Protein AF-A0A929S843-F1 (afdb_monomer_lite)

Structure (mmCIF, N/CA/C/O backbone):
data_AF-A0A929S843-F1
#
_entry.id   AF-A0A929S843-F1
#
loop_
_atom_site.group_PDB
_atom_site.id
_atom_site.type_symbol
_atom_site.label_atom_id
_atom_site.label_alt_id
_atom_site.label_comp_id
_atom_site.label_asym_id
_atom_site.label_entity_id
_atom_site.label_seq_id
_atom_site.pdbx_PDB_ins_code
_atom_site.Cartn_x
_atom_site.Cartn_y
_atom_site.Cartn_z
_atom_site.occupancy
_atom_site.B_iso_or_equiv
_atom_site.auth_seq_id
_atom_site.auth_comp_id
_atom_site.auth_asym_id
_atom_site.auth_atom_id
_atom_site.pdbx_PDB_model_num
ATOM 1 N N . MET A 1 1 ? -63.699 41.564 28.492 1.00 55.41 1 MET A N 1
ATOM 2 C CA . MET A 1 1 ? -63.911 40.094 28.363 1.00 55.41 1 MET A CA 1
ATOM 3 C C . MET A 1 1 ? -62.849 39.379 27.513 1.00 55.41 1 MET A C 1
ATOM 5 O O . MET A 1 1 ? -62.461 38.278 27.888 1.00 55.41 1 MET A O 1
ATOM 9 N N . LYS A 1 2 ? -62.354 39.974 26.410 1.00 56.25 2 LYS A N 1
ATOM 10 C CA . LYS A 1 2 ? -61.275 39.401 25.572 1.00 56.25 2 LYS A CA 1
ATOM 11 C C . LYS A 1 2 ? -59.943 39.210 26.320 1.00 56.25 2 LYS A C 1
ATOM 13 O O . LYS A 1 2 ? -59.377 38.127 26.249 1.00 56.25 2 LYS A O 1
ATOM 18 N N . GLU A 1 3 ? -59.507 40.190 27.110 1.00 57.53 3 GLU A N 1
ATOM 19 C CA . GLU A 1 3 ? -58.229 40.128 27.850 1.00 57.53 3 GLU A CA 1
ATOM 20 C C . GLU A 1 3 ? -58.178 39.000 28.894 1.00 57.53 3 GLU A C 1
ATOM 22 O O . GLU A 1 3 ? -57.205 38.253 28.947 1.00 57.53 3 GLU A O 1
ATOM 27 N N . LYS A 1 4 ? -59.267 38.773 29.647 1.00 64.38 4 LYS A N 1
ATOM 28 C CA . LYS A 1 4 ? -59.368 37.639 30.590 1.00 64.38 4 LYS A CA 1
ATOM 29 C C . LYS A 1 4 ? -59.303 36.272 29.891 1.00 64.38 4 LYS A C 1
ATOM 31 O O . LYS A 1 4 ? -58.783 35.323 30.469 1.00 64.38 4 LYS A O 1
ATOM 36 N N . LYS A 1 5 ? -59.810 36.154 28.654 1.00 70.44 5 LYS A N 1
ATOM 37 C CA . LYS A 1 5 ? -59.710 34.921 27.845 1.00 70.44 5 LYS A CA 1
ATOM 38 C C . LYS A 1 5 ? -58.282 34.682 27.345 1.00 70.44 5 LYS A C 1
ATOM 40 O O . LYS A 1 5 ? -57.834 33.540 27.356 1.00 70.44 5 LYS A O 1
ATOM 45 N N . ILE A 1 6 ? -57.576 35.743 26.950 1.00 77.06 6 ILE A N 1
ATOM 46 C CA . ILE A 1 6 ? -56.177 35.671 26.506 1.00 77.06 6 ILE A CA 1
ATOM 47 C C . ILE A 1 6 ? -55.273 35.264 27.677 1.00 77.06 6 ILE A C 1
ATOM 49 O O . ILE A 1 6 ? -54.521 34.301 27.554 1.00 77.06 6 ILE A O 1
ATOM 53 N N . LEU A 1 7 ? -55.425 35.905 28.842 1.00 78.25 7 LEU A N 1
ATOM 54 C CA . LEU A 1 7 ? -54.649 35.581 30.045 1.00 78.25 7 LEU A CA 1
ATOM 55 C C . LEU A 1 7 ? -54.875 34.130 30.510 1.00 78.25 7 LEU A C 1
ATOM 57 O O . LEU A 1 7 ? -53.926 33.429 30.856 1.00 78.25 7 LEU A O 1
ATOM 61 N N . ARG A 1 8 ? -56.124 33.645 30.451 1.00 83.00 8 ARG A N 1
ATOM 62 C CA . ARG A 1 8 ? -56.467 32.252 30.774 1.00 83.00 8 ARG A CA 1
ATOM 63 C C . ARG A 1 8 ? -55.794 31.255 29.829 1.00 83.00 8 ARG A C 1
ATOM 65 O O . ARG A 1 8 ? -55.295 30.235 30.288 1.00 83.00 8 ARG A O 1
ATOM 72 N N . ASN A 1 9 ? -55.766 31.542 28.528 1.00 82.38 9 ASN A N 1
ATOM 73 C CA . ASN A 1 9 ? -55.123 30.662 27.552 1.00 82.38 9 ASN A CA 1
ATOM 74 C C . ASN A 1 9 ? -53.597 30.634 27.731 1.00 82.38 9 ASN A C 1
ATOM 76 O O . ASN A 1 9 ? -53.007 29.561 27.642 1.00 82.38 9 ASN A O 1
ATOM 80 N N . ILE A 1 10 ? -52.970 31.771 28.057 1.00 85.00 10 ILE A N 1
ATOM 81 C CA . ILE A 1 10 ? -51.534 31.834 28.376 1.00 85.00 10 ILE A CA 1
ATOM 82 C C . ILE A 1 10 ? -51.217 30.982 29.612 1.00 85.00 10 ILE A C 1
ATOM 84 O O . ILE A 1 10 ? -50.285 30.184 29.572 1.00 85.00 10 ILE A O 1
ATOM 88 N N . LEU A 1 11 ? -52.020 31.084 30.678 1.00 86.56 11 LEU A N 1
ATOM 89 C CA . LEU A 1 11 ? -51.853 30.284 31.900 1.00 86.56 11 LEU A CA 1
ATOM 90 C C . LEU A 1 11 ? -51.987 28.776 31.650 1.00 86.56 11 LEU A C 1
ATOM 92 O O . LEU A 1 11 ? -51.218 27.999 32.208 1.00 86.56 11 LEU A O 1
ATOM 96 N N . ILE A 1 12 ? -52.922 28.361 30.790 1.00 88.38 12 ILE A N 1
ATOM 97 C CA . ILE A 1 12 ? -53.083 26.948 30.414 1.00 88.38 12 ILE A CA 1
ATOM 98 C C . ILE A 1 12 ? -51.849 26.451 29.653 1.00 88.38 12 ILE A C 1
ATOM 100 O O . ILE A 1 12 ? -51.331 25.384 29.970 1.00 88.38 12 ILE A O 1
ATOM 104 N N . VAL A 1 13 ? -51.335 27.227 28.694 1.00 88.19 13 VAL A N 1
ATOM 105 C CA . VAL A 1 13 ? -50.118 26.864 27.947 1.00 88.19 13 VAL A CA 1
ATOM 106 C C . VAL A 1 13 ? -48.908 26.775 28.881 1.00 88.19 13 VAL A C 1
ATOM 108 O O . VAL A 1 13 ? -48.147 25.813 28.804 1.00 88.19 13 VAL A O 1
ATOM 111 N N . LEU A 1 14 ? -48.759 27.719 29.814 1.00 89.62 14 LEU A N 1
ATOM 112 C CA . LEU A 1 14 ? -47.690 27.701 30.817 1.00 89.62 14 LEU A CA 1
ATOM 113 C C . LEU A 1 14 ? -47.786 26.479 31.739 1.00 89.62 14 LEU A C 1
ATOM 115 O O . LEU A 1 14 ? -46.777 25.825 31.989 1.00 89.62 14 LEU A O 1
ATOM 119 N N . ALA A 1 15 ? -48.993 26.126 32.187 1.00 88.19 15 ALA A N 1
ATOM 120 C CA . ALA A 1 15 ? -49.224 24.930 32.990 1.00 88.19 15 ALA A CA 1
ATOM 121 C C . ALA A 1 15 ? -48.860 23.650 32.221 1.00 88.19 15 ALA A C 1
ATOM 123 O O . ALA A 1 15 ? -48.203 22.773 32.775 1.00 88.19 15 ALA A O 1
ATOM 124 N N . VAL A 1 16 ? -49.208 23.558 30.932 1.00 88.81 16 VAL A N 1
ATOM 125 C CA . VAL A 1 16 ? -48.831 22.418 30.078 1.00 88.81 16 VAL A CA 1
ATOM 126 C C . VAL A 1 16 ? -47.312 22.331 29.903 1.00 88.81 16 VAL A C 1
ATOM 128 O O . VAL A 1 16 ? -46.754 21.241 30.013 1.00 88.81 16 VAL A O 1
ATOM 131 N N . ILE A 1 17 ? -46.618 23.457 29.700 1.00 88.75 17 ILE A N 1
ATOM 132 C CA . ILE A 1 17 ? -45.147 23.489 29.614 1.00 88.75 17 ILE A CA 1
ATOM 133 C C . ILE A 1 17 ? -44.518 23.015 30.931 1.00 88.75 17 ILE A C 1
ATOM 135 O O . ILE A 1 17 ? -43.616 22.180 30.909 1.00 88.75 17 ILE A O 1
ATOM 139 N N . ILE A 1 18 ? -45.016 23.490 32.076 1.00 85.69 18 ILE A N 1
ATOM 140 C CA . ILE A 1 18 ? -44.535 23.075 33.402 1.00 85.69 18 ILE A CA 1
ATOM 141 C C . ILE A 1 18 ? -44.759 21.574 33.611 1.00 85.69 18 ILE A C 1
ATOM 143 O O . ILE A 1 18 ? -43.838 20.872 34.025 1.00 85.69 18 ILE A O 1
ATOM 147 N N . VAL A 1 19 ? -45.940 21.055 33.264 1.00 84.62 19 VAL A N 1
ATOM 148 C CA . VAL A 1 19 ? -46.247 19.620 33.351 1.00 84.62 19 VAL A CA 1
ATOM 149 C C . VAL A 1 19 ? -45.314 18.805 32.452 1.00 84.62 19 VAL A C 1
ATOM 151 O O . VAL A 1 19 ? -44.785 17.793 32.901 1.00 84.62 19 VAL A O 1
ATOM 154 N N . LEU A 1 20 ? -45.020 19.255 31.229 1.00 79.56 20 LEU A N 1
ATOM 155 C CA . LEU A 1 20 ? -44.067 18.583 30.335 1.00 79.56 20 LEU A CA 1
ATOM 156 C C . LEU A 1 20 ? -42.633 18.580 30.888 1.00 79.56 20 LEU A C 1
ATOM 158 O O . LEU A 1 20 ? -41.930 17.577 30.754 1.00 79.56 20 LEU A O 1
ATOM 162 N N . VAL A 1 21 ? -42.199 19.666 31.536 1.00 78.12 21 VAL A N 1
ATOM 163 C CA . VAL A 1 21 ? -40.889 19.750 32.207 1.00 78.12 21 VAL A CA 1
ATOM 164 C C . VAL A 1 21 ? -40.828 18.809 33.415 1.00 78.12 21 VAL A C 1
ATOM 166 O O . VAL A 1 21 ? -39.839 18.091 33.575 1.00 78.12 21 VAL A O 1
ATOM 169 N N . ILE A 1 22 ? -41.891 18.747 34.223 1.00 74.50 22 ILE A N 1
ATOM 170 C CA . ILE A 1 22 ? -41.996 17.847 35.382 1.00 74.50 22 ILE A CA 1
ATOM 171 C C . ILE A 1 22 ? -42.026 16.383 34.933 1.00 74.50 22 ILE A C 1
ATOM 173 O O . ILE A 1 22 ? -41.296 15.563 35.482 1.00 74.50 22 ILE A O 1
ATOM 177 N N . ILE A 1 23 ? -42.798 16.047 33.897 1.00 69.81 23 ILE A N 1
ATOM 178 C CA . ILE A 1 23 ? -42.840 14.697 33.322 1.00 69.81 23 ILE A CA 1
ATOM 179 C C . ILE A 1 23 ? -41.455 14.306 32.782 1.00 69.81 23 ILE A C 1
ATOM 181 O O . ILE A 1 23 ? -40.970 13.221 33.090 1.00 69.81 23 ILE A O 1
ATOM 185 N N . ARG A 1 24 ? -40.753 15.199 32.068 1.00 62.84 24 ARG A N 1
ATOM 186 C CA . ARG A 1 24 ? -39.351 14.968 31.656 1.00 62.84 24 ARG A CA 1
ATOM 187 C C . ARG A 1 24 ? -38.411 14.739 32.840 1.00 62.84 24 ARG A C 1
ATOM 189 O O . ARG A 1 24 ? -37.504 13.920 32.739 1.00 62.84 24 ARG A O 1
ATOM 196 N N . SER A 1 25 ? -38.608 15.468 33.935 1.00 60.31 25 SER A N 1
ATOM 197 C CA . SER A 1 25 ? -37.824 15.320 35.164 1.00 60.31 25 SER A CA 1
ATOM 198 C C . SER A 1 25 ? -38.092 13.984 35.867 1.00 60.31 25 SER A C 1
ATOM 200 O O . SER A 1 25 ? -37.160 13.372 36.381 1.00 60.31 25 SER A O 1
ATOM 202 N N . LEU A 1 26 ? -39.348 13.529 35.887 1.00 53.44 26 LEU A N 1
ATOM 203 C CA . LEU A 1 26 ? -39.776 12.279 36.526 1.00 53.44 26 LEU A CA 1
ATOM 204 C C . LEU A 1 26 ? -39.413 11.035 35.699 1.00 53.44 26 LEU A C 1
ATOM 206 O O . LEU A 1 26 ? -39.142 9.989 36.276 1.00 53.44 26 LEU A O 1
ATOM 210 N N . ILE A 1 27 ? -39.329 11.152 34.369 1.00 56.59 27 ILE A N 1
ATOM 211 C CA . ILE A 1 27 ? -38.862 10.086 33.459 1.00 56.59 27 ILE A CA 1
ATOM 212 C C . ILE A 1 27 ? -37.329 10.146 33.281 1.00 56.59 27 ILE A C 1
ATOM 214 O O . ILE A 1 27 ? -36.782 9.719 32.266 1.00 56.59 27 ILE A O 1
ATOM 218 N N . LYS A 1 28 ? -36.573 10.675 34.255 1.00 56.84 28 LYS A N 1
ATOM 219 C CA . LYS A 1 28 ? -35.123 10.439 34.272 1.00 56.84 28 LYS A CA 1
ATOM 220 C C . LYS A 1 28 ? -34.894 8.952 34.524 1.00 56.84 28 LYS A C 1
ATOM 222 O O . LYS A 1 28 ? -34.967 8.493 35.662 1.00 56.84 28 LYS A O 1
ATOM 227 N N . GLU A 1 29 ? -34.626 8.203 33.457 1.00 62.59 29 GLU A N 1
ATOM 228 C CA . GLU A 1 29 ? -34.202 6.811 33.565 1.00 62.59 29 GLU A CA 1
ATOM 229 C C . GLU A 1 29 ? -33.021 6.718 34.533 1.00 62.59 29 GLU A C 1
ATOM 231 O O . GLU A 1 29 ? -31.964 7.324 34.326 1.00 62.59 29 GLU A O 1
ATOM 236 N N . ASN A 1 30 ? -33.192 5.944 35.605 1.00 71.31 30 ASN A N 1
ATOM 237 C CA . ASN A 1 30 ? -32.087 5.625 36.489 1.00 71.31 30 ASN A CA 1
ATOM 238 C C . ASN A 1 30 ? -31.184 4.592 35.807 1.00 71.31 30 ASN A C 1
ATOM 240 O O . ASN A 1 30 ? -31.279 3.389 36.037 1.00 71.31 30 ASN A O 1
ATOM 244 N N . ILE A 1 31 ? -30.262 5.084 34.986 1.00 82.69 31 ILE A N 1
ATOM 245 C CA . ILE A 1 31 ? -29.228 4.278 34.328 1.00 82.69 31 ILE A CA 1
ATOM 246 C C . ILE A 1 31 ? -28.157 3.765 35.307 1.00 82.69 31 ILE A C 1
ATOM 248 O O . ILE A 1 31 ? -27.249 3.020 34.925 1.00 82.69 31 ILE A O 1
ATOM 252 N N . GLY A 1 32 ? -28.257 4.124 36.594 1.00 83.06 32 GLY A N 1
ATOM 253 C CA . GLY A 1 32 ? -27.423 3.634 37.689 1.00 83.06 32 GLY A CA 1
ATOM 254 C C . GLY A 1 32 ? -25.948 4.020 37.574 1.00 83.06 32 GLY A C 1
ATOM 255 O O . GLY A 1 32 ? -25.092 3.205 37.929 1.00 83.06 32 GLY A O 1
ATOM 256 N N . ILE A 1 33 ? -25.665 5.209 37.036 1.00 88.38 33 ILE A N 1
ATOM 257 C CA . ILE A 1 33 ? -24.346 5.859 36.984 1.00 88.38 33 ILE A CA 1
ATOM 258 C C . ILE A 1 33 ? -24.485 7.344 37.353 1.00 88.38 33 ILE A C 1
ATOM 260 O O . ILE A 1 33 ? -25.564 7.918 37.207 1.00 88.38 33 ILE A O 1
ATOM 264 N N . ASN A 1 34 ? -23.404 7.967 37.824 1.00 92.06 34 ASN A N 1
ATOM 265 C CA . ASN A 1 34 ? -23.382 9.396 38.131 1.00 92.06 34 ASN A CA 1
ATOM 266 C C . ASN A 1 34 ? -23.103 10.209 36.854 1.00 92.06 34 ASN A C 1
ATOM 268 O O . ASN A 1 34 ? -21.963 10.302 36.404 1.00 92.06 34 ASN A O 1
ATOM 272 N N . VAL A 1 35 ? -24.154 10.773 36.252 1.00 91.25 35 VAL A N 1
ATOM 273 C CA . VAL A 1 35 ? -24.066 11.503 34.972 1.00 91.25 35 VAL A CA 1
ATOM 274 C C . VAL A 1 35 ? -23.272 12.807 35.099 1.00 91.25 35 VAL A C 1
ATOM 276 O O . VAL A 1 35 ? -22.552 13.174 34.174 1.00 91.25 35 VAL A O 1
ATOM 279 N N . GLU A 1 36 ? -23.363 13.497 36.236 1.00 93.25 36 GLU A N 1
ATOM 280 C CA . GLU A 1 36 ? -22.634 14.751 36.452 1.00 93.25 36 GLU A CA 1
ATOM 281 C C . GLU A 1 36 ? -21.124 14.500 36.567 1.00 93.25 36 GLU A C 1
ATOM 283 O O . GLU A 1 36 ? -20.318 15.179 35.930 1.00 93.25 36 GLU A O 1
ATOM 288 N N . GLU A 1 37 ? -20.743 13.470 37.322 1.00 95.69 37 GLU A N 1
ATOM 289 C CA . GLU A 1 37 ? -19.354 13.019 37.437 1.00 95.69 37 GLU A CA 1
ATOM 290 C C . GLU A 1 37 ? -18.808 12.501 36.100 1.00 95.69 37 GLU A C 1
ATOM 292 O O . GLU A 1 37 ? -17.666 12.806 35.747 1.00 95.69 37 GLU A O 1
ATOM 297 N N . LEU A 1 38 ? -19.631 11.788 35.317 1.00 95.50 38 LEU A N 1
ATOM 298 C CA . LEU A 1 38 ? -19.285 11.370 33.956 1.00 95.50 38 LEU A CA 1
ATOM 299 C C . LEU A 1 38 ? -18.987 12.582 33.067 1.00 95.50 38 LEU A C 1
ATOM 301 O O . LEU A 1 38 ? -17.951 12.608 32.407 1.00 95.50 38 LEU A O 1
ATOM 305 N N . SER A 1 39 ? -19.858 13.595 33.082 1.00 96.94 39 SER A N 1
ATOM 306 C CA . SER A 1 39 ? -19.676 14.823 32.301 1.00 96.94 39 SER A CA 1
ATOM 307 C C . SER A 1 39 ? -18.379 15.545 32.673 1.00 96.94 39 SER A C 1
ATOM 309 O O . SER A 1 39 ? -17.582 15.862 31.793 1.00 96.94 39 SER A O 1
ATOM 311 N N . LYS A 1 40 ? -18.133 15.758 33.974 1.00 97.12 40 LYS A N 1
ATOM 312 C CA . LYS A 1 40 ? -16.905 16.399 34.481 1.00 97.12 40 LYS A CA 1
ATOM 313 C C . LYS A 1 40 ? -15.646 15.605 34.122 1.00 97.12 40 LYS A C 1
ATOM 315 O O . LYS A 1 40 ? -14.602 16.187 33.851 1.00 97.12 40 LYS A O 1
ATOM 320 N N . THR A 1 41 ? -15.729 14.275 34.121 1.00 96.19 41 THR A N 1
ATOM 321 C CA . THR A 1 41 ? -14.594 13.402 33.792 1.00 96.19 41 THR A CA 1
ATOM 322 C C . THR A 1 41 ? -14.272 13.417 32.303 1.00 96.19 41 THR A C 1
ATOM 324 O O . THR A 1 41 ? -13.102 13.524 31.949 1.00 96.19 41 THR A O 1
ATOM 327 N N . LEU A 1 42 ? -15.286 13.372 31.435 1.00 97.12 42 LEU A N 1
ATOM 328 C CA . LEU A 1 42 ? -15.107 13.451 29.981 1.00 97.12 42 LEU A CA 1
ATOM 329 C C . LEU A 1 42 ? -14.487 14.790 29.547 1.00 97.12 42 LEU A C 1
ATOM 331 O O . LEU A 1 42 ? -13.574 14.797 28.718 1.00 97.12 42 LEU A O 1
ATOM 335 N N . GLN A 1 43 ? -14.885 15.899 30.182 1.00 96.50 43 GLN A N 1
ATOM 336 C CA . GLN A 1 43 ? -14.339 17.236 29.908 1.00 96.50 43 GLN A CA 1
ATOM 337 C C . GLN A 1 43 ? -12.815 17.335 30.092 1.00 96.50 43 GLN A C 1
ATOM 339 O O . GLN A 1 43 ? -12.186 18.144 29.420 1.00 96.50 43 GLN A O 1
ATOM 344 N N . LYS A 1 44 ? -12.193 16.483 30.925 1.00 96.38 44 LYS A N 1
ATOM 345 C CA . LYS A 1 44 ? -10.724 16.433 31.099 1.00 96.38 44 LYS A CA 1
ATOM 346 C C . LYS A 1 44 ? -9.963 16.034 29.829 1.00 96.38 44 LYS A C 1
ATOM 348 O O . LYS A 1 44 ? -8.755 16.208 29.768 1.00 96.38 44 LYS A O 1
ATOM 353 N N . THR A 1 45 ? -10.665 15.460 28.856 1.00 95.50 45 THR A N 1
ATOM 354 C CA . THR A 1 45 ? -10.136 15.016 27.553 1.00 95.50 45 THR A CA 1
ATOM 355 C C . THR A 1 45 ? -10.782 15.770 26.396 1.00 95.50 45 THR A C 1
ATOM 357 O O . THR A 1 45 ? -10.834 15.261 25.278 1.00 95.50 45 THR A O 1
ATOM 360 N N . GLU A 1 46 ? -11.396 16.920 26.698 1.00 97.12 46 GLU A N 1
ATOM 361 C CA . GLU A 1 46 ? -12.173 17.725 25.748 1.00 97.12 46 GLU A CA 1
ATOM 362 C C . GLU A 1 46 ? -13.369 16.968 25.132 1.00 97.12 46 GLU A C 1
ATOM 364 O O . GLU A 1 46 ? -14.028 17.444 24.210 1.00 97.12 46 GLU A O 1
ATOM 369 N N . THR A 1 47 ? -13.720 15.799 25.682 1.00 97.69 47 THR A N 1
ATOM 370 C CA . THR A 1 47 ? -14.909 15.051 25.278 1.00 97.69 47 THR A CA 1
ATOM 371 C C . THR A 1 47 ? -16.142 15.661 25.936 1.00 97.69 47 THR A C 1
ATOM 373 O O . THR A 1 47 ? -16.236 15.763 27.160 1.00 97.69 47 THR A O 1
ATOM 376 N N . THR A 1 48 ? -17.136 16.024 25.129 1.00 97.75 48 THR A N 1
ATOM 377 C CA . THR A 1 48 ? -18.400 16.584 25.620 1.00 97.75 48 THR A CA 1
ATOM 378 C C . THR A 1 48 ? -19.458 15.494 25.739 1.00 97.75 48 THR A C 1
ATOM 380 O O . THR A 1 48 ? -19.749 14.797 24.767 1.00 97.75 48 THR A O 1
ATOM 383 N N . LEU A 1 49 ? -20.079 15.362 26.914 1.00 97.69 49 LEU A N 1
ATOM 384 C CA . LEU A 1 49 ? -21.245 14.500 27.104 1.00 97.69 49 LEU A CA 1
ATOM 385 C C . LEU A 1 49 ? -22.498 15.167 26.522 1.00 97.69 49 LEU A C 1
ATOM 387 O O . LEU A 1 49 ? -22.851 16.273 26.920 1.00 97.69 49 LEU A O 1
ATOM 391 N N . LEU A 1 50 ? -23.201 14.473 25.627 1.00 95.81 50 LEU A N 1
ATOM 392 C CA . LEU A 1 50 ? -24.481 14.931 25.078 1.00 95.81 50 LEU A CA 1
ATOM 393 C C . LEU A 1 50 ? -25.661 14.342 25.851 1.00 95.81 50 LEU A C 1
ATOM 395 O O . LEU A 1 50 ? -26.590 15.054 26.224 1.00 95.81 50 LEU A O 1
ATOM 399 N N . LYS A 1 51 ? -25.636 13.024 26.074 1.00 94.81 51 LYS A N 1
ATOM 400 C CA . LYS A 1 51 ? -26.636 12.301 26.870 1.00 94.81 51 LYS A CA 1
ATOM 401 C C . LYS A 1 51 ? -26.136 10.908 27.248 1.00 94.81 51 LYS A C 1
ATOM 403 O O . LYS A 1 51 ? -25.296 10.343 26.555 1.00 94.81 51 LYS A O 1
ATOM 408 N N . ALA A 1 52 ? -26.705 10.335 28.303 1.00 93.44 52 ALA A N 1
ATOM 409 C CA . ALA A 1 52 ? -26.539 8.930 28.654 1.00 93.44 52 ALA A CA 1
ATOM 410 C C . ALA A 1 52 ? -27.917 8.304 28.904 1.00 93.44 52 ALA A C 1
ATOM 412 O O . ALA A 1 52 ? -28.764 8.929 29.540 1.00 93.44 52 ALA A O 1
ATOM 413 N N . GLU A 1 53 ? -28.145 7.101 28.387 1.00 93.69 53 GLU A N 1
ATOM 414 C CA . GLU A 1 53 ? -29.428 6.391 28.472 1.00 93.69 53 GLU A CA 1
ATOM 415 C C . GLU A 1 53 ? -29.221 4.875 28.592 1.00 93.69 53 GLU A C 1
ATOM 417 O O . GLU A 1 53 ? -28.105 4.365 28.428 1.00 93.69 53 GLU A O 1
ATOM 422 N N . SER A 1 54 ? -30.295 4.152 28.915 1.00 90.31 54 SER A N 1
ATOM 423 C CA . SER A 1 54 ? -30.306 2.689 28.895 1.00 90.31 54 SER A CA 1
ATOM 424 C C . SER A 1 54 ? -29.864 2.165 27.525 1.00 90.31 54 SER A C 1
ATOM 426 O O . SER A 1 54 ? -30.274 2.681 26.485 1.00 90.31 54 SER A O 1
ATOM 428 N N . GLY A 1 55 ? -29.008 1.142 27.519 1.00 88.88 55 GLY A N 1
ATOM 429 C CA . GLY A 1 55 ? -28.453 0.598 26.282 1.00 88.88 55 GLY A CA 1
ATOM 430 C C . GLY A 1 55 ? -29.528 0.004 25.369 1.00 88.88 55 GLY A C 1
ATOM 431 O O . GLY A 1 55 ? -30.337 -0.816 25.803 1.00 88.88 55 GLY A O 1
ATOM 432 N N . LYS A 1 56 ? -29.521 0.405 24.092 1.00 88.12 56 LYS A N 1
ATOM 433 C CA . LYS A 1 56 ? -30.486 -0.075 23.082 1.00 88.12 56 LYS A CA 1
ATOM 434 C C . LYS A 1 56 ? -30.056 -1.347 22.354 1.00 88.12 56 LYS A C 1
ATOM 436 O O . LYS A 1 56 ? -30.883 -2.008 21.737 1.00 88.12 56 LYS A O 1
ATOM 441 N N . GLU A 1 57 ? -28.766 -1.674 22.373 1.00 89.00 57 GLU A N 1
ATOM 442 C CA . GLU A 1 57 ? -28.221 -2.861 21.706 1.00 89.00 57 GLU A CA 1
ATOM 443 C C . GLU A 1 57 ? -28.109 -4.030 22.683 1.00 89.00 57 GLU A C 1
ATOM 445 O O . GLU A 1 57 ? -27.689 -3.869 23.832 1.00 89.00 57 GLU A O 1
ATOM 450 N N . GLN A 1 58 ? -28.455 -5.229 22.210 1.00 84.88 58 GLN A N 1
ATOM 451 C CA . GLN A 1 58 ? -28.355 -6.446 23.005 1.00 84.88 58 GLN A CA 1
ATOM 452 C C . GLN A 1 58 ? -26.930 -6.596 23.561 1.00 84.88 58 GLN A C 1
ATOM 454 O O . GLN A 1 58 ? -25.945 -6.451 22.841 1.00 84.88 58 GLN A O 1
ATOM 459 N N . ASN A 1 59 ? -26.824 -6.918 24.853 1.00 87.19 59 ASN A N 1
ATOM 460 C CA . ASN A 1 59 ? -25.569 -7.068 25.607 1.00 87.19 59 ASN A CA 1
ATOM 461 C C . ASN A 1 59 ? -24.847 -5.768 26.012 1.00 87.19 59 ASN A C 1
ATOM 463 O O . ASN A 1 59 ? -23.820 -5.852 26.696 1.00 87.19 59 ASN A O 1
ATOM 467 N N . TYR A 1 60 ? -25.382 -4.588 25.690 1.00 90.62 60 TYR A N 1
ATOM 468 C CA . TYR A 1 60 ? -24.862 -3.298 26.154 1.00 90.62 60 TYR A CA 1
ATOM 469 C C . TYR A 1 60 ? -25.859 -2.634 27.100 1.00 90.62 60 TYR A C 1
ATOM 471 O O . TYR A 1 60 ? -27.038 -2.515 26.791 1.00 90.62 60 TYR A O 1
ATOM 479 N N . LYS A 1 61 ? -25.404 -2.260 28.298 1.00 91.81 61 LYS A N 1
ATOM 480 C CA . LYS A 1 61 ? -26.274 -1.743 29.364 1.00 91.81 61 LYS A CA 1
ATOM 481 C C . LYS A 1 61 ? -26.445 -0.230 29.323 1.00 91.81 61 LYS A C 1
ATOM 483 O O . LYS A 1 61 ? -27.448 0.254 29.835 1.00 91.81 61 LYS A O 1
ATOM 488 N N . ILE A 1 62 ? -25.485 0.501 28.759 1.00 93.25 62 ILE A N 1
ATOM 489 C CA . ILE A 1 62 ? -25.498 1.968 28.721 1.00 93.25 62 ILE A CA 1
ATOM 490 C C . ILE A 1 62 ? -25.104 2.454 27.330 1.00 93.25 62 ILE A C 1
ATOM 492 O O . ILE A 1 62 ? -24.085 2.021 26.791 1.00 93.25 62 ILE A O 1
ATOM 496 N N . ASP A 1 63 ? -25.865 3.409 26.808 1.00 96.12 63 ASP A N 1
ATOM 497 C CA . ASP A 1 63 ? -25.473 4.224 25.664 1.00 96.12 63 ASP A CA 1
ATOM 498 C C . ASP A 1 63 ? -25.058 5.613 26.144 1.00 96.12 63 ASP A C 1
ATOM 500 O O . ASP A 1 63 ? -25.803 6.287 26.853 1.00 96.12 63 ASP A O 1
ATOM 504 N N . ILE A 1 64 ? -23.863 6.044 25.754 1.00 96.12 64 ILE A N 1
ATOM 505 C CA . ILE A 1 64 ? -23.273 7.326 26.126 1.00 96.12 64 ILE A CA 1
ATOM 506 C C . ILE A 1 64 ? -22.978 8.069 24.831 1.00 96.12 64 ILE A C 1
ATOM 508 O O . ILE A 1 64 ? -22.092 7.700 24.064 1.00 96.12 64 ILE A O 1
ATOM 512 N N . TYR A 1 65 ? -23.747 9.113 24.574 1.00 97.81 65 TYR A N 1
ATOM 513 C CA . TYR A 1 65 ? -23.597 9.941 23.392 1.00 97.81 65 TYR A CA 1
ATOM 514 C C . TYR A 1 65 ? -22.647 11.079 23.715 1.00 97.81 65 TYR A C 1
ATOM 516 O O . TYR A 1 65 ? -22.871 11.823 24.675 1.00 97.81 65 TYR A O 1
ATOM 524 N N . VAL A 1 66 ? -21.599 11.207 22.914 1.00 98.19 66 VAL A N 1
ATOM 525 C CA . VAL A 1 66 ? -20.507 12.146 23.148 1.00 98.19 66 VAL A CA 1
ATOM 526 C C . VAL A 1 66 ? -20.138 12.881 21.868 1.00 98.19 66 VAL A C 1
ATOM 528 O O . VAL A 1 66 ? -20.503 12.460 20.772 1.00 98.19 66 VAL A O 1
ATOM 531 N N . LYS A 1 67 ? -19.391 13.968 22.031 1.00 98.00 67 LYS A N 1
ATOM 532 C CA . LYS A 1 67 ? -18.498 14.503 21.005 1.00 98.00 67 LYS A CA 1
ATOM 533 C C . LYS A 1 67 ? -17.078 14.304 21.502 1.00 98.00 67 LYS A C 1
ATOM 535 O O . LYS A 1 67 ? -16.720 14.919 22.506 1.00 98.00 67 LYS A O 1
ATOM 540 N N . PHE A 1 68 ? -16.310 13.427 20.866 1.00 97.88 68 PHE A N 1
ATOM 541 C CA . PHE A 1 68 ? -14.903 13.249 21.226 1.00 97.88 68 PHE A CA 1
ATOM 542 C C . PHE A 1 68 ? -14.114 14.518 20.899 1.00 97.88 68 PHE A C 1
ATOM 544 O O . PHE A 1 68 ? -14.369 15.142 19.868 1.00 97.88 68 PHE A O 1
ATOM 551 N N . GLY A 1 69 ? -13.163 14.876 21.758 1.00 96.31 69 GLY A N 1
ATOM 552 C CA . GLY A 1 69 ? -12.260 16.011 21.541 1.00 96.31 69 GLY A CA 1
ATOM 553 C C . GLY A 1 69 ? -11.297 15.788 20.373 1.00 96.31 69 GLY A C 1
ATOM 554 O O . GLY A 1 69 ? -10.993 16.722 19.645 1.00 96.31 69 GLY A O 1
ATOM 555 N N . GLU A 1 70 ? -10.903 14.539 20.121 1.00 95.56 70 GLU A N 1
ATOM 556 C CA . GLU A 1 70 ? -9.947 14.186 19.065 1.00 95.56 70 GLU A CA 1
ATOM 557 C C . GLU A 1 70 ? -10.558 13.256 18.000 1.00 95.56 70 GLU A C 1
ATOM 559 O O . GLU A 1 70 ? -11.582 12.597 18.230 1.00 95.56 70 GLU A O 1
ATOM 564 N N . TYR A 1 71 ? -9.923 13.204 16.824 1.00 93.94 71 TYR A N 1
ATOM 565 C CA . TYR A 1 71 ? -10.263 12.295 15.721 1.00 93.94 71 TYR A CA 1
ATOM 566 C C . TYR A 1 71 ? -9.493 10.963 15.806 1.00 93.94 71 TYR A C 1
ATOM 568 O O . TYR A 1 71 ? -8.453 10.905 16.467 1.00 93.94 71 TYR A O 1
ATOM 576 N N . PRO A 1 72 ? -9.996 9.882 15.168 1.00 91.81 72 PRO A N 1
ATOM 577 C CA . PRO A 1 72 ? -9.317 8.583 15.095 1.00 91.81 72 PRO A CA 1
ATOM 578 C C . PRO A 1 72 ? -7.943 8.605 14.429 1.00 91.81 72 PRO A C 1
ATOM 580 O O . PRO A 1 72 ? -7.101 7.784 14.792 1.00 91.81 72 PRO A O 1
ATOM 583 N N . VAL A 1 73 ? -7.735 9.529 13.491 1.00 89.69 73 VAL A N 1
ATOM 584 C CA . VAL A 1 73 ? -6.471 9.774 12.793 1.00 89.69 73 VAL A CA 1
ATOM 585 C C . VAL A 1 73 ? -6.000 11.187 13.122 1.00 89.69 73 VAL A C 1
ATOM 587 O O . VAL A 1 73 ? -6.804 12.122 13.166 1.00 89.69 73 VAL A O 1
ATOM 590 N N . LYS A 1 74 ? -4.704 11.329 13.403 1.00 85.81 74 LYS A N 1
ATOM 591 C CA . LYS A 1 74 ? -4.039 12.602 13.698 1.00 85.81 74 LYS A CA 1
ATOM 592 C C . LYS A 1 74 ? -2.626 12.562 13.131 1.00 85.81 74 LYS A C 1
ATOM 594 O O . LYS A 1 74 ? -1.906 11.602 13.396 1.00 85.81 74 LYS A O 1
ATOM 599 N N . ASP A 1 75 ? -2.250 13.582 12.363 1.00 79.56 75 ASP A N 1
ATOM 600 C CA . ASP A 1 75 ? -0.928 13.685 11.727 1.00 79.56 75 ASP A CA 1
ATOM 601 C C . ASP A 1 75 ? -0.543 12.392 10.968 1.00 79.56 75 ASP A C 1
ATOM 603 O O . ASP A 1 75 ? 0.523 11.824 11.188 1.00 79.56 75 ASP A O 1
ATOM 607 N N . ASP A 1 76 ? -1.472 11.868 10.154 1.00 73.38 76 ASP A N 1
ATOM 608 C CA . ASP A 1 76 ? -1.349 10.613 9.384 1.00 73.38 76 ASP A CA 1
ATOM 609 C C . ASP A 1 76 ? -1.076 9.343 10.217 1.00 73.38 76 ASP A C 1
ATOM 611 O O . ASP A 1 76 ? -0.668 8.301 9.703 1.00 73.38 76 ASP A O 1
ATOM 615 N N . SER A 1 77 ? -1.341 9.404 11.523 1.00 82.69 77 SER A N 1
ATOM 616 C CA . SER A 1 77 ? -1.128 8.307 12.465 1.00 82.69 77 SER A CA 1
ATOM 617 C C . SER A 1 77 ? -2.401 7.948 13.234 1.00 82.69 77 SER A C 1
ATOM 619 O O . SER A 1 77 ? -3.322 8.755 13.391 1.00 82.69 77 SER A O 1
ATOM 621 N N . GLU A 1 78 ? -2.475 6.707 13.724 1.00 88.62 78 GLU A N 1
ATOM 622 C CA . GLU A 1 78 ? -3.598 6.273 14.553 1.00 88.62 78 GLU A CA 1
ATOM 623 C C . GLU A 1 78 ? -3.590 6.975 15.920 1.00 88.62 78 GLU A C 1
ATOM 625 O O . GLU A 1 78 ? -2.618 6.929 16.670 1.00 88.62 78 GLU A O 1
ATOM 630 N N . ASN A 1 79 ? -4.717 7.557 16.323 1.00 91.94 79 ASN A N 1
ATOM 631 C CA . ASN A 1 79 ? -4.853 8.235 17.614 1.00 91.94 79 ASN A CA 1
ATOM 632 C C . ASN A 1 79 ? -5.511 7.340 18.680 1.00 91.94 79 ASN A C 1
ATOM 634 O O . ASN A 1 79 ? -6.345 7.760 19.485 1.00 91.94 79 ASN A O 1
ATOM 638 N N . LYS A 1 80 ? -5.159 6.053 18.682 1.00 92.81 80 LYS A N 1
ATOM 639 C CA . LYS A 1 80 ? -5.756 5.028 19.552 1.00 92.81 80 LYS A CA 1
ATOM 640 C C . LYS A 1 80 ? -5.651 5.364 21.044 1.00 92.81 80 LYS A C 1
ATOM 642 O O . LYS A 1 80 ? -6.598 5.135 21.802 1.00 92.81 80 LYS A O 1
ATOM 647 N N . GLN A 1 81 ? -4.508 5.913 21.460 1.00 92.19 81 GLN A N 1
ATOM 648 C CA . GLN A 1 81 ? -4.196 6.185 22.866 1.00 92.19 81 GLN A CA 1
ATOM 649 C C . GLN A 1 81 ? -5.202 7.144 23.508 1.00 92.19 81 GLN A C 1
ATOM 651 O O . GLN A 1 81 ? -5.619 6.919 24.646 1.00 92.19 81 GLN A O 1
ATOM 656 N N . TYR A 1 82 ? -5.648 8.163 22.769 1.00 95.06 82 TYR A N 1
ATOM 657 C CA . TYR A 1 82 ? -6.674 9.089 23.232 1.00 95.06 82 TYR A CA 1
ATOM 658 C C . TYR A 1 82 ? -7.963 8.353 23.630 1.00 95.06 82 TYR A C 1
ATOM 660 O O . TYR A 1 82 ? -8.458 8.500 24.750 1.00 95.06 82 TYR A O 1
ATOM 668 N N . PHE A 1 83 ? -8.489 7.501 22.747 1.00 94.56 83 PHE A N 1
ATOM 669 C CA . PHE A 1 83 ? -9.753 6.798 22.990 1.00 94.56 83 PHE A CA 1
ATOM 670 C C . PHE A 1 83 ? -9.637 5.768 24.115 1.00 94.56 83 PHE A C 1
ATOM 672 O O . PHE A 1 83 ? -10.560 5.619 24.921 1.00 94.56 83 PHE A O 1
ATOM 679 N N . GLU A 1 84 ? -8.499 5.078 24.215 1.00 92.25 84 GLU A N 1
ATOM 680 C CA . GLU A 1 84 ? -8.222 4.157 25.322 1.00 92.25 84 GLU A CA 1
ATOM 681 C C . GLU A 1 84 ? -8.119 4.881 26.666 1.00 92.25 84 GLU A C 1
ATOM 683 O O . GLU A 1 84 ? -8.636 4.390 27.678 1.00 92.25 84 GLU A O 1
ATOM 688 N N . TYR A 1 85 ? -7.537 6.080 26.674 1.00 92.56 85 TYR A N 1
ATOM 689 C CA . TYR A 1 85 ? -7.488 6.929 27.855 1.00 92.56 85 TYR A CA 1
ATOM 690 C C . TYR A 1 85 ? -8.888 7.390 28.282 1.00 92.56 85 TYR A C 1
ATOM 692 O O . TYR A 1 85 ? -9.252 7.219 29.448 1.00 92.56 85 TYR A O 1
ATOM 700 N N . VAL A 1 86 ? -9.724 7.855 27.343 1.00 93.88 86 VAL A N 1
ATOM 701 C CA . VAL A 1 86 ? -11.131 8.215 27.614 1.00 93.88 86 VAL A CA 1
ATOM 702 C C . VAL A 1 86 ? -11.891 7.040 28.236 1.00 93.88 86 VAL A C 1
ATOM 704 O O . VAL A 1 86 ? -12.543 7.198 29.270 1.00 93.88 86 VAL A O 1
ATOM 707 N N . MET A 1 87 ? -11.782 5.840 27.654 1.00 91.69 87 MET A N 1
ATOM 708 C CA . MET A 1 87 ? -12.435 4.637 28.188 1.00 91.69 87 MET A CA 1
ATOM 709 C C . MET A 1 87 ? -11.939 4.271 29.593 1.00 91.69 87 MET A C 1
ATOM 711 O O . MET A 1 87 ? -12.731 3.848 30.440 1.00 91.69 87 MET A O 1
ATOM 715 N N . THR A 1 88 ? -10.642 4.439 29.851 1.00 89.44 88 THR A N 1
ATOM 716 C CA . THR A 1 88 ? -10.031 4.165 31.157 1.00 89.44 88 THR A CA 1
ATOM 717 C C . THR A 1 88 ? -10.539 5.134 32.221 1.00 89.44 88 THR A C 1
ATOM 719 O O . THR A 1 88 ? -10.897 4.701 33.317 1.00 89.44 88 THR A O 1
ATOM 722 N N . LEU A 1 89 ? -10.645 6.423 31.886 1.00 90.44 89 LEU A N 1
ATOM 723 C CA . LEU A 1 89 ? -11.121 7.466 32.794 1.00 90.44 89 LEU A CA 1
ATOM 724 C C . LEU A 1 89 ? -12.572 7.266 33.234 1.00 90.44 89 LEU A C 1
ATOM 726 O O . LEU A 1 89 ? -12.889 7.464 34.405 1.00 90.44 89 LEU A O 1
ATOM 730 N N . ILE A 1 90 ? -13.462 6.869 32.320 1.00 91.00 90 ILE A N 1
ATOM 731 C CA . ILE A 1 90 ? -14.889 6.719 32.644 1.00 91.00 90 ILE A CA 1
ATOM 732 C C . ILE A 1 90 ? -15.222 5.383 33.317 1.00 91.00 90 ILE A C 1
ATOM 734 O O . ILE A 1 90 ? -16.267 5.265 33.956 1.00 91.00 90 ILE A O 1
ATOM 738 N N . ASN A 1 91 ? -14.354 4.373 33.207 1.00 88.19 91 ASN A N 1
ATOM 739 C CA . ASN A 1 91 ? -14.599 3.022 33.720 1.00 88.19 91 ASN A CA 1
ATOM 740 C C . ASN A 1 91 ? -15.067 2.972 35.197 1.00 88.19 91 ASN A C 1
ATOM 742 O O . ASN A 1 91 ? -16.074 2.304 35.466 1.00 88.19 91 ASN A O 1
ATOM 746 N N . PRO A 1 92 ? -14.440 3.689 36.157 1.00 88.50 92 PRO A N 1
ATOM 747 C CA . PRO A 1 92 ? -14.888 3.678 37.553 1.00 88.50 92 PRO A CA 1
ATOM 748 C C . PRO A 1 92 ? -16.343 4.144 37.719 1.00 88.50 92 PRO A C 1
ATOM 750 O O . PRO A 1 92 ? -17.101 3.566 38.499 1.00 88.50 92 PRO A O 1
ATOM 753 N N . ILE A 1 93 ? -16.759 5.131 36.921 1.00 91.06 93 ILE A N 1
ATOM 754 C CA . ILE A 1 93 ? -18.098 5.735 36.956 1.00 91.06 93 ILE A CA 1
ATOM 755 C C . ILE A 1 93 ? -19.138 4.776 36.371 1.00 91.06 93 ILE A C 1
ATOM 757 O O . ILE A 1 93 ? -20.264 4.683 36.866 1.00 91.06 93 ILE A O 1
ATOM 761 N N . LEU A 1 94 ? -18.749 4.015 35.344 1.00 89.25 94 LEU A N 1
ATOM 762 C CA . LEU A 1 94 ? -19.610 3.025 34.697 1.00 89.25 94 LEU A CA 1
ATOM 763 C C . LEU A 1 94 ? -19.839 1.770 35.545 1.00 89.25 94 LEU A C 1
ATOM 765 O O . LEU A 1 94 ? -20.685 0.947 35.188 1.00 89.25 94 LEU A O 1
ATOM 769 N N . LYS A 1 95 ? -19.120 1.605 36.667 1.00 86.50 95 LYS A N 1
ATOM 770 C CA . LYS A 1 95 ? -19.270 0.473 37.598 1.00 86.50 95 LYS A CA 1
ATOM 771 C C . LYS A 1 95 ? -19.252 -0.882 36.872 1.00 86.50 95 LYS A C 1
ATOM 773 O O . LYS A 1 95 ? -20.059 -1.762 37.170 1.00 86.50 95 LYS A O 1
ATOM 778 N N . LYS A 1 96 ? -18.346 -1.041 35.896 1.00 79.50 96 LYS A N 1
ATOM 779 C CA . LYS A 1 96 ? -18.162 -2.257 35.073 1.00 79.50 96 LYS A CA 1
ATOM 780 C C . LYS A 1 96 ? -19.341 -2.624 34.153 1.00 79.50 96 LYS A C 1
ATOM 782 O O . LYS A 1 96 ? -19.372 -3.730 33.614 1.00 79.50 96 LYS A O 1
ATOM 787 N N . LYS A 1 97 ? -20.308 -1.728 33.930 1.00 87.12 97 LYS A N 1
ATOM 788 C CA . LYS A 1 97 ? -21.394 -1.958 32.963 1.00 87.12 97 LYS A CA 1
ATOM 789 C C . LYS A 1 97 ? -20.852 -1.968 31.532 1.00 87.12 97 LYS A C 1
ATOM 791 O O . LYS A 1 97 ? -19.997 -1.160 31.179 1.00 87.12 97 LYS A O 1
ATOM 796 N N . THR A 1 98 ? -21.367 -2.870 30.697 1.00 91.19 98 THR A N 1
ATOM 797 C CA . THR A 1 98 ? -21.085 -2.853 29.255 1.00 91.19 98 THR A CA 1
ATOM 798 C C . THR A 1 98 ? -21.693 -1.600 28.636 1.00 91.19 98 THR A C 1
ATOM 800 O O . THR A 1 98 ? -22.824 -1.233 28.964 1.00 91.19 98 THR A O 1
ATOM 803 N N . PHE A 1 99 ? -20.952 -0.933 27.758 1.00 93.06 99 PHE A N 1
ATOM 804 C CA . PHE A 1 99 ? -21.317 0.402 27.289 1.00 93.06 99 PHE A CA 1
ATOM 805 C C . PHE A 1 99 ? -21.058 0.588 25.798 1.00 93.06 99 PHE A C 1
ATOM 807 O O . PHE A 1 99 ? -20.252 -0.129 25.195 1.00 93.06 99 PHE A O 1
ATOM 814 N N . ARG A 1 100 ? -21.722 1.592 25.228 1.00 95.94 100 ARG A N 1
ATOM 815 C CA . ARG A 1 100 ? -21.410 2.146 23.914 1.00 95.94 100 ARG A CA 1
ATOM 816 C C . ARG A 1 100 ? -21.120 3.636 24.053 1.00 95.94 100 ARG A C 1
ATOM 818 O O . ARG A 1 100 ? -21.969 4.360 24.563 1.00 95.94 100 ARG A O 1
ATOM 825 N N . LEU A 1 101 ? -19.949 4.087 23.609 1.00 96.44 101 LEU A N 1
ATOM 826 C CA . LEU A 1 101 ? -19.701 5.503 23.334 1.00 96.44 101 LEU A CA 1
ATOM 827 C C . LEU A 1 101 ? -20.079 5.767 21.880 1.00 96.44 101 LEU A C 1
ATOM 829 O O . LEU A 1 101 ? -19.612 5.055 20.993 1.00 96.44 101 LEU A O 1
ATOM 833 N N . ILE A 1 102 ? -20.945 6.746 21.651 1.00 98.00 102 ILE A N 1
ATOM 834 C CA . ILE A 1 102 ? -21.532 7.032 20.343 1.00 98.00 102 ILE A CA 1
ATOM 835 C C . ILE A 1 102 ? -21.248 8.490 19.999 1.00 98.00 102 ILE A C 1
ATOM 837 O O . ILE A 1 102 ? -21.828 9.392 20.606 1.00 98.00 102 ILE A O 1
ATOM 841 N N . ASP A 1 103 ? -20.407 8.702 18.995 1.00 97.81 103 ASP A N 1
ATOM 842 C CA . ASP A 1 103 ? -20.178 10.001 18.372 1.00 97.81 103 ASP A CA 1
ATOM 843 C C . ASP A 1 103 ? -20.761 9.966 16.959 1.00 97.81 103 ASP A C 1
ATOM 845 O O . ASP A 1 103 ? -20.277 9.261 16.074 1.00 97.81 103 ASP A O 1
ATOM 849 N N . LYS A 1 104 ? -21.863 10.693 16.764 1.00 94.94 104 LYS A N 1
ATOM 850 C CA . LYS A 1 104 ? -22.548 10.738 15.470 1.00 94.94 104 LYS A CA 1
ATOM 851 C C . LYS A 1 104 ? -21.815 11.601 14.451 1.00 94.94 104 LYS A C 1
ATOM 853 O O . LYS A 1 104 ? -21.948 11.332 13.265 1.00 94.94 104 LYS A O 1
ATOM 858 N N . GLU A 1 105 ? -21.090 12.624 14.900 1.00 93.19 105 GLU A N 1
ATOM 859 C CA . GLU A 1 105 ? -20.378 13.544 14.006 1.00 93.19 105 GLU A CA 1
ATOM 860 C C . GLU A 1 105 ? -19.175 12.837 13.387 1.00 93.19 105 GLU A C 1
ATOM 862 O O . GLU A 1 105 ? -18.954 12.942 12.187 1.00 93.19 105 GLU A O 1
ATOM 867 N N . LYS A 1 106 ? -18.475 12.021 14.181 1.00 92.50 106 LYS A N 1
ATOM 868 C CA . LYS A 1 106 ? -17.358 11.187 13.713 1.00 92.50 106 LYS A CA 1
ATOM 869 C C . LYS A 1 106 ? -17.782 9.812 13.181 1.00 92.50 106 LYS A C 1
ATOM 871 O O . LYS A 1 106 ? -16.926 8.964 12.962 1.00 92.50 106 LYS A O 1
ATOM 876 N N . ASN A 1 107 ? -19.089 9.557 13.037 1.00 91.81 107 ASN A N 1
ATOM 877 C CA . ASN A 1 107 ? -19.656 8.254 12.661 1.00 91.81 107 ASN A CA 1
ATOM 878 C C . ASN A 1 107 ? -18.998 7.066 13.403 1.00 91.81 107 ASN A C 1
ATOM 880 O O . ASN A 1 107 ? -18.607 6.060 12.807 1.00 91.81 107 ASN A O 1
ATOM 884 N N . MET A 1 108 ? -18.834 7.196 14.721 1.00 94.56 108 MET A N 1
ATOM 885 C CA . MET A 1 108 ? -18.029 6.282 15.523 1.00 94.56 108 MET A CA 1
ATOM 886 C C . MET A 1 108 ? -18.809 5.717 16.708 1.00 94.56 108 MET A C 1
ATOM 888 O O . MET A 1 108 ? -19.387 6.443 17.520 1.00 94.56 108 MET A O 1
ATOM 892 N N . ILE A 1 109 ? -18.782 4.390 16.838 1.00 96.25 109 ILE A N 1
ATOM 893 C CA . ILE A 1 109 ? -19.379 3.654 17.952 1.00 96.25 109 ILE A CA 1
ATOM 894 C C . ILE A 1 109 ? -18.322 2.759 18.592 1.00 96.25 109 ILE A C 1
ATOM 896 O O . ILE A 1 109 ? -17.974 1.710 18.043 1.00 96.25 109 ILE A O 1
ATOM 900 N N . ILE A 1 110 ? -17.873 3.132 19.790 1.00 95.62 110 ILE A N 1
ATOM 901 C CA . ILE A 1 110 ? -16.986 2.309 20.614 1.00 95.62 110 ILE A CA 1
ATOM 902 C C . ILE A 1 110 ? -17.837 1.445 21.535 1.00 95.62 110 ILE A C 1
ATOM 904 O O . ILE A 1 110 ? -18.554 1.947 22.397 1.00 95.62 110 ILE A O 1
ATOM 908 N N . ARG A 1 111 ? -17.743 0.129 21.379 1.00 94.69 111 ARG A N 1
ATOM 909 C CA . ARG A 1 111 ? -18.436 -0.860 22.205 1.00 94.69 111 ARG A CA 1
ATOM 910 C C . ARG A 1 111 ? -17.459 -1.465 23.198 1.00 94.69 111 ARG A C 1
ATOM 912 O O . ARG A 1 111 ? -16.576 -2.205 22.777 1.00 94.69 111 ARG A O 1
ATOM 919 N N . GLY A 1 112 ? -17.626 -1.211 24.493 1.00 91.38 112 GLY A N 1
ATOM 920 C CA . GLY A 1 112 ? -16.698 -1.681 25.526 1.00 91.38 112 GLY A CA 1
ATOM 921 C C . GLY A 1 112 ? -17.304 -2.682 26.513 1.00 91.38 112 GLY A C 1
ATOM 922 O O . GLY A 1 112 ? -18.480 -2.599 26.885 1.00 91.38 112 GLY A O 1
ATOM 923 N N . LYS A 1 113 ? -16.477 -3.642 26.952 1.00 86.94 113 LYS A N 1
ATOM 924 C CA . LYS A 1 113 ? -16.792 -4.616 28.012 1.00 86.94 113 LYS A CA 1
ATOM 925 C C . LYS A 1 113 ? -15.671 -4.654 29.062 1.00 86.94 113 LYS A C 1
ATOM 927 O O . LYS A 1 113 ? -14.491 -4.726 28.711 1.00 86.94 113 LYS A O 1
ATOM 932 N N . PHE A 1 114 ? -16.046 -4.661 30.343 1.00 75.19 114 PHE A N 1
ATOM 933 C CA . PHE A 1 114 ? -15.130 -4.672 31.494 1.00 75.19 114 PHE A CA 1
ATOM 934 C C . PHE A 1 114 ? -15.173 -6.010 32.260 1.00 75.19 114 PHE A C 1
ATOM 936 O O . PHE A 1 114 ? -16.208 -6.676 32.266 1.00 75.19 114 PHE A O 1
ATOM 943 N N . ASN A 1 115 ? -14.077 -6.395 32.932 1.00 64.44 115 ASN A N 1
ATOM 944 C CA . ASN A 1 115 ? -14.061 -7.438 33.975 1.00 64.44 115 ASN A CA 1
ATOM 945 C C . ASN A 1 115 ? -13.719 -6.833 35.346 1.00 64.44 115 ASN A C 1
ATOM 947 O O . ASN A 1 115 ? -13.636 -5.618 35.528 1.00 64.44 115 ASN A O 1
ATOM 951 N N . SER A 1 116 ? -13.508 -7.702 36.339 1.00 57.12 116 SER A N 1
ATOM 952 C CA . SER A 1 116 ? -13.117 -7.329 37.696 1.00 57.12 116 SER A CA 1
ATOM 953 C C . SER A 1 116 ? -11.811 -6.526 37.790 1.00 57.12 116 SER A C 1
ATOM 955 O O . SER A 1 116 ? -11.658 -5.831 38.793 1.00 57.12 116 SER A O 1
ATOM 957 N N . LYS A 1 117 ? -10.941 -6.568 36.766 1.00 59.34 117 LYS A N 1
ATOM 958 C CA . LYS A 1 117 ? -9.600 -5.957 36.717 1.00 59.34 117 LYS A CA 1
ATOM 959 C C . LYS A 1 117 ? -9.464 -4.742 35.772 1.00 59.34 117 LYS A C 1
ATOM 961 O O . LYS A 1 117 ? -8.423 -4.101 35.812 1.00 59.34 117 LYS A O 1
ATOM 966 N N . GLY A 1 118 ? -10.460 -4.407 34.940 1.00 61.81 118 GLY A N 1
ATOM 967 C CA . GLY A 1 118 ? -10.377 -3.287 33.979 1.00 61.81 118 GLY A CA 1
ATOM 968 C C . GLY A 1 118 ? -11.098 -3.541 32.645 1.00 61.81 118 GLY A C 1
ATOM 969 O O . GLY A 1 118 ? -12.017 -4.362 32.581 1.00 61.81 118 GLY A O 1
ATOM 970 N N . ILE A 1 119 ? -10.702 -2.824 31.581 1.00 61.78 119 ILE A N 1
ATOM 971 C CA . ILE A 1 119 ? -11.174 -3.052 30.196 1.00 61.78 119 ILE A CA 1
ATOM 972 C C . ILE A 1 119 ? -10.710 -4.440 29.745 1.00 61.78 119 ILE A C 1
ATOM 974 O O . ILE A 1 119 ? -9.531 -4.756 29.852 1.00 61.78 119 ILE A O 1
ATOM 978 N N . ILE A 1 120 ? -11.620 -5.271 29.224 1.00 64.00 120 ILE A N 1
ATOM 979 C CA . ILE A 1 120 ? -11.233 -6.562 28.624 1.00 64.00 120 ILE A CA 1
ATOM 980 C C . ILE A 1 120 ? -11.037 -6.403 27.124 1.00 64.00 120 ILE A C 1
ATOM 982 O O . ILE A 1 120 ? -10.065 -6.895 26.562 1.00 64.00 120 ILE A O 1
ATOM 986 N N . LYS A 1 121 ? -12.041 -5.812 26.467 1.00 81.19 121 LYS A N 1
ATOM 987 C CA . LYS A 1 121 ? -12.187 -5.781 25.012 1.00 81.19 121 LYS A CA 1
ATOM 988 C C . LYS A 1 121 ? -13.063 -4.602 24.623 1.00 81.19 121 LYS A C 1
ATOM 990 O O . LYS A 1 121 ? -14.097 -4.364 25.259 1.00 81.19 121 LYS A O 1
ATOM 995 N N . TYR A 1 122 ? -12.689 -3.937 23.543 1.00 91.06 122 TYR A N 1
ATOM 996 C CA . TYR A 1 122 ? -13.566 -3.022 22.837 1.00 91.06 122 TYR A CA 1
ATOM 997 C C . TYR A 1 122 ? -13.508 -3.287 21.333 1.00 91.06 122 TYR A C 1
ATOM 999 O O . TYR A 1 122 ? -12.583 -3.923 20.834 1.00 91.06 122 TYR A O 1
ATOM 1007 N N . THR A 1 123 ? -14.530 -2.821 20.630 1.00 92.25 123 THR A N 1
ATOM 1008 C CA . THR A 1 123 ? -14.559 -2.748 19.165 1.00 92.25 123 THR A CA 1
ATOM 1009 C C . THR A 1 123 ? -15.049 -1.372 18.774 1.00 92.25 123 THR A C 1
ATOM 1011 O O . THR A 1 123 ? -15.978 -0.869 19.412 1.00 92.25 123 THR A O 1
ATOM 1014 N N . VAL A 1 124 ? -14.507 -0.805 17.708 1.00 93.75 124 VAL A N 1
ATOM 1015 C CA . VAL A 1 124 ? -14.988 0.459 17.148 1.00 93.75 124 VAL A CA 1
ATOM 1016 C C . VAL A 1 124 ? -15.631 0.148 15.806 1.00 93.75 124 VAL A C 1
ATOM 1018 O O . VAL A 1 124 ? -15.047 -0.572 15.009 1.00 93.75 124 VAL A O 1
ATOM 1021 N N . ASN A 1 125 ? -16.878 0.567 15.589 1.00 92.50 125 ASN A N 1
ATOM 1022 C CA . ASN A 1 125 ? -17.622 0.280 14.350 1.00 92.50 125 ASN A CA 1
ATOM 1023 C C . ASN A 1 125 ? -17.642 -1.215 13.951 1.00 92.50 125 ASN A C 1
ATOM 1025 O O . ASN A 1 125 ? -17.654 -1.574 12.778 1.00 92.50 125 ASN A O 1
ATOM 1029 N N . ASN A 1 126 ? -17.690 -2.110 14.949 1.00 89.69 126 ASN A N 1
ATOM 1030 C CA . ASN A 1 126 ? -17.620 -3.572 14.777 1.00 89.69 126 ASN A CA 1
ATOM 1031 C C . ASN A 1 126 ? -16.306 -4.071 14.144 1.00 89.69 126 ASN A C 1
ATOM 1033 O O . ASN A 1 126 ? -16.270 -5.150 13.543 1.00 89.69 126 ASN A O 1
ATOM 1037 N N . ASP A 1 127 ? -15.236 -3.296 14.288 1.00 90.56 127 ASP A N 1
ATOM 1038 C CA . ASP A 1 127 ? -13.868 -3.652 13.948 1.00 90.56 127 ASP A CA 1
ATOM 1039 C C . ASP A 1 127 ? -13.005 -3.660 15.225 1.00 90.56 127 ASP A C 1
ATOM 1041 O O . ASP A 1 127 ? -13.005 -2.725 16.031 1.00 90.56 127 ASP A O 1
ATOM 1045 N N . THR A 1 128 ? -12.307 -4.771 15.452 1.00 90.25 128 THR A N 1
ATOM 1046 C CA . THR A 1 128 ? -11.349 -4.939 16.555 1.00 90.25 128 THR A CA 1
ATOM 1047 C C . THR A 1 128 ? -10.010 -4.263 16.275 1.00 90.25 128 THR A C 1
ATOM 1049 O O . THR A 1 128 ? -9.257 -4.009 17.209 1.00 90.25 128 THR A O 1
ATOM 1052 N N . ASN A 1 129 ? -9.712 -3.993 15.006 1.00 90.75 129 ASN A N 1
ATOM 1053 C CA . ASN A 1 129 ? -8.468 -3.411 14.514 1.00 90.75 129 ASN A CA 1
ATOM 1054 C C . ASN A 1 129 ? -8.676 -1.985 13.975 1.00 90.75 129 ASN A C 1
ATOM 1056 O O . ASN A 1 129 ? -7.787 -1.455 13.323 1.00 90.75 129 ASN A O 1
ATOM 1060 N N . TYR A 1 130 ? -9.822 -1.362 14.274 1.00 92.75 130 TYR A N 1
ATOM 1061 C CA . TYR A 1 130 ? -10.266 -0.090 13.696 1.00 92.75 130 TYR A CA 1
ATOM 1062 C C . TYR A 1 130 ? -9.172 0.972 13.597 1.00 92.75 130 TYR A C 1
ATOM 1064 O O . TYR A 1 130 ? -8.934 1.487 12.516 1.00 92.75 130 TYR A O 1
ATOM 1072 N N . PHE A 1 131 ? -8.483 1.273 14.701 1.00 91.06 131 PHE A N 1
ATOM 1073 C CA . PHE A 1 131 ? -7.463 2.324 14.717 1.00 91.06 131 PHE A CA 1
ATOM 1074 C C . PHE A 1 131 ? -6.280 2.018 13.790 1.00 91.06 131 PHE A C 1
ATOM 1076 O O . PHE A 1 131 ? -5.827 2.908 13.081 1.00 91.06 131 PHE A O 1
ATOM 1083 N N . ALA A 1 132 ? -5.876 0.750 13.695 1.00 87.81 132 ALA A N 1
ATOM 1084 C CA . ALA A 1 132 ? -4.793 0.347 12.806 1.00 87.81 132 ALA A CA 1
ATOM 1085 C C . ALA A 1 132 ? -5.210 0.394 11.327 1.00 87.81 132 ALA A C 1
ATOM 1087 O O . ALA A 1 132 ? -4.360 0.511 10.450 1.00 87.81 132 ALA A O 1
ATOM 1088 N N . ASN A 1 133 ? -6.512 0.283 11.055 1.00 90.88 133 ASN A N 1
ATOM 1089 C CA . ASN A 1 133 ? -7.065 0.171 9.709 1.00 90.88 133 ASN A CA 1
ATOM 1090 C C . ASN A 1 133 ? -7.572 1.502 9.148 1.00 90.88 133 ASN A C 1
ATOM 1092 O O . ASN A 1 133 ? -7.547 1.694 7.936 1.00 90.88 133 ASN A O 1
ATOM 1096 N N . ILE A 1 134 ? -8.073 2.394 10.009 1.00 89.81 134 ILE A N 1
ATOM 1097 C CA . ILE A 1 134 ? -8.741 3.632 9.594 1.00 89.81 134 ILE A CA 1
ATOM 1098 C C . ILE A 1 134 ? -7.781 4.568 8.863 1.00 89.81 134 ILE A C 1
ATOM 1100 O O . ILE A 1 134 ? -8.182 5.165 7.873 1.00 89.81 134 ILE A O 1
ATOM 1104 N N . VAL A 1 135 ? -6.503 4.590 9.264 1.00 87.69 135 VAL A N 1
ATOM 1105 C CA . VAL A 1 135 ? -5.443 5.327 8.560 1.00 87.69 135 VAL A CA 1
ATOM 1106 C C . VAL A 1 135 ? -5.394 4.903 7.089 1.00 87.69 135 VAL A C 1
ATOM 1108 O O . VAL A 1 135 ? -5.525 5.738 6.204 1.00 87.69 135 VAL A O 1
ATOM 1111 N N . SER A 1 136 ? -5.317 3.594 6.817 1.00 87.94 136 SER A N 1
ATOM 1112 C CA . SER A 1 136 ? -5.279 3.070 5.445 1.00 87.94 136 SER A CA 1
ATOM 1113 C C . SER A 1 136 ? -6.534 3.380 4.626 1.00 87.94 136 SER A C 1
ATOM 1115 O O . SER A 1 136 ? -6.439 3.507 3.410 1.00 87.94 136 SER A O 1
ATOM 1117 N N . LEU A 1 137 ? -7.710 3.460 5.252 1.00 88.44 137 LEU A N 1
ATOM 1118 C CA . LEU A 1 137 ? -8.964 3.749 4.548 1.00 88.44 137 LEU A CA 1
ATOM 1119 C C . LEU A 1 137 ? -9.095 5.243 4.222 1.00 88.44 137 LEU A C 1
ATOM 1121 O O . LEU A 1 137 ? -9.366 5.590 3.074 1.00 88.44 137 LEU A O 1
ATOM 1125 N N . GLU A 1 138 ? -8.832 6.124 5.191 1.00 84.00 138 GLU A N 1
ATOM 1126 C CA . GLU A 1 138 ? -8.907 7.579 4.996 1.00 84.00 138 GLU A CA 1
ATOM 1127 C C . GLU A 1 138 ? -7.912 8.069 3.930 1.00 84.00 138 GLU A C 1
ATOM 1129 O O . GLU A 1 138 ? -8.246 8.947 3.130 1.00 84.00 138 GLU A O 1
ATOM 1134 N N . SER A 1 139 ? -6.723 7.459 3.841 1.00 78.19 139 SER A N 1
ATOM 1135 C CA . SER A 1 139 ? -5.740 7.802 2.806 1.00 78.19 139 SER A CA 1
ATOM 1136 C C . SER A 1 139 ? -6.263 7.571 1.381 1.00 78.19 139 SER A C 1
ATOM 1138 O O . SER A 1 139 ? -5.940 8.355 0.491 1.00 78.19 139 SER A O 1
ATOM 1140 N N . PHE A 1 140 ? -7.098 6.553 1.141 1.00 80.12 140 PHE A N 1
ATOM 1141 C CA . PHE A 1 140 ? -7.689 6.308 -0.184 1.00 80.12 140 PHE A CA 1
ATOM 1142 C C . PHE A 1 140 ? -8.807 7.292 -0.539 1.00 80.12 140 PHE A C 1
ATOM 1144 O O . PHE A 1 140 ? -8.870 7.736 -1.684 1.00 80.12 140 PHE A O 1
ATOM 1151 N N . ASP A 1 141 ? -9.655 7.665 0.422 1.00 68.31 141 ASP A N 1
ATOM 1152 C CA . ASP A 1 141 ? -10.768 8.601 0.193 1.00 68.31 141 ASP A CA 1
ATOM 1153 C C . ASP A 1 141 ? -10.279 10.022 -0.156 1.00 68.31 141 ASP A C 1
ATOM 1155 O O . ASP A 1 141 ? -11.014 10.815 -0.749 1.00 68.31 141 ASP A O 1
ATOM 1159 N N . SER A 1 142 ? -9.025 10.342 0.179 1.00 64.00 142 SER A N 1
ATOM 1160 C CA . SER A 1 142 ? -8.407 11.646 -0.085 1.00 64.00 142 SER A CA 1
ATOM 1161 C C . SER A 1 142 ? -7.914 11.857 -1.527 1.00 64.00 142 SER A C 1
ATOM 1163 O O . SER A 1 142 ? -7.615 12.995 -1.898 1.00 64.00 142 SER A O 1
ATOM 1165 N N . ILE A 1 143 ? -7.838 10.806 -2.359 1.00 62.41 143 ILE A N 1
ATOM 1166 C CA . ILE A 1 143 ? -7.288 10.907 -3.722 1.00 62.41 143 ILE A CA 1
ATOM 1167 C C . ILE A 1 143 ? -8.399 11.153 -4.758 1.00 62.41 143 ILE A C 1
ATOM 1169 O O . ILE A 1 143 ? -9.353 10.374 -4.838 1.00 62.41 143 ILE A O 1
ATOM 1173 N N . PRO A 1 144 ? -8.282 12.196 -5.608 1.00 54.53 144 PRO A N 1
ATOM 1174 C CA . PRO A 1 144 ? -9.192 12.401 -6.729 1.00 54.53 144 PRO A CA 1
ATOM 1175 C C . PRO A 1 144 ? -9.204 11.188 -7.669 1.00 54.53 144 PRO A C 1
ATOM 1177 O O . PRO A 1 144 ? -8.177 10.795 -8.220 1.00 54.53 144 PRO A O 1
ATOM 1180 N N . ASN A 1 145 ? -10.385 10.608 -7.882 1.00 52.12 145 ASN A N 1
ATOM 1181 C CA . ASN A 1 145 ? -10.599 9.528 -8.845 1.00 52.12 145 ASN A CA 1
ATOM 1182 C C . ASN A 1 145 ? -10.591 10.075 -10.283 1.00 52.12 145 ASN A C 1
ATOM 1184 O O . ASN A 1 145 ? -11.648 10.256 -10.878 1.00 52.12 145 ASN A O 1
ATOM 1188 N N . ASP A 1 146 ? -9.410 10.292 -10.858 1.00 52.84 146 ASP A N 1
ATOM 1189 C CA . ASP A 1 146 ? -9.246 10.580 -12.291 1.00 52.84 146 ASP A CA 1
ATOM 1190 C C . ASP A 1 146 ? -8.441 9.465 -12.982 1.00 52.84 146 ASP A C 1
ATOM 1192 O O . ASP A 1 146 ? -7.379 9.673 -13.567 1.00 52.84 146 ASP A O 1
ATOM 1196 N N . ASN A 1 147 ? -8.978 8.240 -12.949 1.00 57.66 147 ASN A N 1
ATOM 1197 C CA . ASN A 1 147 ? -8.410 7.056 -13.613 1.00 57.66 147 ASN A CA 1
ATOM 1198 C C . ASN A 1 147 ? -8.640 7.050 -15.138 1.00 57.66 147 ASN A C 1
ATOM 1200 O O . ASN A 1 147 ? -9.071 6.051 -15.719 1.00 57.66 147 ASN A O 1
ATOM 1204 N N . ASN A 1 148 ? -8.356 8.163 -15.810 1.00 69.88 148 ASN A N 1
ATOM 1205 C CA . ASN A 1 148 ? -8.428 8.228 -17.264 1.00 69.88 148 ASN A CA 1
ATOM 1206 C C . ASN A 1 148 ? -7.111 7.730 -17.864 1.00 69.88 148 ASN A C 1
ATOM 1208 O O . ASN A 1 148 ? -6.050 8.311 -17.628 1.00 69.88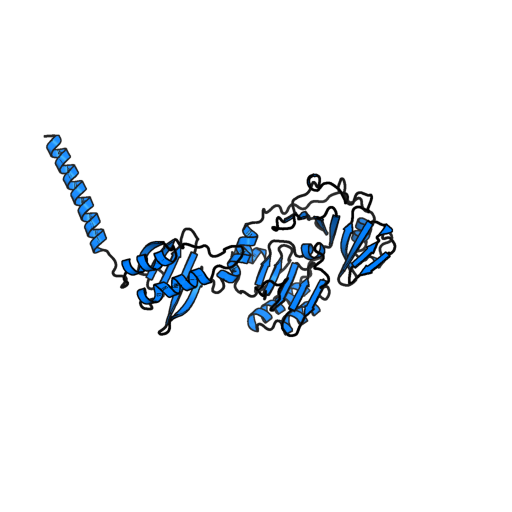 148 ASN A O 1
ATOM 1212 N N . LEU A 1 149 ? -7.184 6.648 -18.643 1.00 81.38 149 LEU A N 1
ATOM 1213 C CA . LEU A 1 149 ? -6.054 6.187 -19.446 1.00 81.38 149 LEU A CA 1
ATOM 1214 C C . LEU A 1 149 ? -5.744 7.215 -20.537 1.00 81.38 149 LEU A C 1
ATOM 1216 O O . LEU A 1 149 ? -6.645 7.775 -21.162 1.00 81.38 149 LEU A O 1
ATOM 1220 N N . VAL A 1 150 ? -4.457 7.425 -20.784 1.00 86.44 150 VAL A N 1
ATOM 1221 C CA . VAL A 1 150 ? -3.944 8.311 -21.828 1.00 86.44 150 VAL A CA 1
ATOM 1222 C C . VAL A 1 150 ? -3.110 7.476 -22.789 1.00 86.44 150 VAL A C 1
ATOM 1224 O O . VAL A 1 150 ? -2.302 6.661 -22.364 1.00 86.44 150 VAL A O 1
ATOM 1227 N N . GLU A 1 151 ? -3.261 7.695 -24.090 1.00 86.88 151 GLU A N 1
ATOM 1228 C CA . GLU A 1 151 ? -2.489 6.983 -25.117 1.00 86.88 151 GLU A CA 1
ATOM 1229 C C . GLU A 1 151 ? -1.779 8.006 -26.019 1.00 86.88 151 GLU A C 1
ATOM 1231 O O . GLU A 1 151 ? -2.273 8.341 -27.099 1.00 86.88 151 GLU A O 1
ATOM 1236 N N . PRO A 1 152 ? -0.650 8.593 -25.572 1.00 92.12 152 PRO A N 1
ATOM 1237 C CA . PRO A 1 152 ? 0.086 9.554 -26.381 1.00 92.12 152 PRO A CA 1
ATOM 1238 C C . PRO A 1 152 ? 0.920 8.849 -27.455 1.00 92.12 152 PRO A C 1
ATOM 1240 O O . PRO A 1 152 ? 1.394 7.727 -27.272 1.00 92.12 152 PRO A O 1
ATOM 1243 N N . VAL A 1 153 ? 1.188 9.545 -28.562 1.00 95.81 153 VAL A N 1
ATOM 1244 C CA . VAL A 1 153 ? 2.090 9.039 -29.604 1.00 95.81 153 VAL A CA 1
ATOM 1245 C C . VAL A 1 153 ? 3.514 8.939 -29.050 1.00 95.81 153 VAL A C 1
ATOM 1247 O O . VAL A 1 153 ? 4.113 9.945 -28.665 1.00 95.81 153 VAL A O 1
ATOM 1250 N N . ILE A 1 154 ? 4.069 7.725 -29.038 1.00 97.50 154 ILE A N 1
ATOM 1251 C CA . ILE A 1 154 ? 5.451 7.463 -28.621 1.00 97.50 154 ILE A CA 1
ATOM 1252 C C . ILE A 1 154 ? 6.415 7.938 -29.714 1.00 97.50 154 ILE A C 1
ATOM 1254 O O . ILE A 1 154 ? 6.243 7.607 -30.887 1.00 97.50 154 ILE A O 1
ATOM 1258 N N . LYS A 1 155 ? 7.441 8.703 -29.330 1.00 98.06 155 LYS A N 1
ATOM 1259 C CA . LYS A 1 155 ? 8.473 9.233 -30.240 1.00 98.06 155 LYS A CA 1
ATOM 1260 C C . LYS A 1 155 ? 9.849 8.597 -30.003 1.00 98.06 155 LYS A C 1
ATOM 1262 O O . LYS A 1 155 ? 10.644 8.508 -30.940 1.00 98.06 155 LYS A O 1
ATOM 1267 N N . SER A 1 156 ? 10.118 8.094 -28.793 1.00 97.88 156 SER A N 1
ATOM 1268 C CA . SER A 1 156 ? 11.355 7.364 -28.483 1.00 97.88 156 SER A CA 1
ATOM 1269 C C . SER A 1 156 ? 11.401 6.009 -29.196 1.00 97.88 156 SER A C 1
ATOM 1271 O O . SER A 1 156 ? 10.546 5.146 -28.991 1.00 97.88 156 SER A O 1
ATOM 1273 N N . LYS A 1 157 ? 12.448 5.795 -30.002 1.00 97.44 157 LYS A N 1
ATOM 1274 C CA . LYS A 1 157 ? 12.695 4.510 -30.677 1.00 97.44 157 LYS A CA 1
ATOM 1275 C C . LYS A 1 157 ? 13.043 3.412 -29.676 1.00 97.44 157 LYS A C 1
ATOM 1277 O O . LYS A 1 157 ? 12.601 2.283 -29.846 1.00 97.44 157 LYS A O 1
ATOM 1282 N N . GLU A 1 158 ? 13.790 3.771 -28.637 1.00 97.44 158 GLU A N 1
ATOM 1283 C CA . GLU A 1 158 ? 14.211 2.884 -27.556 1.00 97.44 158 GLU A CA 1
ATOM 1284 C C . GLU A 1 158 ? 12.998 2.333 -26.801 1.00 97.44 158 GLU A C 1
ATOM 1286 O O . GLU A 1 158 ? 12.902 1.129 -26.569 1.00 97.44 158 GLU A O 1
ATOM 1291 N N . LEU A 1 159 ? 12.024 3.192 -26.485 1.00 97.62 159 LEU A N 1
ATOM 1292 C CA . LEU A 1 159 ? 10.789 2.765 -25.833 1.00 97.62 159 LEU A CA 1
ATOM 1293 C C . LEU A 1 159 ? 9.916 1.896 -26.749 1.00 97.62 159 LEU A C 1
ATOM 1295 O O . LEU A 1 159 ? 9.419 0.864 -26.306 1.00 97.62 159 LEU A O 1
ATOM 1299 N N . ILE A 1 160 ? 9.743 2.277 -28.020 1.00 97.50 160 ILE A N 1
ATOM 1300 C CA . ILE A 1 160 ? 8.973 1.478 -28.992 1.00 97.50 160 ILE A CA 1
ATOM 1301 C C . ILE A 1 160 ? 9.561 0.069 -29.118 1.00 97.50 160 ILE A C 1
ATOM 1303 O O . ILE A 1 160 ? 8.834 -0.921 -29.075 1.00 97.50 160 ILE A O 1
ATOM 1307 N N . ASP A 1 161 ? 10.880 -0.031 -29.256 1.00 97.19 161 ASP A N 1
ATOM 1308 C CA . ASP A 1 161 ? 11.576 -1.305 -29.408 1.00 97.19 161 ASP A CA 1
ATOM 1309 C C . ASP A 1 161 ? 11.507 -2.153 -28.128 1.00 97.19 161 ASP A C 1
ATOM 1311 O O . ASP A 1 161 ? 11.287 -3.361 -28.202 1.00 97.19 161 ASP A O 1
ATOM 1315 N N . LEU A 1 162 ? 11.609 -1.537 -26.943 1.00 97.12 162 LEU A N 1
ATOM 1316 C CA . LEU A 1 162 ? 11.379 -2.231 -25.672 1.00 97.12 162 LEU A CA 1
ATOM 1317 C C . LEU A 1 162 ? 9.954 -2.784 -25.571 1.00 97.12 162 LEU A C 1
ATOM 1319 O O . LEU A 1 162 ? 9.783 -3.943 -25.199 1.00 97.12 162 LEU A O 1
ATOM 1323 N N . LEU A 1 163 ? 8.938 -1.994 -25.929 1.00 95.56 163 LEU A N 1
ATOM 1324 C CA . LEU A 1 163 ? 7.540 -2.434 -25.912 1.00 95.56 163 LEU A CA 1
ATOM 1325 C C . LEU A 1 163 ? 7.290 -3.588 -26.891 1.00 95.56 163 LEU A C 1
ATOM 1327 O O . LEU A 1 163 ? 6.583 -4.535 -26.550 1.00 95.56 163 LEU A O 1
ATOM 1331 N N . ASN A 1 164 ? 7.892 -3.534 -28.081 1.00 96.19 164 ASN A N 1
ATOM 1332 C CA . ASN A 1 164 ? 7.765 -4.584 -29.094 1.00 96.19 164 ASN A CA 1
ATOM 1333 C C . ASN A 1 164 ? 8.470 -5.890 -28.700 1.00 96.19 164 ASN A C 1
ATOM 1335 O O . ASN A 1 164 ? 8.055 -6.959 -29.140 1.00 96.19 164 ASN A O 1
ATOM 1339 N N . ASN A 1 165 ? 9.505 -5.815 -27.861 1.00 95.12 165 ASN A N 1
ATOM 1340 C CA . ASN A 1 165 ? 10.282 -6.968 -27.405 1.00 95.12 165 ASN A CA 1
ATOM 1341 C C . ASN A 1 165 ? 9.923 -7.415 -25.975 1.00 95.12 165 ASN A C 1
ATOM 1343 O O . ASN A 1 165 ? 10.764 -7.994 -25.289 1.00 95.12 165 ASN A O 1
ATOM 1347 N N . ASP A 1 166 ? 8.710 -7.123 -25.492 1.00 93.94 166 ASP A N 1
ATOM 1348 C CA . ASP A 1 166 ? 8.249 -7.487 -24.139 1.00 93.94 166 ASP A CA 1
ATOM 1349 C C . ASP A 1 166 ? 9.246 -7.088 -23.031 1.00 93.94 166 ASP A C 1
ATOM 1351 O O . ASP A 1 166 ? 9.573 -7.846 -22.111 1.00 93.94 166 ASP A O 1
ATOM 1355 N N . TRP A 1 167 ? 9.786 -5.872 -23.148 1.00 96.06 167 TRP A N 1
ATOM 1356 C CA . TRP A 1 167 ? 10.749 -5.298 -22.209 1.00 96.06 167 TRP A CA 1
ATOM 1357 C C . TRP A 1 167 ? 12.047 -6.107 -22.066 1.00 96.06 167 TRP A C 1
ATOM 1359 O O . TRP A 1 167 ? 12.792 -5.941 -21.094 1.00 96.06 167 TRP A O 1
ATOM 1369 N N . ASN A 1 168 ? 12.348 -6.978 -23.032 1.00 94.50 168 ASN A N 1
ATOM 1370 C CA . ASN A 1 168 ? 13.602 -7.706 -23.103 1.00 94.50 168 ASN A CA 1
ATOM 1371 C C . ASN A 1 168 ? 14.661 -6.864 -23.820 1.00 94.50 168 ASN A C 1
ATOM 1373 O O . ASN A 1 168 ? 14.752 -6.842 -25.048 1.00 94.50 168 ASN A O 1
ATOM 1377 N N . ARG A 1 169 ? 15.515 -6.203 -23.037 1.00 92.69 169 ARG A N 1
ATOM 1378 C CA . ARG A 1 169 ? 16.606 -5.375 -23.571 1.00 92.69 169 ARG A CA 1
ATOM 1379 C C . ARG A 1 169 ? 17.570 -6.139 -24.480 1.00 92.69 169 ARG A C 1
ATOM 1381 O O . ARG A 1 169 ? 18.126 -5.541 -25.388 1.00 92.69 169 ARG A O 1
ATOM 1388 N N . ASN A 1 170 ? 17.768 -7.442 -24.255 1.00 91.94 170 ASN A N 1
ATOM 1389 C CA . ASN A 1 170 ? 18.738 -8.233 -25.018 1.00 91.94 170 ASN A CA 1
ATOM 1390 C C . ASN A 1 170 ? 18.256 -8.483 -26.456 1.00 91.94 170 ASN A C 1
ATOM 1392 O O . ASN A 1 170 ? 19.045 -8.865 -27.313 1.00 91.94 170 ASN A O 1
ATOM 1396 N N . MET A 1 171 ? 16.963 -8.270 -26.718 1.00 92.88 171 MET A N 1
ATOM 1397 C CA . MET A 1 171 ? 16.363 -8.320 -28.052 1.00 92.88 171 MET A CA 1
ATOM 1398 C C . MET A 1 171 ? 16.273 -6.938 -28.711 1.00 92.88 171 MET A C 1
ATOM 1400 O O . MET A 1 171 ? 15.944 -6.848 -29.895 1.00 92.88 171 MET A O 1
ATOM 1404 N N . SER A 1 172 ? 16.573 -5.867 -27.970 1.00 91.19 172 SER A N 1
ATOM 1405 C CA . SER A 1 172 ? 16.524 -4.510 -28.498 1.00 91.19 172 SER A CA 1
ATOM 1406 C C . SER A 1 172 ? 17.674 -4.252 -29.468 1.00 91.19 172 SER A C 1
ATOM 1408 O O . SER A 1 172 ? 18.830 -4.578 -29.204 1.00 91.19 172 SER A O 1
ATOM 1410 N N . LYS A 1 173 ? 17.346 -3.613 -30.589 1.00 93.06 173 LYS A N 1
ATOM 1411 C CA . LYS A 1 173 ? 18.300 -3.159 -31.610 1.00 93.06 173 LYS A CA 1
ATOM 1412 C C . LYS A 1 173 ? 18.583 -1.661 -31.521 1.00 93.06 173 LYS A C 1
ATOM 1414 O O . LYS A 1 173 ? 19.464 -1.163 -32.217 1.00 93.06 173 LYS A O 1
ATOM 1419 N N . THR A 1 174 ? 17.792 -0.939 -30.733 1.00 94.56 17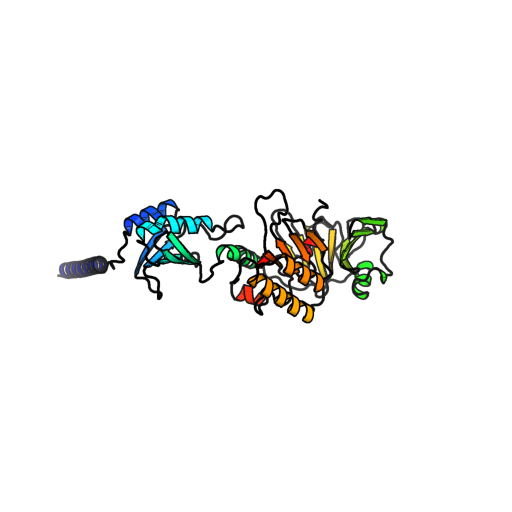4 THR A N 1
ATOM 1420 C CA . THR A 1 174 ? 17.837 0.527 -30.635 1.00 94.56 174 THR A CA 1
ATOM 1421 C C . THR A 1 174 ? 18.518 1.022 -29.367 1.00 94.56 174 THR A C 1
ATOM 1423 O O . THR A 1 174 ? 18.990 2.158 -29.354 1.00 94.56 174 THR A O 1
ATOM 1426 N N . LEU A 1 175 ? 18.622 0.185 -28.328 1.00 94.50 175 LEU A N 1
ATOM 1427 C CA . LEU A 1 175 ? 19.401 0.524 -27.145 1.00 94.50 175 LEU A CA 1
ATOM 1428 C C . LEU A 1 175 ? 20.889 0.677 -27.494 1.00 94.50 175 LEU A C 1
ATOM 1430 O O . LEU A 1 175 ? 21.477 -0.138 -28.205 1.00 94.50 175 LEU A O 1
ATOM 1434 N N . GLY A 1 176 ? 21.496 1.741 -26.971 1.00 92.00 176 GLY A N 1
ATOM 1435 C CA . GLY A 1 176 ? 22.929 1.989 -27.031 1.00 92.00 176 GLY A CA 1
ATOM 1436 C C . GLY A 1 176 ? 23.753 0.981 -26.228 1.00 92.00 176 GLY A C 1
ATOM 1437 O O . GLY A 1 176 ? 23.256 -0.014 -25.704 1.00 92.00 176 GLY A O 1
ATOM 1438 N N . LYS A 1 177 ? 25.051 1.257 -26.104 1.00 93.25 177 LYS A N 1
ATOM 1439 C CA . LYS A 1 177 ? 25.945 0.444 -25.273 1.00 93.25 177 LYS A CA 1
ATOM 1440 C C . LYS A 1 177 ? 25.829 0.870 -23.815 1.00 93.25 177 LYS A C 1
ATOM 1442 O O . LYS A 1 177 ? 25.827 2.065 -23.527 1.00 93.25 177 LYS A O 1
ATOM 1447 N N . ILE A 1 178 ? 25.796 -0.110 -22.917 1.00 94.94 178 ILE A N 1
ATOM 1448 C CA . ILE A 1 178 ? 25.894 0.131 -21.476 1.00 94.94 178 ILE A CA 1
ATOM 1449 C C . ILE A 1 178 ? 27.241 0.813 -21.203 1.00 94.94 178 ILE A C 1
ATOM 1451 O O . ILE A 1 178 ? 28.290 0.285 -21.574 1.00 94.94 178 ILE A O 1
ATOM 1455 N N . THR A 1 179 ? 27.208 1.992 -20.585 1.00 95.94 179 THR A N 1
ATOM 1456 C CA . THR A 1 179 ? 28.404 2.738 -20.166 1.00 95.94 179 THR A CA 1
ATOM 1457 C C . THR A 1 179 ? 28.898 2.262 -18.806 1.00 95.94 179 THR A C 1
ATOM 1459 O O . THR A 1 179 ? 30.104 2.154 -18.596 1.00 95.94 179 THR A O 1
ATOM 1462 N N . ARG A 1 180 ? 27.974 1.944 -17.893 1.00 94.44 180 ARG A N 1
ATOM 1463 C CA . ARG A 1 180 ? 28.247 1.354 -16.574 1.00 94.44 180 ARG A CA 1
ATOM 1464 C C . ARG A 1 180 ? 27.002 0.669 -16.006 1.00 94.44 180 ARG A C 1
ATOM 1466 O O . ARG A 1 180 ? 25.884 1.004 -16.392 1.00 94.44 180 ARG A O 1
ATOM 1473 N N . SER A 1 181 ? 27.206 -0.208 -15.028 1.00 92.44 181 SER A N 1
ATOM 1474 C CA . SER A 1 181 ? 26.153 -0.883 -14.259 1.00 92.44 181 SER A CA 1
ATOM 1475 C C . SER A 1 181 ? 26.394 -0.673 -12.766 1.00 92.44 181 SER A C 1
ATOM 1477 O O . SER A 1 181 ? 27.529 -0.798 -12.310 1.00 92.44 181 SER A O 1
ATOM 1479 N N . VAL A 1 182 ? 25.347 -0.351 -12.007 1.00 88.44 182 VAL A N 1
ATOM 1480 C CA . VAL A 1 182 ? 25.382 -0.243 -10.539 1.00 88.44 182 VAL A CA 1
ATOM 1481 C C . VAL A 1 182 ? 24.152 -0.953 -9.982 1.00 88.44 182 VAL A C 1
ATOM 1483 O O . VAL A 1 182 ? 23.024 -0.586 -10.309 1.00 88.44 182 VAL A O 1
ATOM 1486 N N . GLY A 1 183 ? 24.360 -2.001 -9.183 1.00 86.50 183 GLY A N 1
ATOM 1487 C CA . GLY A 1 183 ? 23.267 -2.844 -8.698 1.00 86.50 183 GLY A CA 1
ATOM 1488 C C . GLY A 1 183 ? 22.445 -3.419 -9.856 1.00 86.50 183 GLY A C 1
ATOM 1489 O O . GLY A 1 183 ? 22.975 -4.103 -10.728 1.00 86.50 183 GLY A O 1
ATOM 1490 N N . ASN A 1 184 ? 21.146 -3.124 -9.871 1.00 88.00 184 ASN A N 1
ATOM 1491 C CA . ASN A 1 184 ? 20.220 -3.513 -10.935 1.00 88.00 184 ASN A CA 1
ATOM 1492 C C . ASN A 1 184 ? 19.939 -2.391 -11.949 1.00 88.00 184 ASN A C 1
ATOM 1494 O O . ASN A 1 184 ? 18.935 -2.444 -12.664 1.00 88.00 184 ASN A O 1
ATOM 1498 N N . VAL A 1 185 ? 20.797 -1.373 -12.005 1.00 91.69 185 VAL A N 1
ATOM 1499 C CA . VAL A 1 185 ? 20.656 -0.223 -12.898 1.00 91.69 185 VAL A CA 1
ATOM 1500 C C . VAL A 1 185 ? 21.776 -0.221 -13.927 1.00 91.69 185 VAL A C 1
ATOM 1502 O O . VAL A 1 185 ? 22.954 -0.172 -13.576 1.00 91.69 185 VAL A O 1
ATOM 1505 N N . ASP A 1 186 ? 21.395 -0.202 -15.200 1.00 94.00 186 ASP A N 1
ATOM 1506 C CA . ASP A 1 186 ? 22.313 -0.011 -16.317 1.00 94.00 186 ASP A CA 1
ATOM 1507 C C . ASP A 1 186 ? 22.177 1.399 -16.870 1.00 94.00 186 ASP A C 1
ATOM 1509 O O . ASP A 1 186 ? 21.077 1.893 -17.131 1.00 94.00 186 ASP A O 1
ATOM 1513 N N . TYR A 1 187 ? 23.317 2.038 -17.078 1.00 95.31 187 TYR A N 1
ATOM 1514 C CA . TYR A 1 187 ? 23.409 3.400 -17.565 1.00 95.31 187 TYR A CA 1
ATOM 1515 C C . TYR A 1 187 ? 23.860 3.399 -19.018 1.00 95.31 187 TYR A C 1
ATOM 1517 O O . TYR A 1 187 ? 24.731 2.626 -19.417 1.00 95.31 187 TYR A O 1
ATOM 1525 N N . TYR A 1 188 ? 23.249 4.280 -19.801 1.00 95.56 188 TYR A N 1
ATOM 1526 C CA . TYR A 1 188 ? 23.554 4.524 -21.202 1.00 95.56 188 TYR A CA 1
ATOM 1527 C C . TYR A 1 188 ? 23.854 6.018 -21.319 1.00 95.56 188 TYR A C 1
ATOM 1529 O O . TYR A 1 188 ? 23.139 6.760 -21.990 1.00 95.56 188 TYR A O 1
ATOM 1537 N N . ASP A 1 189 ? 24.878 6.476 -20.590 1.00 89.88 189 ASP A N 1
ATOM 1538 C CA . ASP A 1 189 ? 25.124 7.907 -20.346 1.00 89.88 189 ASP A CA 1
ATOM 1539 C C . ASP A 1 189 ? 25.288 8.689 -21.666 1.00 89.88 189 ASP A C 1
ATOM 1541 O O . ASP A 1 189 ? 24.762 9.789 -21.817 1.00 89.88 189 ASP A O 1
ATOM 1545 N N . ASN A 1 190 ? 25.917 8.072 -22.673 1.00 90.69 190 ASN A N 1
ATOM 1546 C CA . ASN A 1 190 ? 26.094 8.647 -24.016 1.00 90.69 190 ASN A CA 1
ATOM 1547 C C . ASN A 1 190 ? 24.782 8.810 -24.802 1.00 90.69 190 ASN A C 1
ATOM 1549 O O . ASN A 1 190 ? 24.749 9.498 -25.821 1.00 90.69 190 ASN A O 1
ATOM 1553 N N . ASN A 1 191 ? 23.719 8.142 -24.365 1.00 94.56 191 ASN A N 1
ATOM 1554 C CA . ASN A 1 191 ? 22.406 8.154 -24.989 1.00 94.56 191 ASN A CA 1
ATOM 1555 C C . ASN A 1 191 ? 21.366 8.913 -24.147 1.00 94.56 191 ASN A C 1
ATOM 1557 O O . ASN A 1 191 ? 20.257 9.111 -24.630 1.00 94.56 191 ASN A O 1
ATOM 1561 N N . GLY A 1 192 ? 21.706 9.342 -22.925 1.00 96.06 192 GLY A N 1
ATOM 1562 C CA . GLY A 1 192 ? 20.840 10.148 -22.059 1.00 96.06 192 GLY A CA 1
ATOM 1563 C C . GLY A 1 192 ? 19.725 9.386 -21.343 1.00 96.06 192 GLY A C 1
ATOM 1564 O O . GLY A 1 192 ? 18.690 9.960 -21.005 1.00 96.06 192 GLY A O 1
ATOM 1565 N N . TYR A 1 193 ? 19.897 8.084 -21.119 1.00 97.31 193 TYR A N 1
ATOM 1566 C CA . TYR A 1 193 ? 18.936 7.311 -20.339 1.00 97.31 193 TYR A CA 1
ATOM 1567 C C . TYR A 1 193 ? 19.602 6.234 -19.479 1.00 97.31 193 TYR A C 1
ATOM 1569 O O . TYR A 1 193 ? 20.751 5.837 -19.678 1.00 97.31 193 TYR A O 1
ATOM 1577 N N . SER A 1 194 ? 18.845 5.734 -18.508 1.00 96.69 194 SER A N 1
ATOM 1578 C CA . SER A 1 194 ? 19.197 4.572 -17.693 1.00 96.69 194 SER A CA 1
ATOM 1579 C C . SER A 1 194 ? 18.022 3.608 -17.612 1.00 96.69 194 SER A C 1
ATOM 1581 O O . SER A 1 194 ? 16.880 3.965 -17.902 1.00 96.69 194 SER A O 1
ATOM 1583 N N . ILE A 1 195 ? 18.302 2.361 -17.261 1.00 95.88 195 ILE A N 1
ATOM 1584 C CA . ILE A 1 195 ? 17.318 1.289 -17.206 1.00 95.88 195 ILE A CA 1
ATOM 1585 C C . ILE A 1 195 ? 17.481 0.560 -15.880 1.00 95.88 195 ILE A C 1
ATOM 1587 O O . ILE A 1 195 ? 18.562 0.050 -15.593 1.00 95.88 195 ILE A O 1
ATOM 1591 N N . LYS A 1 196 ? 16.403 0.460 -15.096 1.00 94.44 196 LYS A N 1
ATOM 1592 C CA . LYS A 1 196 ? 16.371 -0.427 -13.926 1.00 94.44 196 LYS A CA 1
ATOM 1593 C C . LYS A 1 196 ? 15.772 -1.772 -14.320 1.00 94.44 196 LYS A C 1
ATOM 1595 O O . LYS A 1 196 ? 14.741 -1.837 -14.999 1.00 94.44 196 LYS A O 1
ATOM 1600 N N . MET A 1 197 ? 16.418 -2.837 -13.875 1.00 92.31 197 MET A N 1
ATOM 1601 C CA . MET A 1 197 ? 16.081 -4.216 -14.201 1.00 92.31 197 MET A CA 1
ATOM 1602 C C . MET A 1 197 ? 15.437 -4.928 -13.021 1.00 92.31 197 MET A C 1
ATOM 1604 O O . MET A 1 197 ? 15.832 -4.744 -11.869 1.00 92.31 197 MET A O 1
ATOM 1608 N N . ILE A 1 198 ? 14.487 -5.802 -13.334 1.00 92.06 198 ILE A N 1
ATOM 1609 C CA . ILE A 1 198 ? 13.936 -6.787 -12.408 1.00 92.06 198 ILE A CA 1
ATOM 1610 C C . ILE A 1 198 ? 13.787 -8.097 -13.181 1.00 92.06 198 ILE A C 1
ATOM 1612 O O . ILE A 1 198 ? 13.180 -8.112 -14.254 1.00 92.06 198 ILE A O 1
ATOM 1616 N N . ASP A 1 199 ? 14.362 -9.176 -12.643 1.00 86.06 199 ASP A N 1
ATOM 1617 C CA . ASP A 1 199 ? 14.272 -10.532 -13.207 1.00 86.06 199 ASP A CA 1
ATOM 1618 C C . ASP A 1 199 ? 14.605 -10.587 -14.709 1.00 86.06 199 ASP A C 1
ATOM 1620 O O . ASP A 1 199 ? 13.828 -11.022 -15.558 1.00 86.06 199 ASP A O 1
ATOM 1624 N N . GLY A 1 200 ? 15.754 -10.007 -15.070 1.00 86.75 200 GLY A N 1
ATOM 1625 C CA . GLY A 1 200 ? 16.258 -10.008 -16.446 1.00 86.75 200 GLY A CA 1
ATOM 1626 C C . GLY A 1 200 ? 15.462 -9.160 -17.448 1.00 86.75 200 GLY A C 1
ATOM 1627 O O . GLY A 1 200 ? 15.873 -9.061 -18.604 1.00 86.75 200 GLY A O 1
ATOM 1628 N N . LYS A 1 201 ? 14.378 -8.494 -17.032 1.00 93.50 201 LYS A N 1
ATOM 1629 C CA . LYS A 1 201 ? 13.581 -7.596 -17.878 1.00 93.50 201 LYS A CA 1
ATOM 1630 C C . LYS A 1 201 ? 13.651 -6.148 -17.398 1.00 93.50 201 LYS A C 1
ATOM 1632 O O . LYS A 1 201 ? 13.901 -5.865 -16.226 1.00 93.50 201 LYS A O 1
ATOM 1637 N N . VAL A 1 202 ? 13.417 -5.221 -18.322 1.00 95.56 202 VAL A N 1
ATOM 1638 C CA . VAL A 1 202 ? 13.326 -3.796 -17.996 1.00 95.56 202 VAL A CA 1
ATOM 1639 C C . VAL A 1 202 ? 12.084 -3.551 -17.143 1.00 95.56 202 VAL A C 1
ATOM 1641 O O . VAL A 1 202 ? 10.966 -3.858 -17.557 1.00 95.56 202 VAL A O 1
ATOM 1644 N N . ALA A 1 203 ? 12.283 -2.997 -15.949 1.00 95.06 203 ALA A N 1
ATOM 1645 C CA . ALA A 1 203 ? 11.203 -2.557 -15.072 1.00 95.06 203 ALA A CA 1
ATOM 1646 C C . ALA A 1 203 ? 10.878 -1.077 -15.281 1.00 95.06 203 ALA A C 1
ATOM 1648 O O . ALA A 1 203 ? 9.709 -0.697 -15.276 1.00 95.06 203 ALA A O 1
ATOM 1649 N N . VAL A 1 204 ? 11.905 -0.253 -15.501 1.00 95.94 204 VAL A N 1
ATOM 1650 C CA . VAL A 1 204 ? 11.750 1.157 -15.861 1.00 95.94 204 VAL A CA 1
ATOM 1651 C C . VAL A 1 204 ? 12.880 1.600 -16.780 1.00 95.94 204 VAL A C 1
ATOM 1653 O O . VAL A 1 204 ? 14.035 1.220 -16.582 1.00 95.94 204 VAL A O 1
ATOM 1656 N N . ILE A 1 205 ? 12.543 2.421 -17.771 1.00 97.75 205 ILE A N 1
ATOM 1657 C CA . ILE A 1 205 ? 13.498 3.245 -18.514 1.00 97.75 205 ILE A CA 1
ATOM 1658 C C . ILE A 1 205 ? 13.339 4.700 -18.065 1.00 97.75 205 ILE A C 1
ATOM 1660 O O . ILE A 1 205 ? 12.221 5.197 -17.925 1.00 97.75 205 ILE A O 1
ATOM 1664 N N . ILE A 1 206 ? 14.460 5.356 -17.785 1.00 97.31 206 ILE A N 1
ATOM 1665 C CA . ILE A 1 206 ? 14.531 6.700 -17.213 1.00 97.31 206 ILE A CA 1
ATOM 1666 C C . ILE A 1 206 ? 15.300 7.575 -18.190 1.00 97.31 206 ILE A C 1
ATOM 1668 O O . ILE A 1 206 ? 16.511 7.414 -18.338 1.00 97.31 206 ILE A O 1
ATOM 1672 N N . PHE A 1 207 ? 14.599 8.496 -18.839 1.00 98.00 207 PHE A N 1
ATOM 1673 C CA . PHE A 1 207 ? 15.189 9.467 -19.750 1.00 98.00 207 PHE A CA 1
ATOM 1674 C C . PHE A 1 207 ? 15.542 10.741 -18.982 1.00 98.00 207 PHE A C 1
ATOM 1676 O O . PHE A 1 207 ? 14.690 11.313 -18.293 1.00 98.00 207 PHE A O 1
ATOM 1683 N N . ASP A 1 208 ? 16.793 11.181 -19.095 1.00 95.50 208 ASP A N 1
ATOM 1684 C CA . ASP A 1 208 ? 17.288 12.404 -18.470 1.00 95.50 208 ASP A CA 1
ATOM 1685 C C . ASP A 1 208 ? 17.494 13.525 -19.497 1.00 95.50 208 ASP A C 1
ATOM 1687 O O . ASP A 1 208 ? 17.296 13.343 -20.696 1.00 95.50 208 ASP A O 1
ATOM 1691 N N . LYS A 1 209 ? 17.889 14.708 -19.019 1.00 94.69 209 LYS A N 1
ATOM 1692 C CA . LYS A 1 209 ? 18.092 15.912 -19.843 1.00 94.69 209 LYS A CA 1
ATOM 1693 C C . LYS A 1 209 ? 19.084 15.746 -21.006 1.00 94.69 209 LYS A C 1
ATOM 1695 O O . LYS A 1 209 ? 19.099 16.590 -21.896 1.00 94.69 209 LYS A O 1
ATOM 1700 N N . ASN A 1 210 ? 19.942 14.726 -20.987 1.00 95.06 210 ASN A N 1
ATOM 1701 C CA . ASN A 1 210 ? 20.881 14.440 -22.068 1.00 95.06 210 ASN A CA 1
ATOM 1702 C C . ASN A 1 210 ? 20.203 13.667 -23.216 1.00 95.06 210 ASN A C 1
ATOM 1704 O O . ASN A 1 210 ? 20.752 13.612 -24.317 1.00 95.06 210 ASN A O 1
ATOM 1708 N N . TYR A 1 211 ? 19.004 13.106 -23.004 1.00 97.19 211 TYR A N 1
ATOM 1709 C CA . TYR A 1 211 ? 18.166 12.578 -24.079 1.00 97.19 211 TYR A CA 1
ATOM 1710 C C . TYR A 1 211 ? 17.531 13.743 -24.845 1.00 97.19 211 TYR A C 1
ATOM 1712 O O . TYR A 1 211 ? 16.496 14.289 -24.475 1.00 97.19 211 TYR A O 1
ATOM 1720 N N . ASN A 1 212 ? 18.174 14.136 -25.939 1.00 92.19 212 ASN A N 1
ATOM 1721 C CA . ASN A 1 212 ? 17.848 15.329 -26.724 1.00 92.19 212 ASN A CA 1
ATOM 1722 C C . ASN A 1 212 ? 16.655 15.166 -27.689 1.00 92.19 212 ASN A C 1
ATOM 1724 O O . ASN A 1 212 ? 16.600 15.830 -28.726 1.00 92.19 212 ASN A O 1
ATOM 1728 N N . LYS A 1 213 ? 15.722 14.260 -27.385 1.00 95.62 213 LYS A N 1
ATOM 1729 C CA . LYS A 1 213 ? 14.554 13.948 -28.217 1.00 95.62 213 LYS A CA 1
ATOM 1730 C C . LYS A 1 213 ? 13.296 13.893 -27.361 1.00 95.62 213 LYS A C 1
ATOM 1732 O O . LYS A 1 213 ? 13.345 13.728 -26.145 1.00 95.62 213 LYS A O 1
ATOM 1737 N N . GLU A 1 214 ? 12.155 13.962 -28.028 1.00 97.50 214 GLU A N 1
ATOM 1738 C CA . GLU A 1 214 ? 10.874 13.646 -27.410 1.00 97.50 214 GLU A CA 1
ATOM 1739 C C . GLU A 1 214 ? 10.778 12.155 -27.061 1.00 97.50 214 GLU A C 1
ATOM 1741 O O . GLU A 1 214 ? 11.129 11.286 -27.864 1.00 97.50 214 GLU A O 1
ATOM 1746 N N . VAL A 1 215 ? 10.256 11.858 -25.870 1.00 97.94 215 VAL A N 1
ATOM 1747 C CA . VAL A 1 215 ? 9.881 10.490 -25.476 1.00 97.94 215 VAL A CA 1
ATOM 1748 C C . VAL A 1 215 ? 8.470 10.193 -25.977 1.00 97.94 215 VAL A C 1
ATOM 1750 O O . VAL A 1 215 ? 8.232 9.158 -26.605 1.00 97.94 215 VAL A O 1
ATOM 1753 N N . PHE A 1 216 ? 7.564 11.150 -25.779 1.00 97.38 216 PHE A N 1
ATOM 1754 C CA . PHE A 1 216 ? 6.210 11.178 -26.331 1.00 97.38 216 PHE A CA 1
ATOM 1755 C C . PHE A 1 216 ? 5.980 12.527 -27.007 1.00 97.38 216 PHE A C 1
ATOM 1757 O O . PHE A 1 216 ? 6.689 13.485 -26.724 1.00 97.38 216 PHE A O 1
ATOM 1764 N N . GLU A 1 217 ? 4.971 12.625 -27.864 1.00 95.56 217 GLU A N 1
ATOM 1765 C CA . GLU A 1 217 ? 4.631 13.880 -28.540 1.00 95.56 217 GLU A CA 1
ATOM 1766 C C . GLU A 1 217 ? 4.444 15.050 -27.562 1.00 95.56 217 GLU A C 1
ATOM 1768 O O . GLU A 1 217 ? 3.533 15.028 -26.722 1.00 95.56 217 GLU A O 1
ATOM 1773 N N . GLY A 1 218 ? 5.304 16.068 -27.676 1.00 94.06 218 GLY A N 1
ATOM 1774 C CA . GLY A 1 218 ? 5.327 17.235 -26.793 1.00 94.06 218 GLY A CA 1
ATOM 1775 C C . GLY A 1 218 ? 5.836 16.964 -25.372 1.00 94.06 218 GLY A C 1
ATOM 1776 O O . GLY A 1 218 ? 5.610 17.789 -24.492 1.00 94.06 218 GLY A O 1
ATOM 1777 N N . ILE A 1 219 ? 6.471 15.814 -25.115 1.00 95.75 219 ILE A N 1
ATOM 1778 C CA . ILE A 1 219 ? 7.042 15.445 -23.811 1.00 95.75 219 ILE A CA 1
ATOM 1779 C C . ILE A 1 219 ? 8.500 15.035 -23.997 1.00 95.75 219 ILE A C 1
ATOM 1781 O O . ILE A 1 219 ? 8.813 14.018 -24.625 1.00 95.75 219 ILE A O 1
ATOM 1785 N N . TYR A 1 220 ? 9.394 15.798 -23.378 1.00 96.50 220 TYR A N 1
ATOM 1786 C CA . TYR A 1 220 ? 10.833 15.567 -23.406 1.00 96.50 220 TYR A CA 1
ATOM 1787 C C . TYR A 1 220 ? 11.446 15.795 -22.015 1.00 96.50 220 TYR A C 1
ATOM 1789 O O . TYR A 1 220 ? 10.952 16.625 -21.246 1.00 96.50 220 TYR A O 1
ATOM 1797 N N . PRO A 1 221 ? 12.521 15.075 -21.657 1.00 95.81 221 PRO A N 1
ATOM 1798 C CA . PRO A 1 221 ? 13.229 15.311 -20.405 1.00 95.81 221 PRO A CA 1
ATOM 1799 C C . PRO A 1 221 ? 13.811 16.725 -20.357 1.00 95.81 221 PRO A C 1
ATOM 1801 O O . PRO A 1 221 ? 14.285 17.252 -21.360 1.00 95.81 221 PRO A O 1
ATOM 1804 N N . GLY A 1 222 ? 13.809 17.345 -19.181 1.00 94.50 222 GLY A N 1
ATOM 1805 C CA . GLY A 1 222 ? 14.284 18.717 -19.006 1.00 94.50 222 GLY A CA 1
ATOM 1806 C C . GLY A 1 222 ? 13.219 19.802 -19.189 1.00 94.50 222 GLY A C 1
ATOM 1807 O O . GLY A 1 222 ? 13.516 20.953 -18.862 1.00 94.50 222 GLY A O 1
ATOM 1808 N N . MET A 1 223 ? 12.006 19.475 -19.658 1.00 94.12 223 MET A N 1
ATOM 1809 C CA . MET A 1 223 ? 10.927 20.460 -19.809 1.00 94.12 223 MET A CA 1
ATOM 1810 C C . MET A 1 223 ? 10.524 21.103 -18.461 1.00 94.12 223 MET A C 1
ATOM 1812 O O . MET A 1 223 ? 10.693 20.497 -17.397 1.00 94.12 223 MET A O 1
ATOM 1816 N N . PRO A 1 224 ? 10.008 22.339 -18.434 1.00 91.25 224 PRO A N 1
ATOM 1817 C CA . PRO A 1 224 ? 9.453 22.903 -17.205 1.00 91.25 224 PRO A CA 1
ATOM 1818 C C . PRO A 1 224 ? 8.313 22.028 -16.662 1.00 91.25 224 PRO A C 1
ATOM 1820 O O . PRO A 1 224 ? 7.487 21.534 -17.423 1.00 91.25 224 PRO A O 1
ATOM 1823 N N . GLU A 1 225 ? 8.248 21.829 -15.342 1.00 85.44 225 GLU A N 1
ATOM 1824 C CA . GLU A 1 225 ? 7.224 20.971 -14.717 1.00 85.44 225 GLU A CA 1
ATOM 1825 C C . GLU A 1 225 ? 5.802 21.438 -15.035 1.00 85.44 225 GLU A C 1
ATOM 1827 O O . GLU A 1 225 ? 4.928 20.620 -15.315 1.00 85.44 225 GLU A O 1
ATOM 1832 N N . ASN A 1 226 ? 5.585 22.754 -15.088 1.00 86.12 226 ASN A N 1
ATOM 1833 C CA . ASN A 1 226 ? 4.284 23.325 -15.425 1.00 86.12 226 ASN A CA 1
ATOM 1834 C C . ASN A 1 226 ? 3.820 23.003 -16.852 1.00 86.12 226 ASN A C 1
ATOM 1836 O O . ASN A 1 226 ? 2.613 22.978 -17.087 1.00 86.12 226 ASN A O 1
ATOM 1840 N N . ASP A 1 227 ? 4.748 22.692 -17.758 1.00 89.56 227 ASP A N 1
ATOM 1841 C CA . ASP A 1 227 ? 4.460 22.435 -19.171 1.00 89.56 227 ASP A CA 1
ATOM 1842 C C . ASP A 1 227 ? 4.092 20.965 -19.434 1.00 89.56 227 ASP A C 1
ATOM 1844 O O . ASP A 1 227 ? 3.643 20.612 -20.526 1.00 89.56 227 ASP A O 1
ATOM 1848 N N . PHE A 1 228 ? 4.268 20.077 -18.450 1.00 88.69 228 PHE A N 1
ATOM 1849 C CA . PHE A 1 228 ? 3.861 18.683 -18.591 1.00 88.69 228 PHE A CA 1
ATOM 1850 C C . PHE A 1 228 ? 2.328 18.582 -18.588 1.00 88.69 228 PHE A C 1
ATOM 1852 O O . PHE A 1 228 ? 1.645 18.895 -17.608 1.00 88.69 228 PHE A O 1
ATOM 1859 N N . LYS A 1 229 ? 1.786 18.132 -19.719 1.00 84.56 229 LYS A N 1
ATOM 1860 C CA . LYS A 1 229 ? 0.349 18.197 -20.022 1.00 84.56 229 LYS A CA 1
ATOM 1861 C C . LYS A 1 229 ? -0.534 17.178 -19.298 1.00 84.56 229 LYS A C 1
ATOM 1863 O O . LYS A 1 229 ? -1.742 17.384 -19.247 1.00 84.56 229 LYS A O 1
ATOM 1868 N N . TYR A 1 230 ? 0.018 16.081 -18.776 1.00 84.50 230 TYR A N 1
ATOM 1869 C CA . TYR A 1 230 ? -0.785 15.021 -18.159 1.00 84.50 230 TYR A CA 1
ATOM 1870 C C . TYR A 1 230 ? -0.608 14.981 -16.643 1.00 84.50 230 TYR A C 1
ATOM 1872 O O . TYR A 1 230 ? 0.509 14.982 -16.143 1.00 84.50 230 TYR A O 1
ATOM 1880 N N . ARG A 1 231 ? -1.719 14.973 -15.905 1.00 76.62 231 ARG A N 1
ATOM 1881 C CA . ARG A 1 231 ? -1.723 15.052 -14.434 1.00 76.62 231 ARG A CA 1
ATOM 1882 C C . ARG A 1 231 ? -2.730 14.092 -13.793 1.00 76.62 231 ARG A C 1
ATOM 1884 O O . ARG A 1 231 ? -3.165 14.322 -12.674 1.00 76.62 231 ARG A O 1
ATOM 1891 N N . ASN A 1 232 ? -3.120 13.039 -14.514 1.00 77.06 232 ASN A N 1
ATOM 1892 C CA . ASN A 1 232 ? -4.002 11.978 -14.007 1.00 77.06 232 ASN A CA 1
ATOM 1893 C C . ASN A 1 232 ? -3.317 11.120 -12.937 1.00 77.06 232 ASN A C 1
ATOM 1895 O O . ASN A 1 232 ? -3.991 10.525 -12.107 1.00 77.06 232 ASN A O 1
ATOM 1899 N N . ILE A 1 233 ? -1.986 11.091 -12.919 1.00 76.44 233 ILE A N 1
ATOM 1900 C CA . ILE A 1 233 ? -1.225 10.695 -11.738 1.00 76.44 233 ILE A CA 1
ATOM 1901 C C . ILE A 1 233 ? -0.673 11.981 -11.143 1.00 76.44 233 ILE A C 1
ATOM 1903 O O . ILE A 1 233 ? 0.099 12.674 -11.805 1.00 76.44 233 ILE A O 1
ATOM 1907 N N . ASN A 1 234 ? -1.082 12.315 -9.925 1.00 62.59 234 ASN A N 1
ATOM 1908 C CA . ASN A 1 234 ? -0.493 13.409 -9.170 1.00 62.59 234 ASN A CA 1
ATOM 1909 C C . ASN A 1 234 ? -0.382 12.987 -7.706 1.00 62.59 234 ASN A C 1
ATOM 1911 O O . ASN A 1 234 ? -1.400 12.873 -7.023 1.00 62.59 234 ASN A O 1
ATOM 1915 N N . SER A 1 235 ? 0.837 12.729 -7.236 1.00 61.88 235 SER A N 1
ATOM 1916 C CA . SER A 1 235 ? 1.094 12.554 -5.809 1.00 61.88 235 SER A CA 1
ATOM 1917 C C . SER A 1 235 ? 1.682 13.850 -5.256 1.00 61.88 235 SER A C 1
ATOM 1919 O O . SER A 1 235 ? 2.790 14.258 -5.600 1.00 61.88 235 SER A O 1
ATOM 1921 N N . ASN A 1 236 ? 0.908 14.511 -4.392 1.00 50.06 236 ASN A N 1
ATOM 1922 C CA . ASN A 1 236 ? 1.400 15.567 -3.512 1.00 50.06 236 ASN A CA 1
ATOM 1923 C C . ASN A 1 236 ? 1.795 14.918 -2.182 1.00 50.06 236 ASN A C 1
ATOM 1925 O O . ASN A 1 236 ? 1.185 15.182 -1.147 1.00 50.06 236 ASN A O 1
ATOM 1929 N N . SER A 1 237 ? 2.787 14.026 -2.205 1.00 50.97 237 SER A N 1
ATOM 1930 C CA . SER A 1 237 ? 3.480 13.712 -0.953 1.00 50.97 237 SER A CA 1
ATOM 1931 C C . SER A 1 237 ? 4.237 14.970 -0.513 1.00 50.97 237 SER A C 1
ATOM 1933 O O . SER A 1 237 ? 4.704 15.730 -1.365 1.00 50.97 237 SER A O 1
ATOM 1935 N N . SER A 1 238 ? 4.330 15.218 0.794 1.00 43.12 238 SER A N 1
ATOM 1936 C CA . SER A 1 238 ? 4.810 16.481 1.383 1.00 43.12 238 SER A CA 1
ATOM 1937 C C . SER A 1 238 ? 6.197 16.950 0.921 1.00 43.12 238 SER A C 1
ATOM 1939 O O . SER A 1 238 ? 6.523 18.113 1.133 1.00 43.12 238 SER A O 1
ATOM 1941 N N . ASP A 1 239 ? 6.980 16.100 0.250 1.00 42.47 239 ASP A N 1
ATOM 1942 C CA . ASP A 1 239 ? 8.340 16.417 -0.193 1.00 42.47 239 ASP A CA 1
ATOM 1943 C C . ASP A 1 239 ? 8.582 16.267 -1.709 1.00 42.47 239 ASP A C 1
ATOM 1945 O O . ASP A 1 239 ? 9.637 16.681 -2.196 1.00 42.47 239 ASP A O 1
ATOM 1949 N N . LEU A 1 240 ? 7.656 15.683 -2.482 1.00 54.97 240 LEU A N 1
ATOM 1950 C CA . LEU A 1 240 ? 7.907 15.300 -3.879 1.00 54.97 240 LEU A CA 1
ATOM 1951 C C . LEU A 1 240 ? 6.629 15.396 -4.720 1.00 54.97 240 LEU A C 1
ATOM 1953 O O . LEU A 1 240 ? 5.738 14.558 -4.592 1.00 54.97 240 LEU A O 1
ATOM 1957 N N . SER A 1 241 ? 6.566 16.386 -5.617 1.00 63.47 241 SER A N 1
ATOM 1958 C CA . SER A 1 241 ? 5.532 16.452 -6.651 1.00 63.47 241 SER A CA 1
ATOM 1959 C C . SER A 1 241 ? 5.899 15.509 -7.793 1.00 63.47 241 SER A C 1
ATOM 1961 O O . SER A 1 241 ? 6.829 15.774 -8.566 1.00 63.47 241 SER A O 1
ATOM 1963 N N . THR A 1 242 ? 5.175 14.401 -7.900 1.00 76.94 242 THR A N 1
ATOM 1964 C CA . THR A 1 242 ? 5.263 13.509 -9.057 1.00 76.94 242 THR A CA 1
ATOM 1965 C C . THR A 1 242 ? 3.979 13.622 -9.857 1.00 76.94 242 THR A C 1
ATOM 1967 O O . THR A 1 242 ? 2.900 13.297 -9.371 1.00 76.94 242 THR A O 1
ATOM 1970 N N . GLN A 1 243 ? 4.111 14.058 -11.107 1.00 86.19 243 GLN A N 1
ATOM 1971 C CA . GLN A 1 243 ? 3.008 14.103 -12.062 1.00 86.19 243 GLN A CA 1
ATOM 1972 C C . GLN A 1 243 ? 3.217 13.052 -13.146 1.00 86.19 243 GLN A C 1
ATOM 1974 O O . GLN A 1 243 ? 4.345 12.653 -13.428 1.00 86.19 243 GLN A O 1
ATOM 1979 N N . GLY A 1 244 ? 2.152 12.575 -13.766 1.00 89.06 244 GLY A N 1
ATOM 1980 C CA . GLY A 1 244 ? 2.271 11.467 -14.694 1.00 89.06 244 GLY A CA 1
ATOM 1981 C C . GLY A 1 244 ? 0.958 11.077 -15.331 1.00 89.06 244 GLY A C 1
ATOM 1982 O O . GLY A 1 244 ? -0.067 11.737 -15.147 1.00 89.06 244 GLY A O 1
ATOM 1983 N N . PHE A 1 245 ? 1.016 9.981 -16.076 1.00 89.06 245 PHE A N 1
ATOM 1984 C CA . PHE A 1 245 ? -0.150 9.386 -16.694 1.00 89.06 245 PHE A CA 1
ATOM 1985 C C . PHE A 1 245 ? -0.054 7.883 -16.812 1.00 89.06 245 PHE A C 1
ATOM 1987 O O . PHE A 1 245 ? 1.026 7.306 -16.953 1.00 89.06 245 PHE A O 1
ATOM 1994 N N . ASP A 1 246 ? -1.229 7.271 -16.806 1.00 88.12 246 ASP A N 1
ATOM 1995 C CA . ASP A 1 246 ? -1.370 5.842 -16.944 1.00 88.12 246 ASP A CA 1
ATOM 1996 C C . ASP A 1 246 ? -1.829 5.426 -18.348 1.00 88.12 246 ASP A C 1
ATOM 1998 O O . ASP A 1 246 ? -2.645 6.106 -18.972 1.00 88.12 246 ASP A O 1
ATOM 2002 N N . THR A 1 247 ? -1.312 4.300 -18.842 1.00 89.69 247 THR A N 1
ATOM 2003 C CA . THR A 1 247 ? -1.699 3.694 -20.134 1.00 89.69 247 THR A CA 1
ATOM 2004 C C . THR A 1 247 ? -2.083 2.229 -19.934 1.00 89.69 247 THR A C 1
ATOM 2006 O O . THR A 1 247 ? -1.884 1.660 -18.856 1.00 89.69 247 THR A O 1
ATOM 2009 N N . ALA A 1 248 ? -2.580 1.551 -20.970 1.00 87.56 248 ALA A N 1
ATOM 2010 C CA . ALA A 1 248 ? -2.849 0.117 -20.855 1.00 87.56 248 ALA A CA 1
ATOM 2011 C C . ALA A 1 248 ? -1.578 -0.728 -20.597 1.00 87.56 248 ALA A C 1
ATOM 2013 O O . ALA A 1 248 ? -1.655 -1.773 -19.945 1.00 87.56 248 ALA A O 1
ATOM 2014 N N . LYS A 1 249 ? -0.407 -0.295 -21.093 1.00 90.50 249 LYS A N 1
ATOM 2015 C CA . LYS A 1 249 ? 0.822 -1.118 -21.160 1.00 90.50 249 LYS A CA 1
ATOM 2016 C C . LYS A 1 249 ? 1.953 -0.662 -20.234 1.00 90.50 249 LYS A C 1
ATOM 2018 O O . LYS A 1 249 ? 2.832 -1.456 -19.896 1.00 90.50 249 LYS A O 1
ATOM 2023 N N . TYR A 1 250 ? 1.958 0.603 -19.846 1.00 93.44 250 TYR A N 1
ATOM 2024 C CA . TYR A 1 250 ? 3.005 1.225 -19.037 1.00 93.44 250 TYR A CA 1
ATOM 2025 C C . TYR A 1 250 ? 2.460 2.416 -18.254 1.00 93.44 250 TYR A C 1
ATOM 2027 O O . TYR A 1 250 ? 1.417 2.966 -18.600 1.00 93.44 250 TYR A O 1
ATOM 2035 N N . THR A 1 251 ? 3.202 2.836 -17.240 1.00 92.69 251 THR A N 1
ATOM 2036 C CA . THR A 1 251 ? 2.894 4.034 -16.454 1.00 92.69 251 THR A CA 1
ATOM 2037 C C . THR A 1 251 ? 4.030 5.031 -16.621 1.00 92.69 251 THR A C 1
ATOM 2039 O O . THR A 1 251 ? 5.201 4.644 -16.526 1.00 92.69 251 THR A O 1
ATOM 2042 N N . VAL A 1 252 ? 3.703 6.296 -16.878 1.00 93.88 252 VAL A N 1
ATOM 2043 C CA . VAL A 1 252 ? 4.686 7.368 -17.052 1.00 93.88 252 VAL A CA 1
ATOM 2044 C C . VAL A 1 252 ? 4.657 8.299 -15.860 1.00 93.88 252 VAL A C 1
ATOM 2046 O O . VAL A 1 252 ? 3.600 8.800 -15.488 1.00 93.88 252 VAL A O 1
ATOM 2049 N N . TYR A 1 253 ? 5.837 8.586 -15.328 1.00 92.38 253 TYR A N 1
ATOM 2050 C CA . TYR A 1 253 ? 6.037 9.585 -14.294 1.00 92.38 253 TYR A CA 1
ATOM 2051 C C . TYR A 1 253 ? 7.008 10.658 -14.771 1.00 92.38 253 TYR A C 1
ATOM 2053 O O . TYR A 1 253 ? 7.937 10.396 -15.541 1.00 92.38 253 TYR A O 1
ATOM 2061 N N . TYR A 1 254 ? 6.794 11.867 -14.278 1.00 91.62 254 TYR A N 1
ATOM 2062 C CA . TYR A 1 254 ? 7.632 13.028 -14.477 1.00 91.62 254 TYR A CA 1
ATOM 2063 C C . TYR A 1 254 ? 8.011 13.606 -13.122 1.00 91.62 254 TYR A C 1
ATOM 2065 O O . TYR A 1 254 ? 7.160 14.074 -12.363 1.00 91.62 254 TYR A O 1
ATOM 2073 N N . ASN A 1 255 ? 9.301 13.547 -12.823 1.00 88.94 255 ASN A N 1
ATOM 2074 C CA . ASN A 1 255 ? 9.860 13.995 -11.556 1.00 88.94 255 ASN A CA 1
ATOM 2075 C C . ASN A 1 255 ? 11.324 14.402 -11.771 1.00 88.94 255 ASN A C 1
ATOM 2077 O O . ASN A 1 255 ? 12.005 13.818 -12.615 1.00 88.94 255 ASN A O 1
ATOM 2081 N N . GLU A 1 256 ? 11.803 15.436 -11.075 1.00 89.00 256 GLU A N 1
ATOM 2082 C CA . GLU A 1 256 ? 13.171 15.971 -11.237 1.00 89.00 256 GLU A CA 1
ATOM 2083 C C . GLU A 1 256 ? 13.571 16.236 -12.705 1.00 89.00 256 GLU A C 1
ATOM 2085 O O . GLU A 1 256 ? 14.714 16.025 -13.124 1.00 89.00 256 GLU A O 1
ATOM 2090 N N . ARG A 1 257 ? 12.606 16.667 -13.521 1.00 91.56 257 ARG A N 1
ATOM 2091 C CA . ARG A 1 257 ? 12.753 16.847 -14.972 1.00 91.56 257 ARG A CA 1
ATOM 2092 C C . ARG A 1 257 ? 13.199 15.606 -15.762 1.00 91.56 257 ARG A C 1
ATOM 2094 O O . ARG A 1 257 ? 13.753 15.733 -16.856 1.00 91.56 257 ARG A O 1
ATOM 2101 N N . LYS A 1 258 ? 12.967 14.408 -15.232 1.00 94.38 258 LYS A N 1
ATOM 2102 C CA . LYS A 1 258 ? 13.193 13.121 -15.901 1.00 94.38 258 LYS A CA 1
ATOM 2103 C C . LYS A 1 258 ? 11.855 12.498 -16.278 1.00 94.38 258 LYS A C 1
ATOM 2105 O O . LYS A 1 258 ? 10.860 12.681 -15.580 1.00 94.38 258 LYS A O 1
ATOM 2110 N N . VAL A 1 259 ? 11.854 11.726 -17.361 1.00 96.12 259 VAL A N 1
ATOM 2111 C CA . VAL A 1 259 ? 10.695 10.929 -17.785 1.00 96.12 259 VAL A CA 1
ATOM 2112 C C . VAL A 1 259 ? 10.963 9.473 -17.425 1.00 96.12 259 VAL A C 1
ATOM 2114 O O . VAL A 1 259 ? 11.885 8.858 -17.960 1.00 96.12 259 VAL A O 1
ATOM 2117 N N . PHE A 1 260 ? 10.155 8.917 -16.529 1.00 96.00 260 PHE A N 1
ATOM 2118 C CA . PHE A 1 260 ? 10.227 7.525 -16.099 1.00 96.00 260 PHE A CA 1
ATOM 2119 C C . PHE A 1 260 ? 9.101 6.759 -16.775 1.00 96.00 260 PHE A C 1
ATOM 2121 O O . PHE A 1 260 ? 7.937 7.115 -16.618 1.00 96.00 260 PHE A O 1
ATOM 2128 N N . VAL A 1 261 ? 9.427 5.695 -17.500 1.00 96.94 261 VAL A N 1
ATOM 2129 C CA . VAL A 1 261 ? 8.424 4.825 -18.119 1.00 96.94 261 VAL A CA 1
ATOM 2130 C C . VAL A 1 261 ? 8.544 3.445 -17.501 1.00 96.94 261 VAL A C 1
ATOM 2132 O O . VAL A 1 261 ? 9.509 2.720 -17.747 1.00 96.94 261 VAL A O 1
ATOM 2135 N N . THR A 1 262 ? 7.576 3.112 -16.654 1.00 95.31 262 THR A N 1
ATOM 2136 C CA . THR A 1 262 ? 7.543 1.867 -15.886 1.00 95.31 262 THR A CA 1
ATOM 2137 C C . THR A 1 262 ? 6.690 0.827 -16.596 1.00 95.31 262 THR A C 1
ATOM 2139 O O . THR A 1 262 ? 5.607 1.109 -17.116 1.00 95.31 262 THR A O 1
ATOM 2142 N N . ARG A 1 263 ? 7.181 -0.407 -16.623 1.00 93.62 263 ARG A N 1
ATOM 2143 C CA . ARG A 1 263 ? 6.461 -1.538 -17.194 1.00 93.62 263 ARG A CA 1
ATOM 2144 C C . ARG A 1 263 ? 5.260 -1.902 -16.328 1.00 93.62 263 ARG A C 1
ATOM 2146 O O . ARG A 1 263 ? 5.390 -2.003 -15.111 1.00 93.62 263 ARG A O 1
ATOM 2153 N N . LYS A 1 264 ? 4.131 -2.242 -16.953 1.00 91.00 264 LYS A N 1
ATOM 2154 C CA . LYS A 1 264 ? 3.055 -2.987 -16.286 1.00 91.00 264 LYS A CA 1
ATOM 2155 C C . LYS A 1 264 ? 3.197 -4.477 -16.544 1.00 91.00 264 LYS A C 1
ATOM 2157 O O . LYS A 1 264 ? 3.398 -4.891 -17.684 1.00 91.00 264 LYS A O 1
ATOM 2162 N N . LYS A 1 265 ? 3.068 -5.288 -15.494 1.00 88.31 265 LYS A N 1
ATOM 2163 C CA . LYS A 1 265 ? 2.962 -6.738 -15.658 1.00 88.31 265 LYS A CA 1
ATOM 2164 C C . LYS A 1 265 ? 1.530 -7.123 -16.008 1.00 88.31 265 LYS A C 1
ATOM 2166 O O . LYS A 1 265 ? 0.558 -6.536 -15.522 1.00 88.31 265 LYS A O 1
ATOM 2171 N N . THR A 1 266 ? 1.421 -8.122 -16.871 1.00 88.00 266 THR A N 1
ATOM 2172 C CA . THR A 1 266 ? 0.163 -8.822 -17.112 1.00 88.00 266 THR A CA 1
ATOM 2173 C C . THR A 1 266 ? -0.223 -9.570 -15.843 1.00 88.00 266 THR A C 1
ATOM 2175 O O . THR A 1 266 ? 0.626 -10.196 -15.214 1.00 88.00 266 THR A O 1
ATOM 2178 N N . TYR A 1 267 ? -1.498 -9.490 -15.470 1.00 90.19 267 TYR A N 1
ATOM 2179 C CA . TYR A 1 267 ? -2.027 -10.218 -14.322 1.00 90.19 267 TYR A CA 1
ATOM 2180 C C . TYR A 1 267 ? -1.898 -11.733 -14.533 1.00 90.19 267 TYR A C 1
ATOM 2182 O O . TYR A 1 267 ? -2.257 -12.242 -15.596 1.00 90.19 267 TYR A O 1
ATOM 2190 N N . ASP A 1 268 ? -1.414 -12.437 -13.511 1.00 94.94 268 ASP A N 1
ATOM 2191 C CA . ASP A 1 268 ? -1.308 -13.895 -13.478 1.00 94.94 268 ASP A CA 1
ATOM 2192 C C . ASP A 1 268 ? -2.221 -14.448 -12.376 1.00 94.94 268 ASP A C 1
ATOM 2194 O O . ASP A 1 268 ? -1.939 -14.331 -11.179 1.00 94.94 268 ASP A O 1
ATOM 2198 N N . GLU A 1 269 ? -3.337 -15.047 -12.791 1.00 95.56 269 GLU A N 1
ATOM 2199 C CA . GLU A 1 269 ? -4.352 -15.583 -11.882 1.00 95.56 269 GLU A CA 1
ATOM 2200 C C . GLU A 1 269 ? -3.814 -16.724 -11.011 1.00 95.56 269 GLU A C 1
ATOM 2202 O O . GLU A 1 269 ? -4.125 -16.790 -9.821 1.00 95.56 269 GLU A O 1
ATOM 2207 N N . LYS A 1 270 ? -2.968 -17.602 -11.566 1.00 97.06 270 LYS A N 1
ATOM 2208 C CA . LYS A 1 270 ? -2.438 -18.756 -10.825 1.00 97.06 270 LYS A CA 1
ATOM 2209 C C . LYS A 1 270 ? -1.538 -18.289 -9.690 1.00 97.06 270 LYS A C 1
ATOM 2211 O O . LYS A 1 270 ? -1.712 -18.726 -8.554 1.00 97.06 270 LYS A O 1
ATOM 2216 N N . LYS A 1 271 ? -0.639 -17.345 -9.982 1.00 97.44 271 LYS A N 1
ATOM 2217 C CA . LYS A 1 271 ? 0.220 -16.732 -8.962 1.00 97.44 271 LYS A CA 1
ATOM 2218 C C . LYS A 1 271 ? -0.589 -15.989 -7.905 1.00 97.44 271 LYS A C 1
ATOM 2220 O O . LYS A 1 271 ? -0.304 -16.121 -6.718 1.00 97.44 271 LYS A O 1
ATOM 2225 N N . ASN A 1 272 ? -1.629 -15.255 -8.306 1.00 97.50 272 ASN A N 1
ATOM 2226 C CA . ASN A 1 272 ? -2.469 -14.532 -7.353 1.00 97.50 272 ASN A CA 1
ATOM 2227 C C . ASN A 1 272 ? -3.230 -15.471 -6.397 1.00 97.50 272 ASN A C 1
ATOM 2229 O O . ASN A 1 272 ? -3.322 -15.166 -5.211 1.00 97.50 272 ASN A O 1
ATOM 2233 N N . ILE A 1 273 ? -3.712 -16.628 -6.869 1.00 97.56 273 ILE A N 1
ATOM 2234 C CA . ILE A 1 273 ? -4.331 -17.652 -6.006 1.00 97.56 273 ILE A CA 1
ATOM 2235 C C . ILE A 1 273 ? -3.333 -18.161 -4.954 1.00 97.56 273 ILE A C 1
ATOM 2237 O O . ILE A 1 273 ? -3.678 -18.303 -3.777 1.00 97.56 273 ILE A O 1
ATOM 2241 N N . GLU A 1 274 ? -2.089 -18.427 -5.354 1.00 98.25 274 GLU A N 1
ATOM 2242 C CA . GLU A 1 274 ? -1.037 -18.863 -4.429 1.00 98.25 274 GLU A CA 1
ATOM 2243 C C . GLU A 1 274 ? -0.654 -17.765 -3.432 1.00 98.25 274 GLU A C 1
ATOM 2245 O O . GLU A 1 274 ? -0.487 -18.044 -2.241 1.00 98.25 274 GLU A O 1
ATOM 2250 N N . PHE A 1 275 ? -0.585 -16.513 -3.888 1.00 98.25 275 PHE A N 1
ATOM 2251 C CA . PHE A 1 275 ? -0.326 -15.359 -3.03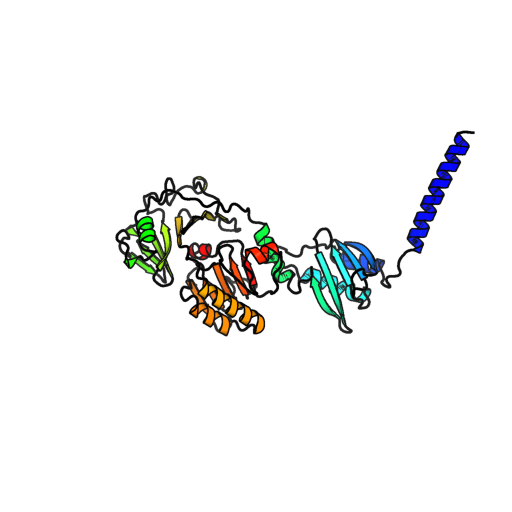3 1.00 98.25 275 PHE A CA 1
ATOM 2252 C C . PHE A 1 275 ? -1.422 -15.189 -1.984 1.00 98.25 275 PHE A C 1
ATOM 2254 O O . PHE A 1 275 ? -1.122 -15.129 -0.794 1.00 98.25 275 PHE A O 1
ATOM 2261 N N . GLU A 1 276 ? -2.691 -15.195 -2.393 1.00 98.06 276 GLU A N 1
ATOM 2262 C CA . GLU A 1 276 ? -3.824 -15.073 -1.477 1.00 98.06 276 GLU A CA 1
ATOM 2263 C C . GLU A 1 276 ? -3.806 -16.193 -0.423 1.00 98.06 276 GLU A C 1
ATOM 2265 O O . GLU A 1 276 ? -4.051 -15.963 0.765 1.00 98.06 276 GLU A O 1
ATOM 2270 N N . LYS A 1 277 ? -3.460 -17.422 -0.829 1.00 98.19 277 LYS A N 1
ATOM 2271 C CA . LYS A 1 277 ? -3.278 -18.543 0.098 1.00 98.19 277 LYS A CA 1
ATOM 2272 C C . LYS A 1 277 ? -2.156 -18.266 1.101 1.00 98.19 277 LYS A C 1
ATOM 2274 O O . LYS A 1 277 ? -2.365 -18.475 2.296 1.00 98.19 277 LYS A O 1
ATOM 2279 N N . ALA A 1 278 ? -1.006 -17.771 0.644 1.00 98.25 278 ALA A N 1
ATOM 2280 C CA . ALA A 1 278 ? 0.108 -17.408 1.515 1.00 98.25 278 ALA A CA 1
ATOM 2281 C C . ALA A 1 278 ? -0.279 -16.295 2.506 1.00 98.25 278 ALA A C 1
ATOM 2283 O O . ALA A 1 278 ? 0.038 -16.401 3.691 1.00 98.25 278 ALA A O 1
ATOM 2284 N N . VAL A 1 279 ? -1.028 -15.278 2.064 1.00 98.06 279 VAL A N 1
ATOM 2285 C CA . VAL A 1 279 ? -1.550 -14.218 2.942 1.00 98.06 279 VAL A CA 1
ATOM 2286 C C . VAL A 1 279 ? -2.505 -14.804 3.979 1.00 98.06 279 VAL A C 1
ATOM 2288 O O . VAL A 1 279 ? -2.338 -14.576 5.173 1.00 98.06 279 VAL A O 1
ATOM 2291 N N . ASN A 1 280 ? -3.479 -15.615 3.564 1.00 97.81 280 ASN A N 1
ATOM 2292 C CA . ASN A 1 280 ? -4.434 -16.241 4.482 1.00 97.81 280 ASN A CA 1
ATOM 2293 C C . ASN A 1 280 ? -3.749 -17.155 5.522 1.00 97.81 280 ASN A C 1
ATOM 2295 O O . ASN A 1 280 ? -4.253 -17.302 6.638 1.00 97.81 280 ASN A O 1
ATOM 2299 N N . GLU A 1 281 ? -2.618 -17.777 5.183 1.00 97.62 281 GLU A N 1
ATOM 2300 C CA . GLU A 1 281 ? -1.790 -18.531 6.129 1.00 97.62 281 GLU A CA 1
ATOM 2301 C C . GLU A 1 281 ? -1.042 -17.610 7.102 1.00 97.62 281 GLU A C 1
ATOM 2303 O O . GLU A 1 281 ? -1.127 -17.845 8.311 1.00 97.62 281 GLU A O 1
ATOM 2308 N N . LEU A 1 282 ? -0.416 -16.528 6.611 1.00 96.81 282 LEU A N 1
ATOM 2309 C CA . LEU A 1 282 ? 0.205 -15.493 7.449 1.00 96.81 282 LEU A CA 1
ATOM 2310 C C . LEU A 1 282 ? -0.793 -14.944 8.474 1.00 96.81 282 LEU A C 1
ATOM 2312 O O . LEU A 1 282 ? -0.484 -14.838 9.659 1.00 96.81 282 LEU A O 1
ATOM 2316 N N . LEU A 1 283 ? -2.022 -14.645 8.049 1.00 95.19 283 LEU A N 1
ATOM 2317 C CA . LEU A 1 283 ? -3.054 -14.117 8.942 1.00 95.19 283 LEU A CA 1
ATOM 2318 C C . LEU A 1 283 ? -3.386 -15.072 10.102 1.00 95.19 283 LEU A C 1
ATOM 2320 O O . LEU A 1 283 ? -3.789 -14.609 11.170 1.00 95.19 283 LEU A O 1
ATOM 2324 N N . LYS A 1 284 ? -3.189 -16.384 9.918 1.00 95.00 284 LYS A N 1
ATOM 2325 C CA . LYS A 1 284 ? -3.428 -17.412 10.942 1.00 95.00 284 LYS A CA 1
ATOM 2326 C C . LYS A 1 284 ? -2.223 -17.623 11.856 1.00 95.00 284 LYS A C 1
ATOM 2328 O O . LYS A 1 284 ? -2.401 -17.684 13.069 1.00 95.00 284 LYS A O 1
ATOM 2333 N N . ASN A 1 285 ? -1.023 -17.773 11.293 1.00 95.31 285 ASN A N 1
ATOM 2334 C CA . ASN A 1 285 ? 0.171 -18.183 12.044 1.00 95.31 285 ASN A CA 1
ATOM 2335 C C . ASN A 1 285 ? 1.105 -17.023 12.429 1.00 95.31 285 ASN A C 1
ATOM 2337 O O . ASN A 1 285 ? 1.927 -17.191 13.326 1.00 95.31 285 ASN A O 1
ATOM 2341 N N . LYS A 1 286 ? 0.956 -15.853 11.792 1.00 93.44 286 LYS A N 1
ATOM 2342 C CA . LYS A 1 286 ? 1.815 -14.664 11.924 1.00 93.44 286 LYS A CA 1
ATOM 2343 C C . LYS A 1 286 ? 3.294 -14.932 11.612 1.00 93.44 286 LYS A C 1
ATOM 2345 O O . LYS A 1 286 ? 4.166 -14.198 12.074 1.00 93.44 286 LYS A O 1
ATOM 2350 N N . ASP A 1 287 ? 3.582 -15.970 10.830 1.00 95.12 287 ASP A N 1
ATOM 2351 C CA . ASP A 1 287 ? 4.937 -16.358 10.447 1.00 95.12 287 ASP A CA 1
ATOM 2352 C C . ASP A 1 287 ? 5.369 -15.619 9.174 1.00 95.12 287 ASP A C 1
ATOM 2354 O O . ASP A 1 287 ? 5.224 -16.102 8.046 1.00 95.12 287 ASP A O 1
ATOM 2358 N N . TYR A 1 288 ? 5.934 -14.427 9.369 1.00 93.88 288 TYR A N 1
ATOM 2359 C CA . TYR A 1 288 ? 6.490 -13.628 8.279 1.00 93.88 288 TYR A CA 1
ATOM 2360 C C . TYR A 1 288 ? 7.643 -14.341 7.566 1.00 93.88 288 TYR A C 1
ATOM 2362 O O . TYR A 1 288 ? 7.802 -14.151 6.362 1.00 93.88 288 TYR A O 1
ATOM 2370 N N . ASN A 1 289 ? 8.407 -15.194 8.264 1.00 92.94 289 ASN A N 1
ATOM 2371 C CA . ASN A 1 289 ? 9.532 -15.926 7.685 1.00 92.94 289 ASN A CA 1
ATOM 2372 C C . ASN A 1 289 ? 9.077 -16.981 6.677 1.00 92.94 289 ASN A C 1
ATOM 2374 O O . ASN A 1 289 ? 9.677 -17.125 5.612 1.00 92.94 289 ASN A O 1
ATOM 2378 N N . GLN A 1 290 ? 8.024 -17.726 7.005 1.00 95.25 290 GLN A N 1
ATOM 2379 C CA . GLN A 1 290 ? 7.415 -18.659 6.066 1.00 95.25 290 GLN A CA 1
ATOM 2380 C C . GLN A 1 290 ? 6.732 -17.913 4.917 1.00 95.25 290 GLN A C 1
ATOM 2382 O O . GLN A 1 290 ? 6.859 -18.324 3.762 1.00 95.25 290 GLN A O 1
ATOM 2387 N N . PHE A 1 291 ? 6.031 -16.821 5.228 1.00 97.12 291 PHE A N 1
ATOM 2388 C CA . PHE A 1 291 ? 5.302 -16.035 4.242 1.00 97.12 291 PHE A CA 1
ATOM 2389 C C . PHE A 1 291 ? 6.217 -15.491 3.142 1.00 97.12 291 PHE A C 1
ATOM 2391 O O . PHE A 1 291 ? 5.992 -15.798 1.974 1.00 97.12 291 PHE A O 1
ATOM 2398 N N . TYR A 1 292 ? 7.285 -14.758 3.484 1.00 95.12 292 TYR A N 1
ATOM 2399 C CA . TYR A 1 292 ? 8.117 -14.135 2.449 1.00 95.12 292 TYR A CA 1
ATOM 2400 C C . TYR A 1 292 ? 8.806 -15.162 1.544 1.00 95.12 292 TYR A C 1
ATOM 2402 O O . TYR A 1 292 ? 8.986 -14.893 0.361 1.00 95.12 292 TYR A O 1
ATOM 2410 N N . LYS A 1 293 ? 9.184 -16.334 2.079 1.00 95.94 293 LYS A N 1
ATOM 2411 C CA . LYS A 1 293 ? 9.798 -17.409 1.284 1.00 95.94 293 LYS A CA 1
ATOM 2412 C C . LYS A 1 293 ? 8.840 -17.872 0.191 1.00 95.94 293 LYS A C 1
ATOM 2414 O O . LYS A 1 293 ? 9.210 -17.850 -0.974 1.00 95.94 293 LYS A O 1
ATOM 2419 N N . LY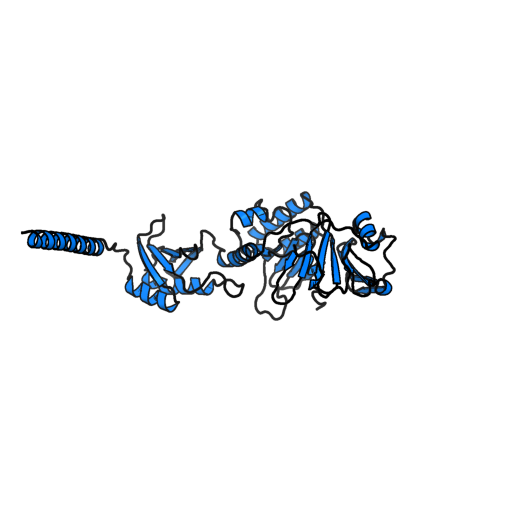S A 1 294 ? 7.584 -18.154 0.558 1.00 97.81 294 LYS A N 1
ATOM 2420 C CA . LYS A 1 294 ? 6.531 -18.502 -0.408 1.00 97.81 294 LYS A CA 1
ATOM 2421 C C . LYS A 1 294 ? 6.303 -17.389 -1.423 1.00 97.81 294 LYS A C 1
ATOM 2423 O O . LYS A 1 294 ? 6.173 -17.667 -2.605 1.00 97.81 294 LYS A O 1
ATOM 2428 N N . VAL A 1 295 ? 6.263 -16.134 -0.976 1.00 97.56 295 VAL A N 1
ATOM 2429 C CA . VAL A 1 295 ? 6.024 -15.005 -1.885 1.00 97.56 295 VAL A CA 1
ATOM 2430 C C . VAL A 1 295 ? 7.161 -14.835 -2.893 1.00 97.56 295 VAL A C 1
ATOM 2432 O O . VAL A 1 295 ? 6.873 -14.583 -4.056 1.00 97.56 295 VAL A O 1
ATOM 2435 N N . 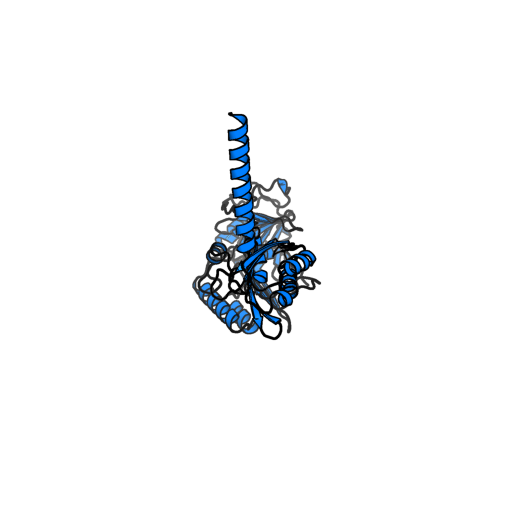ILE A 1 296 ? 8.424 -15.016 -2.494 1.00 96.00 296 ILE A N 1
ATOM 2436 C CA . ILE A 1 296 ? 9.560 -14.988 -3.432 1.00 96.00 296 ILE A CA 1
ATOM 2437 C C . ILE A 1 296 ? 9.491 -16.152 -4.427 1.00 96.00 296 ILE A C 1
ATOM 2439 O O . ILE A 1 296 ? 9.838 -15.968 -5.590 1.00 96.00 296 ILE A O 1
ATOM 2443 N N . ASP A 1 297 ? 9.027 -17.328 -4.003 1.00 96.69 297 ASP A N 1
ATOM 2444 C CA . ASP A 1 297 ? 8.854 -18.463 -4.916 1.00 96.69 297 ASP A CA 1
ATOM 2445 C C . ASP A 1 297 ? 7.759 -18.179 -5.967 1.00 96.69 297 ASP A C 1
ATOM 2447 O O . ASP A 1 297 ? 7.919 -18.505 -7.143 1.00 96.69 297 ASP A O 1
ATOM 2451 N N . ILE A 1 298 ? 6.666 -17.514 -5.566 1.00 97.25 298 ILE A N 1
ATOM 2452 C CA . ILE A 1 298 ? 5.572 -17.099 -6.465 1.00 97.25 298 ILE A CA 1
ATOM 2453 C C . ILE A 1 298 ? 6.038 -15.973 -7.408 1.00 97.25 298 ILE A C 1
ATOM 2455 O O . ILE A 1 298 ? 5.822 -16.014 -8.629 1.00 97.25 298 ILE A O 1
ATOM 2459 N N . TYR A 1 299 ? 6.691 -14.960 -6.841 1.00 95.56 299 TYR A N 1
ATOM 2460 C CA . TYR A 1 299 ? 7.166 -13.753 -7.512 1.00 95.56 299 TYR A CA 1
ATOM 2461 C C . TYR A 1 299 ? 8.687 -13.624 -7.333 1.00 95.56 299 TYR A C 1
ATOM 2463 O O . TYR A 1 299 ? 9.152 -12.927 -6.429 1.00 95.56 299 TYR A O 1
ATOM 2471 N N . PRO A 1 300 ? 9.494 -14.267 -8.195 1.00 92.44 300 PRO A N 1
ATOM 2472 C CA . PRO A 1 300 ? 10.952 -14.179 -8.095 1.00 92.44 300 PRO A CA 1
ATOM 2473 C C . PRO A 1 300 ? 11.485 -12.781 -8.450 1.00 92.44 300 PRO A C 1
ATOM 2475 O O . PRO A 1 300 ? 12.635 -12.459 -8.162 1.00 92.44 300 PRO A O 1
ATOM 2478 N N . ASP A 1 301 ? 10.646 -11.932 -9.044 1.00 89.81 301 ASP A N 1
ATOM 2479 C CA . ASP A 1 301 ? 10.986 -10.621 -9.577 1.00 89.81 301 ASP A CA 1
ATOM 2480 C C . ASP A 1 301 ? 10.736 -9.479 -8.571 1.00 89.81 301 ASP A C 1
ATOM 2482 O O . ASP A 1 301 ? 10.103 -8.466 -8.867 1.00 89.81 301 ASP A O 1
ATOM 2486 N N . PHE A 1 302 ? 11.258 -9.628 -7.352 1.00 92.38 302 PHE A N 1
ATOM 2487 C CA . PHE A 1 302 ? 11.308 -8.537 -6.375 1.00 92.38 302 PHE A CA 1
ATOM 2488 C C . PHE A 1 302 ? 12.395 -7.512 -6.739 1.00 92.38 302 PHE A C 1
ATOM 2490 O O . PHE A 1 302 ? 13.430 -7.846 -7.314 1.00 92.38 302 PHE A O 1
ATOM 2497 N N . TYR A 1 303 ? 12.182 -6.247 -6.372 1.00 91.00 303 TYR A N 1
ATOM 2498 C CA . TYR A 1 303 ? 13.133 -5.161 -6.643 1.00 91.00 303 TYR A CA 1
ATOM 2499 C C . TYR A 1 303 ? 14.139 -4.969 -5.503 1.00 91.00 303 TYR A C 1
ATOM 2501 O O . TYR A 1 303 ? 15.339 -4.850 -5.738 1.00 91.00 303 TYR A O 1
ATOM 2509 N N . ILE A 1 304 ? 13.657 -4.959 -4.257 1.00 89.75 304 ILE A N 1
ATOM 2510 C CA . ILE A 1 304 ? 14.482 -4.797 -3.054 1.00 89.75 304 ILE A CA 1
ATOM 2511 C C . ILE A 1 304 ? 14.235 -5.978 -2.132 1.00 89.75 304 ILE A C 1
ATOM 2513 O O . ILE A 1 304 ? 13.094 -6.392 -1.946 1.00 89.75 304 ILE A O 1
ATOM 2517 N N . LYS A 1 305 ? 15.311 -6.475 -1.520 1.00 92.06 305 LYS A N 1
ATOM 2518 C CA . LYS A 1 305 ? 15.271 -7.466 -0.447 1.00 92.06 305 LYS A CA 1
ATOM 2519 C C . LYS A 1 305 ? 16.316 -7.111 0.605 1.00 92.06 305 LYS A C 1
ATOM 2521 O O . LYS A 1 305 ? 17.511 -7.268 0.377 1.00 92.06 305 LYS A O 1
ATOM 2526 N N . LYS A 1 306 ? 15.855 -6.639 1.761 1.00 91.19 306 LYS A N 1
ATOM 2527 C CA . LYS A 1 306 ? 16.674 -6.333 2.940 1.00 91.19 306 LYS A CA 1
ATOM 2528 C C . LYS A 1 306 ? 16.174 -7.196 4.091 1.00 91.19 306 LYS A C 1
ATOM 2530 O O . LYS A 1 306 ? 15.052 -7.012 4.548 1.00 91.19 306 LYS A O 1
ATOM 2535 N N . ILE A 1 307 ? 16.980 -8.163 4.522 1.00 90.69 307 ILE A N 1
ATOM 2536 C CA . ILE A 1 307 ? 16.623 -9.087 5.604 1.00 90.69 307 ILE A CA 1
ATOM 2537 C C . ILE A 1 307 ? 17.767 -9.111 6.609 1.00 90.69 307 ILE A C 1
ATOM 2539 O O . ILE A 1 307 ? 18.914 -9.353 6.241 1.00 90.69 307 ILE A O 1
ATOM 2543 N N . THR A 1 308 ? 17.437 -8.866 7.870 1.00 89.06 308 THR A N 1
ATOM 2544 C CA . THR A 1 308 ? 18.315 -9.073 9.023 1.00 89.06 308 THR A CA 1
ATOM 2545 C C . THR A 1 308 ? 17.661 -10.078 9.971 1.00 89.06 308 THR A C 1
ATOM 2547 O O . THR A 1 308 ? 16.567 -10.571 9.697 1.00 89.06 308 THR A O 1
ATOM 2550 N N . ASN A 1 309 ? 18.309 -10.388 11.095 1.00 85.81 309 ASN A N 1
ATOM 2551 C CA . ASN A 1 309 ? 17.723 -11.280 12.099 1.00 85.81 309 ASN A CA 1
ATOM 2552 C C . ASN A 1 309 ? 16.419 -10.721 12.691 1.00 85.81 309 ASN A C 1
ATOM 2554 O O . ASN A 1 309 ? 15.531 -11.498 13.030 1.00 85.81 309 ASN A O 1
ATOM 2558 N N . ASP A 1 310 ? 16.295 -9.391 12.764 1.00 89.38 310 ASP A N 1
ATOM 2559 C CA . ASP A 1 310 ? 15.188 -8.735 13.457 1.00 89.38 310 ASP A CA 1
ATOM 2560 C C . ASP A 1 310 ? 14.272 -7.934 12.531 1.00 89.38 310 ASP A C 1
ATOM 2562 O O . ASP A 1 310 ? 13.209 -7.517 12.978 1.00 89.38 310 ASP A O 1
ATOM 2566 N N . SER A 1 311 ? 14.639 -7.697 11.268 1.00 92.38 311 SER A N 1
ATOM 2567 C CA . SER A 1 311 ? 13.858 -6.864 10.345 1.00 92.38 311 SER A CA 1
ATOM 2568 C C . SER A 1 311 ? 13.835 -7.392 8.913 1.00 92.38 311 SER A C 1
ATOM 2570 O O . SER A 1 311 ? 14.759 -8.066 8.455 1.00 92.38 311 SER A O 1
ATOM 2572 N N . MET A 1 312 ? 12.772 -7.053 8.187 1.00 93.94 312 MET A N 1
ATOM 2573 C CA . MET A 1 312 ? 12.565 -7.453 6.800 1.00 93.94 312 MET A CA 1
ATOM 2574 C C . MET A 1 312 ? 11.880 -6.347 6.011 1.00 93.94 312 MET A C 1
ATOM 2576 O O . MET A 1 312 ? 10.875 -5.794 6.453 1.00 93.94 312 MET A O 1
ATOM 2580 N N . TYR A 1 313 ? 12.394 -6.091 4.815 1.00 94.12 313 TYR A N 1
ATOM 2581 C CA . TYR A 1 313 ? 11.755 -5.276 3.797 1.00 94.12 313 TYR A CA 1
ATOM 2582 C C . TYR A 1 313 ? 11.954 -5.908 2.426 1.00 94.12 313 TYR A C 1
ATOM 2584 O O . TYR A 1 313 ? 13.090 -6.113 1.986 1.00 94.12 313 TYR A O 1
ATOM 2592 N N . ILE A 1 314 ? 10.848 -6.229 1.762 1.00 95.12 314 ILE A N 1
ATOM 2593 C CA . ILE A 1 314 ? 10.852 -6.773 0.407 1.00 95.12 314 ILE A CA 1
ATOM 2594 C C . ILE A 1 314 ? 9.822 -6.024 -0.425 1.00 95.12 314 ILE A C 1
ATOM 2596 O O . ILE A 1 314 ? 8.673 -5.892 -0.008 1.00 95.12 314 ILE A O 1
ATOM 2600 N N . SER A 1 315 ? 10.233 -5.545 -1.594 1.00 94.06 315 SER A N 1
ATOM 2601 C CA . SER A 1 315 ? 9.395 -4.717 -2.461 1.00 94.06 315 SER A CA 1
ATOM 2602 C C . SER A 1 315 ? 9.126 -5.400 -3.798 1.00 94.06 315 SER A C 1
ATOM 2604 O O . SER A 1 315 ? 10.064 -5.827 -4.480 1.00 94.06 315 SER A O 1
ATOM 2606 N N . PHE A 1 316 ? 7.847 -5.458 -4.181 1.00 95.38 316 PHE A N 1
ATOM 2607 C CA . PHE A 1 316 ? 7.348 -6.023 -5.436 1.00 95.38 316 PHE A CA 1
ATOM 2608 C C . PHE A 1 316 ? 6.627 -4.926 -6.237 1.00 95.38 316 PHE A C 1
ATOM 2610 O O . PHE A 1 316 ? 5.409 -4.973 -6.434 1.00 95.38 316 PHE A O 1
ATOM 2617 N N . PRO A 1 317 ? 7.358 -3.902 -6.716 1.00 93.06 317 PRO A N 1
ATOM 2618 C CA . PRO A 1 317 ? 6.750 -2.690 -7.256 1.00 93.06 317 PRO A CA 1
ATOM 2619 C C . PRO A 1 317 ? 5.947 -2.925 -8.540 1.00 93.06 317 PRO A C 1
ATOM 2621 O O . PRO A 1 317 ? 5.083 -2.118 -8.867 1.00 93.06 317 PRO A O 1
ATOM 2624 N N . LEU A 1 318 ? 6.212 -4.013 -9.266 1.00 93.06 318 LEU A N 1
ATOM 2625 C CA . LEU A 1 318 ? 5.451 -4.388 -10.458 1.00 93.06 318 LEU A CA 1
ATOM 2626 C C . LEU A 1 318 ? 4.174 -5.182 -10.147 1.00 93.06 318 LEU A C 1
ATOM 2628 O O . LEU A 1 318 ? 3.298 -5.251 -11.006 1.00 93.06 318 LEU A O 1
ATOM 2632 N N . GLU A 1 319 ? 4.078 -5.765 -8.951 1.00 94.81 319 GLU A N 1
ATOM 2633 C CA . GLU A 1 319 ? 2.904 -6.516 -8.487 1.00 94.81 319 GLU A CA 1
ATOM 2634 C C . GLU A 1 319 ? 1.955 -5.655 -7.643 1.00 94.81 319 GLU A C 1
ATOM 2636 O O . GLU A 1 319 ? 0.794 -6.017 -7.472 1.00 94.81 319 GLU A O 1
ATOM 2641 N N . GLY A 1 320 ? 2.413 -4.509 -7.127 1.00 93.94 320 GLY A N 1
ATOM 2642 C CA . GLY A 1 320 ? 1.565 -3.614 -6.337 1.00 93.94 320 GLY A CA 1
ATOM 2643 C C . GLY A 1 320 ? 1.658 -3.813 -4.828 1.00 93.94 320 GLY A C 1
ATOM 2644 O O . GLY A 1 320 ? 0.700 -3.487 -4.134 1.00 93.94 320 GLY A O 1
ATOM 2645 N N . PHE A 1 321 ? 2.738 -4.394 -4.289 1.00 96.31 321 PHE A N 1
ATOM 2646 C CA . PHE A 1 321 ? 2.826 -4.608 -2.841 1.00 96.31 321 PHE A CA 1
ATOM 2647 C C . PHE A 1 321 ? 4.248 -4.631 -2.263 1.00 96.31 321 PHE A C 1
ATOM 2649 O O . PHE A 1 321 ? 5.242 -4.825 -2.966 1.00 96.31 321 PHE A O 1
ATOM 2656 N N . GLU A 1 322 ? 4.326 -4.482 -0.941 1.00 96.12 322 GLU A N 1
ATOM 2657 C CA . GLU A 1 322 ? 5.538 -4.651 -0.137 1.00 96.12 322 GLU A CA 1
ATOM 2658 C C . GLU A 1 322 ? 5.283 -5.528 1.093 1.00 96.12 322 GLU A C 1
ATOM 2660 O O . GLU A 1 322 ? 4.170 -5.605 1.616 1.00 96.12 322 GLU A O 1
ATOM 2665 N N . ILE A 1 323 ? 6.346 -6.158 1.593 1.00 96.81 323 ILE A N 1
ATOM 2666 C CA . ILE A 1 323 ? 6.361 -6.904 2.852 1.00 96.81 323 ILE A CA 1
ATOM 2667 C C . ILE A 1 323 ? 7.308 -6.190 3.810 1.00 96.81 323 ILE A C 1
ATOM 2669 O O . ILE A 1 323 ? 8.500 -6.058 3.519 1.00 96.81 323 ILE A O 1
ATOM 2673 N N . LYS A 1 324 ? 6.788 -5.776 4.967 1.00 94.94 324 LYS A N 1
ATOM 2674 C CA . LYS A 1 324 ? 7.563 -5.152 6.043 1.00 94.94 324 LYS A CA 1
ATOM 2675 C C . LYS A 1 324 ? 7.403 -5.954 7.330 1.00 94.94 324 LYS A C 1
ATOM 2677 O O . LYS A 1 324 ? 6.295 -6.336 7.703 1.00 94.94 324 LYS A O 1
ATOM 2682 N N . TYR A 1 325 ? 8.503 -6.187 8.033 1.00 94.62 325 TYR A N 1
ATOM 2683 C CA . TYR A 1 325 ? 8.501 -6.725 9.392 1.00 94.62 325 TYR A CA 1
ATOM 2684 C C . TYR A 1 325 ? 9.545 -5.984 10.214 1.00 94.62 325 TYR A C 1
ATOM 2686 O O . TYR A 1 325 ? 10.727 -6.015 9.869 1.00 94.62 325 TYR A O 1
ATOM 2694 N N . ASN A 1 326 ? 9.105 -5.320 11.286 1.00 92.44 326 ASN A N 1
ATOM 2695 C CA . ASN A 1 326 ? 9.961 -4.526 12.172 1.00 92.44 326 ASN A CA 1
ATOM 2696 C C . ASN A 1 326 ? 10.920 -3.591 11.393 1.00 92.44 326 ASN A C 1
ATOM 2698 O O . ASN A 1 326 ? 12.087 -3.432 11.758 1.00 92.44 326 ASN A O 1
ATOM 2702 N N . TYR A 1 327 ? 10.447 -3.032 10.274 1.00 89.62 327 TYR A N 1
ATOM 2703 C CA . TYR A 1 327 ? 11.253 -2.237 9.348 1.00 89.62 327 TYR A CA 1
ATOM 2704 C C . TYR A 1 327 ? 11.110 -0.744 9.638 1.00 89.62 327 TYR A C 1
ATOM 2706 O O . TYR A 1 327 ? 10.015 -0.277 9.922 1.00 89.62 327 TYR A O 1
ATOM 2714 N N . ALA A 1 328 ? 12.203 0.008 9.538 1.00 85.44 328 ALA A N 1
ATOM 2715 C CA . ALA A 1 328 ? 12.196 1.462 9.646 1.00 85.44 328 ALA A CA 1
ATOM 2716 C C . ALA A 1 328 ? 12.896 2.054 8.416 1.00 85.44 328 ALA A C 1
ATOM 2718 O O . ALA A 1 328 ? 14.038 1.696 8.116 1.00 85.44 328 ALA A O 1
ATOM 2719 N N . TYR A 1 329 ? 12.204 2.940 7.695 1.00 67.62 329 TYR A N 1
ATOM 2720 C CA . TYR A 1 329 ? 12.709 3.565 6.465 1.00 67.62 329 TYR A CA 1
ATOM 2721 C C . TYR A 1 329 ? 13.793 4.633 6.744 1.00 67.62 329 TYR A C 1
ATOM 2723 O O . TYR A 1 329 ? 14.561 4.993 5.855 1.00 67.62 329 TYR A O 1
ATOM 2731 N N . SER A 1 330 ? 13.921 5.109 7.991 1.00 66.12 330 SER A N 1
ATOM 2732 C CA . SER A 1 330 ? 14.977 6.033 8.433 1.00 66.12 330 SER A CA 1
ATOM 2733 C C . SER A 1 330 ? 15.267 5.873 9.939 1.00 66.12 330 SER A C 1
ATOM 2735 O O . SER A 1 330 ? 14.886 4.872 10.539 1.00 66.12 330 SER A O 1
ATOM 2737 N N . LYS A 1 331 ? 15.894 6.869 10.589 1.00 55.16 331 LYS A N 1
ATOM 2738 C CA . LYS A 1 331 ? 15.982 6.967 12.065 1.00 55.16 331 LYS A CA 1
ATOM 2739 C C . LYS A 1 331 ? 14.616 7.205 12.748 1.00 55.16 331 LYS A C 1
ATOM 2741 O O . LYS A 1 331 ? 14.587 7.589 13.916 1.00 55.16 331 LYS A O 1
ATOM 2746 N N . SER A 1 332 ? 13.504 7.026 12.034 1.00 55.34 332 SER A N 1
ATOM 2747 C CA . SER A 1 332 ? 12.161 7.051 12.602 1.00 55.34 332 SER A CA 1
ATOM 2748 C C . SER A 1 332 ? 12.035 6.009 13.715 1.00 55.34 332 SER A C 1
ATOM 2750 O O . SER A 1 332 ? 12.566 4.902 13.618 1.00 55.34 332 SER A O 1
ATOM 2752 N N . ILE A 1 333 ? 11.341 6.382 14.788 1.00 60.41 333 ILE A N 1
ATOM 2753 C CA . ILE A 1 333 ? 11.104 5.511 15.948 1.00 60.41 333 ILE A CA 1
ATOM 2754 C C . ILE A 1 333 ? 10.067 4.431 15.602 1.00 60.41 333 ILE A C 1
ATOM 2756 O O . ILE A 1 333 ? 10.135 3.316 16.126 1.00 60.41 333 ILE A O 1
ATOM 2760 N N . ASP A 1 334 ? 9.157 4.734 14.674 1.00 73.62 334 ASP A N 1
ATOM 2761 C CA . ASP A 1 334 ? 8.058 3.846 14.326 1.00 73.62 334 ASP A CA 1
ATOM 2762 C C . ASP A 1 334 ? 8.491 2.759 13.349 1.00 73.62 334 ASP A C 1
ATOM 2764 O O . ASP A 1 334 ? 9.031 3.004 12.266 1.00 73.62 334 ASP A O 1
ATOM 2768 N N . LYS A 1 335 ? 8.261 1.524 13.788 1.00 86.00 335 LYS A N 1
ATOM 2769 C CA . LYS A 1 335 ? 8.587 0.304 13.064 1.00 86.00 335 LYS A CA 1
ATOM 2770 C C . LYS A 1 335 ? 7.351 -0.216 12.361 1.00 86.00 335 LYS A C 1
ATOM 2772 O O . LYS A 1 335 ? 6.303 -0.443 12.961 1.00 86.00 335 LYS A O 1
ATOM 2777 N N . GLU A 1 336 ? 7.512 -0.479 11.081 1.00 89.00 336 GLU A N 1
ATOM 2778 C CA . GLU A 1 336 ? 6.468 -0.941 10.196 1.00 89.00 336 GLU A CA 1
ATOM 2779 C C . GLU A 1 336 ? 6.426 -2.466 10.142 1.00 89.00 336 GLU A C 1
ATOM 2781 O O . GLU A 1 336 ? 7.448 -3.144 10.004 1.00 89.00 336 GLU A O 1
ATOM 2786 N N . THR A 1 337 ? 5.222 -3.022 10.262 1.00 92.31 337 THR A N 1
ATOM 2787 C CA . THR A 1 337 ? 4.954 -4.452 10.093 1.00 92.31 337 THR A CA 1
ATOM 2788 C C . THR A 1 337 ? 3.634 -4.633 9.363 1.00 92.31 337 THR A C 1
ATOM 2790 O O . THR A 1 337 ? 2.644 -3.992 9.717 1.00 92.31 337 THR A O 1
ATOM 2793 N N . GLY A 1 338 ? 3.629 -5.500 8.356 1.00 94.44 338 GLY A N 1
ATOM 2794 C CA . GLY A 1 338 ? 2.456 -5.823 7.557 1.00 94.44 338 GLY A CA 1
ATOM 2795 C C . GLY A 1 338 ? 2.779 -6.017 6.080 1.00 94.44 338 GLY A C 1
ATOM 2796 O O . GLY A 1 338 ? 3.924 -5.890 5.638 1.00 94.44 338 GLY A O 1
ATOM 2797 N N . ILE A 1 339 ? 1.733 -6.318 5.322 1.00 96.56 339 ILE A N 1
ATOM 2798 C CA . ILE A 1 339 ? 1.719 -6.312 3.866 1.00 96.56 339 ILE A CA 1
ATOM 2799 C C . ILE A 1 339 ? 1.080 -4.997 3.437 1.00 96.56 339 ILE A C 1
ATOM 2801 O O . ILE A 1 339 ? -0.064 -4.720 3.799 1.00 96.56 339 ILE A O 1
ATOM 2805 N N . TYR A 1 340 ? 1.828 -4.205 2.683 1.00 94.88 340 TYR A N 1
ATOM 2806 C CA . TYR A 1 340 ? 1.389 -2.914 2.172 1.00 94.88 340 TYR A CA 1
ATOM 2807 C C . TYR A 1 340 ? 0.914 -3.123 0.740 1.00 94.88 340 TYR A C 1
ATOM 2809 O O . TYR A 1 340 ? 1.702 -3.534 -0.111 1.00 94.88 340 TYR A O 1
ATOM 2817 N N . ILE A 1 341 ? -0.374 -2.911 0.493 1.00 95.94 341 ILE A N 1
ATOM 2818 C CA . ILE A 1 341 ? -1.024 -3.099 -0.803 1.00 95.94 341 ILE A CA 1
ATOM 2819 C C . ILE A 1 341 ? -1.260 -1.732 -1.434 1.00 95.94 341 ILE A C 1
ATOM 2821 O O . ILE A 1 341 ? -1.984 -0.916 -0.871 1.00 95.94 341 ILE A O 1
ATOM 2825 N N . TYR A 1 342 ? -0.675 -1.508 -2.604 1.00 92.25 342 TYR A N 1
ATOM 2826 C CA . TYR A 1 342 ? -0.738 -0.243 -3.328 1.00 92.25 342 TYR A CA 1
ATOM 2827 C C . TYR A 1 342 ? -1.940 -0.200 -4.279 1.00 92.25 342 TYR A C 1
ATOM 2829 O O . TYR A 1 342 ? -2.494 -1.239 -4.650 1.00 92.25 342 TYR A O 1
ATOM 2837 N N . SER A 1 343 ? -2.334 0.993 -4.725 1.00 88.69 343 SER A N 1
ATOM 2838 C CA . SER A 1 343 ? -3.513 1.177 -5.587 1.00 88.69 343 SER A CA 1
ATOM 2839 C C . SER A 1 343 ? -3.412 0.492 -6.951 1.00 88.69 343 SER A C 1
ATOM 2841 O O . SER A 1 343 ? -4.428 0.152 -7.557 1.00 88.69 343 SER A O 1
ATOM 2843 N N . ASN A 1 344 ? -2.193 0.228 -7.423 1.00 88.31 344 ASN A N 1
ATOM 2844 C CA . ASN A 1 344 ? -1.926 -0.504 -8.658 1.00 88.31 344 ASN A CA 1
ATOM 2845 C C . ASN A 1 344 ? -1.942 -2.039 -8.494 1.00 88.31 344 ASN A C 1
ATOM 2847 O O . ASN A 1 344 ? -1.726 -2.744 -9.485 1.00 88.31 344 ASN A O 1
ATOM 2851 N N . TYR A 1 345 ? -2.185 -2.565 -7.286 1.00 93.31 345 TYR A N 1
ATOM 2852 C CA . TYR A 1 345 ? -2.317 -4.002 -7.043 1.00 93.31 345 TYR A CA 1
ATOM 2853 C C . TYR A 1 345 ? -3.507 -4.601 -7.798 1.00 93.31 345 TYR A C 1
ATOM 2855 O O . TYR A 1 345 ? -4.599 -4.031 -7.846 1.00 93.31 345 TYR A O 1
ATOM 2863 N N . LYS A 1 346 ? -3.317 -5.803 -8.352 1.00 91.69 346 LYS A N 1
ATOM 2864 C CA . LYS A 1 346 ? -4.360 -6.539 -9.078 1.00 91.69 346 LYS A CA 1
ATOM 2865 C C . LYS A 1 346 ? -4.573 -7.921 -8.479 1.00 91.69 346 LYS A C 1
ATOM 2867 O O . LYS A 1 346 ? -3.628 -8.682 -8.299 1.00 91.69 346 LYS A O 1
ATOM 2872 N N . GLY A 1 347 ? -5.839 -8.275 -8.277 1.00 93.94 347 GLY A N 1
ATOM 2873 C CA . GLY A 1 347 ? -6.251 -9.593 -7.802 1.00 93.94 347 GLY A CA 1
ATOM 2874 C C . GLY A 1 347 ? -6.752 -9.589 -6.364 1.00 93.94 347 GLY A C 1
ATOM 2875 O O . GLY A 1 347 ? -7.116 -8.551 -5.806 1.00 93.94 347 GLY A O 1
ATOM 2876 N N . LYS A 1 348 ? -6.820 -10.785 -5.782 1.00 96.69 348 LYS A N 1
ATOM 2877 C CA . LYS A 1 348 ? -7.302 -11.022 -4.421 1.00 96.69 348 LYS A CA 1
ATOM 2878 C C . LYS A 1 348 ? -6.156 -10.886 -3.427 1.00 96.69 348 LYS A C 1
ATOM 2880 O O . LYS A 1 348 ? -5.078 -11.423 -3.662 1.00 96.69 348 LYS A O 1
ATOM 2885 N N . ILE A 1 349 ? -6.416 -10.192 -2.322 1.00 96.69 349 ILE A N 1
ATOM 2886 C CA . ILE A 1 349 ? -5.444 -9.935 -1.254 1.00 96.69 349 ILE A CA 1
ATOM 2887 C C . ILE A 1 349 ? -5.590 -11.000 -0.162 1.00 96.69 349 ILE A C 1
ATOM 2889 O O . ILE A 1 349 ? -4.638 -11.703 0.161 1.00 96.69 349 ILE A O 1
ATOM 2893 N N . TYR A 1 350 ? -6.790 -11.129 0.411 1.00 95.94 350 TYR A N 1
ATOM 2894 C CA . TYR A 1 350 ? -7.114 -12.125 1.434 1.00 95.94 350 TYR A CA 1
ATOM 2895 C C . TYR A 1 350 ? -8.615 -12.416 1.443 1.00 95.94 350 TYR A C 1
ATOM 2897 O O . TYR A 1 350 ? -9.418 -11.573 1.046 1.00 95.94 350 TYR A O 1
ATOM 2905 N N . SER A 1 351 ? -9.003 -13.594 1.941 1.00 94.75 351 SER A N 1
ATOM 2906 C CA . SER A 1 351 ? -10.412 -13.997 2.110 1.00 94.75 351 SER A CA 1
ATOM 2907 C C . SER A 1 351 ? -11.299 -13.736 0.881 1.00 94.75 351 SER A C 1
ATOM 2909 O O . SER A 1 351 ? -12.445 -13.307 1.016 1.00 94.75 351 SER A O 1
ATOM 2911 N N . ASN A 1 352 ? -10.767 -14.000 -0.313 1.00 95.75 352 ASN A N 1
ATOM 2912 C CA . ASN A 1 352 ? -11.409 -13.798 -1.606 1.00 95.75 352 ASN A CA 1
ATOM 2913 C C . ASN A 1 352 ? -11.823 -12.338 -1.889 1.00 95.75 352 ASN A C 1
ATOM 2915 O O . ASN A 1 352 ? -12.801 -12.109 -2.598 1.00 95.75 352 ASN A O 1
ATOM 2919 N N . LYS A 1 353 ? -11.100 -11.353 -1.337 1.00 95.94 353 LYS A N 1
ATOM 2920 C CA . LYS A 1 353 ? -11.375 -9.920 -1.526 1.00 95.94 353 LYS A CA 1
ATOM 2921 C C . LYS A 1 353 ? -10.306 -9.233 -2.355 1.00 95.94 353 LYS A C 1
ATOM 2923 O O . LYS A 1 353 ? -9.113 -9.386 -2.088 1.00 95.94 353 LYS A O 1
ATOM 2928 N N . THR A 1 354 ? -10.745 -8.448 -3.328 1.00 95.19 354 THR A N 1
ATOM 2929 C CA . THR A 1 354 ? -9.904 -7.494 -4.056 1.00 95.19 354 THR A CA 1
ATOM 2930 C C . THR A 1 354 ? -9.764 -6.186 -3.275 1.00 95.19 354 THR A C 1
ATOM 2932 O O . THR A 1 354 ? -10.483 -5.950 -2.301 1.00 95.19 354 THR A O 1
ATOM 2935 N N . LEU A 1 355 ? -8.867 -5.300 -3.719 1.00 92.81 355 LEU A N 1
ATOM 2936 C CA . LEU A 1 355 ? -8.769 -3.944 -3.171 1.00 92.81 355 LEU A CA 1
ATOM 2937 C C . LEU A 1 355 ? -10.107 -3.190 -3.285 1.00 92.81 355 LEU A C 1
ATOM 2939 O O . LEU A 1 355 ? -10.554 -2.579 -2.319 1.00 92.81 355 LEU A O 1
ATOM 2943 N N . ALA A 1 356 ? -10.785 -3.302 -4.431 1.00 90.69 356 ALA A N 1
ATOM 2944 C CA . ALA A 1 356 ? -12.079 -2.661 -4.660 1.00 90.69 356 ALA A CA 1
ATOM 2945 C C . ALA A 1 356 ? -13.161 -3.154 -3.683 1.00 90.69 356 ALA A C 1
ATOM 2947 O O . ALA A 1 356 ? -13.961 -2.352 -3.204 1.00 90.69 356 ALA A O 1
ATOM 2948 N N . ASP A 1 357 ? -13.165 -4.448 -3.348 1.00 94.19 357 ASP A N 1
ATOM 2949 C CA . ASP A 1 357 ? -14.099 -5.001 -2.361 1.00 94.19 357 ASP A CA 1
ATOM 2950 C C . ASP A 1 357 ? -13.851 -4.413 -0.966 1.00 94.19 357 ASP A C 1
ATOM 2952 O O . ASP A 1 357 ? -14.794 -4.010 -0.290 1.00 94.19 357 ASP A O 1
ATOM 2956 N N . ILE A 1 358 ? -12.583 -4.316 -0.550 1.00 92.94 358 ILE A N 1
ATOM 2957 C CA . ILE A 1 358 ? -12.198 -3.764 0.759 1.00 92.94 358 ILE A CA 1
ATOM 2958 C C . ILE A 1 358 ? -12.598 -2.291 0.877 1.00 92.94 358 ILE A C 1
ATOM 2960 O O . ILE A 1 358 ? -13.187 -1.902 1.887 1.00 92.94 358 ILE A O 1
ATOM 2964 N N . LEU A 1 359 ? -12.314 -1.489 -0.155 1.00 90.38 359 LEU A N 1
ATOM 2965 C CA . LEU A 1 359 ? -12.671 -0.068 -0.192 1.00 90.38 359 LEU A CA 1
ATOM 2966 C C . LEU A 1 359 ? -14.191 0.124 -0.198 1.00 90.38 359 LEU A C 1
ATOM 2968 O O . LEU A 1 359 ? -14.713 0.953 0.538 1.00 90.38 359 LEU A O 1
ATOM 2972 N N . LYS A 1 360 ? -14.929 -0.693 -0.959 1.00 90.12 360 LYS A N 1
ATOM 2973 C CA . LYS A 1 360 ? -16.399 -0.664 -0.970 1.00 90.12 360 LYS A CA 1
ATOM 2974 C C . LYS A 1 360 ? -17.000 -1.022 0.390 1.00 90.12 360 LYS A C 1
ATOM 2976 O O . LYS A 1 360 ? -18.018 -0.456 0.780 1.00 90.12 360 LYS A O 1
ATOM 2981 N N . GLU A 1 361 ? -16.407 -1.981 1.095 1.00 90.06 361 GLU A N 1
ATOM 2982 C CA . GLU A 1 361 ? -16.830 -2.363 2.443 1.00 90.06 361 GLU A CA 1
ATOM 2983 C C . GLU A 1 361 ? -16.405 -1.357 3.520 1.00 90.06 361 GLU A C 1
ATOM 2985 O O . GLU A 1 361 ? -16.953 -1.412 4.624 1.00 90.06 361 GLU A O 1
ATOM 2990 N N . GLN A 1 362 ? -15.438 -0.478 3.223 1.00 87.69 362 GLN A N 1
ATOM 2991 C CA . GLN A 1 362 ? -14.801 0.425 4.186 1.00 87.69 362 GLN A CA 1
ATOM 2992 C C . GLN A 1 362 ? -14.321 -0.332 5.438 1.00 87.69 362 GLN A C 1
ATOM 2994 O O . GLN A 1 362 ? -14.546 0.081 6.580 1.00 87.69 362 GLN A O 1
ATOM 2999 N N . LYS A 1 363 ? -13.727 -1.521 5.233 1.00 88.06 363 LYS A N 1
ATOM 3000 C CA . LYS A 1 363 ? -13.362 -2.420 6.335 1.00 88.06 363 LYS A CA 1
ATOM 3001 C C . LYS A 1 363 ? -12.204 -3.361 6.020 1.00 88.06 363 LYS A C 1
ATOM 3003 O O . LYS A 1 363 ? -12.259 -4.157 5.086 1.00 88.06 363 LYS A O 1
ATOM 3008 N N . ILE A 1 364 ? -11.217 -3.372 6.916 1.00 90.19 364 ILE A N 1
ATOM 3009 C CA . ILE A 1 364 ? -10.105 -4.328 6.924 1.00 90.19 364 ILE A CA 1
ATOM 3010 C C . ILE A 1 364 ? -10.253 -5.220 8.163 1.00 90.19 364 ILE A C 1
ATOM 3012 O O . ILE A 1 364 ? -10.533 -4.749 9.257 1.00 90.19 364 ILE A O 1
ATOM 3016 N N . TYR A 1 365 ? -10.105 -6.537 8.024 1.00 87.56 365 TYR A N 1
ATOM 3017 C CA . TYR A 1 365 ? -10.364 -7.475 9.134 1.00 87.56 365 TYR A CA 1
ATOM 3018 C C . TYR A 1 365 ? -9.100 -7.845 9.927 1.00 87.56 365 TYR A C 1
ATOM 3020 O O . TYR A 1 365 ? -9.129 -8.718 10.794 1.00 87.56 365 TYR A O 1
ATOM 3028 N N . THR A 1 366 ? -7.978 -7.190 9.643 1.00 90.62 366 THR A N 1
ATOM 3029 C CA . THR A 1 366 ? -6.655 -7.502 10.187 1.00 90.62 366 THR A CA 1
ATOM 3030 C C . THR A 1 366 ? -5.787 -6.254 10.177 1.00 90.62 366 THR A C 1
ATOM 3032 O O . THR A 1 366 ? -5.852 -5.487 9.230 1.00 90.62 366 THR A O 1
ATOM 3035 N N . ASN A 1 367 ? -4.934 -6.091 11.184 1.00 88.62 367 ASN A N 1
ATOM 3036 C CA . ASN A 1 367 ? -3.923 -5.032 11.219 1.00 88.62 367 ASN A CA 1
ATOM 3037 C C . ASN A 1 367 ? -2.624 -5.406 10.473 1.00 88.62 367 ASN A C 1
ATOM 3039 O O . ASN A 1 367 ? -1.662 -4.647 10.488 1.00 88.62 367 ASN A O 1
ATOM 3043 N N . GLN A 1 368 ? -2.563 -6.605 9.880 1.00 93.00 368 GLN A N 1
ATOM 3044 C CA . GLN A 1 368 ? -1.410 -7.077 9.103 1.00 93.00 368 GLN A CA 1
ATOM 3045 C C . GLN A 1 368 ? -1.468 -6.638 7.636 1.00 93.00 368 GLN A C 1
ATOM 3047 O O . GLN A 1 368 ? -0.480 -6.806 6.932 1.00 93.00 368 GLN A O 1
ATOM 3052 N N . ILE A 1 369 ? -2.609 -6.126 7.165 1.00 94.38 369 ILE A N 1
ATOM 3053 C CA . ILE A 1 369 ? -2.772 -5.583 5.814 1.00 94.38 369 ILE A CA 1
ATOM 3054 C C . ILE A 1 369 ? -2.942 -4.079 5.944 1.00 94.38 369 ILE A C 1
ATOM 3056 O O . ILE A 1 369 ? -3.800 -3.625 6.696 1.00 94.38 369 ILE A O 1
ATOM 3060 N N . LYS A 1 370 ? -2.140 -3.333 5.195 1.00 93.12 370 LYS A N 1
ATOM 3061 C CA . LYS A 1 370 ? -2.201 -1.879 5.092 1.00 93.12 370 LYS A CA 1
ATOM 3062 C C . LYS A 1 370 ? -2.418 -1.516 3.637 1.00 93.12 370 LYS A C 1
ATOM 3064 O O . LYS A 1 370 ? -1.881 -2.184 2.754 1.00 93.12 370 LYS A O 1
ATOM 3069 N N . LEU A 1 371 ? -3.239 -0.508 3.392 1.00 92.75 371 LEU A N 1
ATOM 3070 C CA . LEU A 1 371 ? -3.504 -0.023 2.044 1.00 92.75 371 LEU A CA 1
ATOM 3071 C C . LEU A 1 371 ? -2.746 1.286 1.843 1.00 92.75 371 LE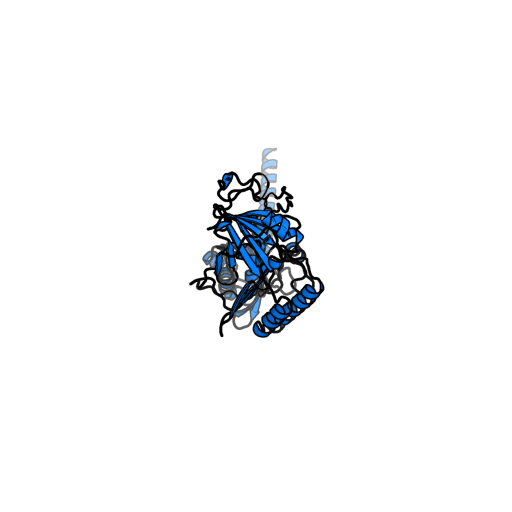U A C 1
ATOM 3073 O O . LEU A 1 371 ? -2.802 2.155 2.708 1.00 92.75 371 LEU A O 1
ATOM 3077 N N . GLU A 1 372 ? -2.087 1.410 0.696 1.00 88.38 372 GLU A N 1
ATOM 3078 C CA . GLU A 1 372 ? -1.368 2.599 0.248 1.00 88.38 372 GLU A CA 1
ATOM 3079 C C . GLU A 1 372 ? -2.009 3.132 -1.043 1.00 88.38 372 GLU A C 1
ATOM 3081 O O . GLU A 1 372 ? -2.136 2.389 -2.020 1.00 88.38 372 GLU A O 1
ATOM 3086 N N . PRO A 1 373 ? -2.451 4.396 -1.086 1.00 81.69 373 PRO A N 1
ATOM 3087 C CA . PRO A 1 373 ? -3.271 4.889 -2.191 1.00 81.69 373 PRO A CA 1
ATOM 3088 C C . PRO A 1 373 ? -2.445 5.251 -3.437 1.00 81.69 373 PRO A C 1
ATOM 3090 O O . PRO A 1 373 ? -2.977 5.372 -4.542 1.00 81.69 373 PRO A O 1
ATOM 3093 N N . TYR A 1 374 ? -1.127 5.354 -3.290 1.00 81.00 374 TYR A N 1
ATOM 3094 C CA . TYR A 1 374 ? -0.190 5.592 -4.385 1.00 81.00 374 TYR A CA 1
ATOM 3095 C C . TYR A 1 374 ? 0.199 4.291 -5.091 1.00 81.00 374 TYR A C 1
ATOM 3097 O O . TYR A 1 374 ? -0.104 3.197 -4.619 1.00 81.00 374 TYR A O 1
ATOM 3105 N N . SER A 1 375 ? 0.860 4.393 -6.244 1.00 85.69 375 SER A N 1
ATOM 3106 C CA . SER A 1 375 ? 1.342 3.219 -6.979 1.00 85.69 375 SER A CA 1
ATOM 3107 C C . SER A 1 375 ? 2.690 2.765 -6.429 1.00 85.69 375 SER A C 1
ATOM 3109 O O . SER A 1 375 ? 3.612 3.568 -6.284 1.00 85.69 375 SER A O 1
ATOM 3111 N N . SER A 1 376 ? 2.872 1.460 -6.225 1.00 87.19 376 SER A N 1
ATOM 3112 C CA . SER A 1 376 ? 4.171 0.907 -5.817 1.00 87.19 376 SER A CA 1
ATOM 3113 C C . SER A 1 376 ? 5.266 1.145 -6.861 1.00 87.19 376 SER A C 1
ATOM 3115 O O . SER A 1 376 ? 6.451 1.058 -6.554 1.00 87.19 376 SER A O 1
ATOM 3117 N N . GLN A 1 377 ? 4.907 1.441 -8.114 1.00 88.00 377 GLN A N 1
ATOM 3118 C CA . GLN A 1 377 ? 5.886 1.757 -9.157 1.00 88.00 377 GLN A CA 1
ATOM 3119 C C . GLN A 1 377 ? 6.653 3.055 -8.866 1.00 88.00 377 GLN A C 1
ATOM 3121 O O . GLN A 1 377 ? 7.745 3.229 -9.405 1.00 88.00 377 GLN A O 1
ATOM 3126 N N . GLU A 1 378 ? 6.163 3.920 -7.970 1.00 85.19 378 GLU A N 1
ATOM 3127 C CA . GLU A 1 378 ? 6.908 5.097 -7.510 1.00 85.19 378 GLU A CA 1
ATOM 3128 C C . GLU A 1 378 ? 8.228 4.725 -6.814 1.00 85.19 378 GLU A C 1
ATOM 3130 O O . GLU A 1 378 ? 9.217 5.447 -6.918 1.00 85.19 378 GLU A O 1
ATOM 3135 N N . ILE A 1 379 ? 8.320 3.531 -6.220 1.00 85.25 379 ILE A N 1
ATOM 3136 C CA . ILE A 1 379 ? 9.569 2.987 -5.656 1.00 85.25 379 ILE A CA 1
ATOM 3137 C C . ILE A 1 379 ? 10.663 2.859 -6.728 1.00 85.25 379 ILE A C 1
ATOM 3139 O O . ILE A 1 379 ? 11.853 2.929 -6.429 1.00 85.25 379 ILE A O 1
ATOM 3143 N N . LEU A 1 380 ? 10.285 2.685 -7.999 1.00 88.00 380 LEU A N 1
ATOM 3144 C CA . LEU A 1 380 ? 11.230 2.647 -9.116 1.00 88.00 380 LEU A CA 1
ATOM 3145 C C . LEU A 1 380 ? 11.708 4.046 -9.524 1.00 88.00 380 LEU A C 1
ATOM 3147 O O . LEU A 1 380 ? 12.754 4.159 -10.167 1.00 88.00 380 LEU A O 1
ATOM 3151 N N . ILE A 1 381 ? 10.985 5.100 -9.149 1.00 83.88 381 ILE A N 1
ATOM 3152 C CA . ILE A 1 381 ? 11.380 6.501 -9.343 1.00 83.88 381 ILE A CA 1
ATOM 3153 C C . ILE A 1 381 ? 12.405 6.862 -8.277 1.00 83.88 381 ILE A C 1
ATOM 3155 O O . ILE A 1 381 ? 13.513 7.303 -8.590 1.00 83.88 381 ILE A O 1
ATOM 3159 N N . TYR A 1 382 ? 12.064 6.588 -7.019 1.00 74.62 382 TYR A N 1
ATOM 3160 C CA . TYR A 1 382 ? 12.920 6.906 -5.895 1.00 74.62 382 TYR A CA 1
ATOM 3161 C C . TYR A 1 382 ? 14.129 5.977 -5.902 1.00 74.62 382 TYR A C 1
ATOM 3163 O O . TYR A 1 382 ? 14.040 4.755 -5.792 1.00 74.62 382 TYR A O 1
ATOM 3171 N N . ASN A 1 383 ? 15.316 6.563 -6.036 1.00 59.72 383 ASN A N 1
ATOM 3172 C CA . ASN A 1 383 ? 16.521 5.874 -5.614 1.00 59.72 383 ASN A CA 1
ATOM 3173 C C . ASN A 1 383 ? 16.413 5.763 -4.095 1.00 59.72 383 ASN A C 1
ATOM 3175 O O . ASN A 1 383 ? 16.874 6.656 -3.387 1.00 59.72 383 ASN A O 1
ATOM 3179 N N . ILE A 1 384 ? 15.756 4.709 -3.593 1.00 53.00 384 ILE A N 1
ATOM 3180 C CA . ILE A 1 384 ? 15.929 4.286 -2.206 1.00 53.00 384 ILE A CA 1
ATOM 3181 C C . ILE A 1 384 ? 17.428 4.076 -2.101 1.00 53.00 384 ILE A C 1
ATOM 3183 O O . ILE A 1 384 ? 17.947 3.107 -2.656 1.00 53.00 384 ILE A O 1
ATOM 3187 N N . LYS A 1 385 ? 18.104 5.083 -1.536 1.00 40.78 385 LYS A N 1
ATOM 3188 C CA . LYS A 1 385 ? 19.555 5.198 -1.515 1.00 40.78 385 LYS A CA 1
ATOM 3189 C C . LYS A 1 385 ? 20.116 3.829 -1.171 1.00 40.78 385 LYS A C 1
ATOM 3191 O O . LYS A 1 385 ? 19.631 3.178 -0.238 1.00 40.78 385 LYS A O 1
ATOM 3196 N N . GLU A 1 386 ? 21.094 3.400 -1.961 1.00 34.41 386 GLU A N 1
ATOM 3197 C CA . GLU A 1 386 ? 22.084 2.440 -1.496 1.00 34.41 386 GLU A CA 1
ATOM 3198 C C . GLU A 1 386 ? 22.506 2.924 -0.103 1.00 34.41 386 GLU A C 1
ATOM 3200 O O . GLU A 1 386 ? 23.095 3.997 0.035 1.00 34.41 386 GLU A O 1
ATOM 3205 N N . LEU A 1 387 ? 22.014 2.225 0.920 1.00 31.44 387 LEU A N 1
ATOM 3206 C CA . LEU A 1 387 ? 22.417 2.409 2.307 1.00 31.44 387 LEU A CA 1
ATOM 3207 C C . LEU A 1 387 ? 23.647 1.548 2.520 1.00 31.44 387 LEU A C 1
ATOM 3209 O O . LEU A 1 387 ? 23.552 0.352 2.147 1.00 31.44 387 LEU A O 1
#

Foldseek 3Di:
DVVVVVVVVVVVVVVVVVVVVVVVVVPPPPLVFDVVVLQVQQVVQPKHWPDKDADPDPQAGIETEIDGPDACDDPLAGPVVSVVVSQQSCCVRNVQGWYWYDYVVNRWIKTWGADPPGTDAIAIPNARCCSLALSQLVQQVPDDPLQDADDFAFDDPQVVQCLVVVQQPVSRPRDDDFPDDDDQKTDPVCQQWIFGDFPNGTFKIKGAPNNPDARTVQHHQPDDPVSPDAASPFDVDVPFTWGWHHHPFWTWIAGPSMIMTGGADDDDQVLQVQLQVLLQVCQVPVPLVSSVVSNCVSPVGWRDWDDDPQWTWTADLNQFKIATGQDDLDPDPDGDGAIEGELSHDADNYPRDDPVRCNVVVDDRDSRYGYHDHGSSVVVVDCSDPD

Secondary structure (DSSP, 8-state):
-HHHHHHHHHHHHHHHHHHHHHHHHHT----SS-HHHHHHHHHTTTPEEEEEEE--STT--EEEEEE-SS-SEETTEE-HHHHHHHHHHHHHHHTT--EEEEETTTTEEEEEEEETTEEEEEEETTBSSHHHHHHHHHHHHTS--------PPB--HHHHHHHHTTT-GGG-SS-----EEETTEEEEGGGTEEEEEETTEEEEEEE-TT--S-SBTTB-TT--GGG----SEEEEETTEEEEEEE-SSEEEEEETTEEEEEEPPPP-HHHHHHHHHHHHHHHHH--HHHHHHHHHHH----SEEEE-SS-EEEEETTTTEEEEEEE-SSS-SPPEEEEEEETT--SEEETTEEHHHHHHHT--S-TTEEEESS-GGGGGTS-----

pLDDT: mean 87.78, std 12.29, range [31.44, 98.25]

Radius of gyration: 29.37 Å; chains: 1; bounding box: 92×59×70 Å

Sequence (387 aa):
MKEKKILRNILIVLAVIIVLVIIRSLIKENIGINVEELSKTLQKTETTLLKAESGKEQNYKIDIYVKFGEYPVKDDSENKQYFEYVMTLINPILKKKTFRLIDKEKNMIIRGKFNSKGIIKYTVNNDTNYFANIVSLESFDSIPNDNNLVEPVIKSKELIDLLNNDWNRNMSKTLGKITRSVGNVDYYDNNGYSIKMIDGKVAVIIFDKNYNKEVFEGIYPGMPENDFKYRNINSNSSDLSTQGFDTAKYTVYYNERKVFVTRKKTYDEKKNIEFEKAVNELLKNKDYNQFYKKVIDIYPDFYIKKITNDSMYISFPLEGFEIKYNYAYSKSIDKETGIYIYSNYKGKIYSNKTLADILKEQKIYTNQIKLEPYSSQEILIYNIKEL